Protein AF-A0A379SYJ2-F1 (afdb_monomer_lite)

Structure (mmCIF, N/CA/C/O backbone):
data_AF-A0A379SYJ2-F1
#
_entry.id   AF-A0A379SYJ2-F1
#
loop_
_atom_site.group_PDB
_atom_site.id
_atom_site.type_symbol
_atom_site.label_atom_id
_atom_site.label_alt_id
_atom_site.label_comp_id
_atom_site.label_asym_id
_atom_site.label_entity_id
_atom_site.label_seq_id
_atom_site.pdbx_PDB_ins_code
_atom_site.Cartn_x
_atom_site.Cartn_y
_atom_site.Cartn_z
_atom_site.occupancy
_atom_site.B_iso_or_equiv
_atom_site.auth_seq_id
_atom_site.auth_comp_id
_atom_site.auth_asym_id
_atom_site.auth_atom_id
_atom_site.pdbx_PDB_model_num
ATOM 1 N N . MET A 1 1 ? 20.542 -14.721 -36.507 1.00 72.38 1 MET A N 1
ATOM 2 C CA . MET A 1 1 ? 20.782 -13.264 -36.633 1.00 72.38 1 MET A CA 1
ATOM 3 C C . MET A 1 1 ? 21.652 -12.846 -35.460 1.00 72.38 1 MET A C 1
ATOM 5 O O . MET A 1 1 ? 21.271 -13.174 -34.345 1.00 72.38 1 MET A O 1
ATOM 9 N N . LYS A 1 2 ? 22.825 -12.243 -35.695 1.00 88.62 2 LYS A N 1
ATOM 10 C CA . LYS A 1 2 ? 23.772 -11.899 -34.613 1.00 88.62 2 LYS A CA 1
ATOM 11 C C . LYS A 1 2 ? 23.653 -10.450 -34.147 1.00 88.62 2 LYS A C 1
ATOM 13 O O . LYS A 1 2 ? 23.725 -10.208 -32.953 1.00 88.62 2 LYS A O 1
ATOM 18 N N . ASN A 1 3 ? 23.383 -9.528 -35.067 1.00 93.06 3 ASN A N 1
ATOM 19 C CA . ASN A 1 3 ? 23.279 -8.105 -34.763 1.00 93.06 3 ASN A CA 1
ATOM 20 C C . ASN A 1 3 ? 21.921 -7.590 -35.248 1.00 93.06 3 ASN A C 1
ATOM 22 O O . ASN A 1 3 ? 21.517 -7.893 -36.375 1.00 93.06 3 ASN A O 1
ATOM 26 N N . LEU A 1 4 ? 21.228 -6.824 -34.407 1.00 93.44 4 LEU A N 1
ATOM 27 C CA . LEU A 1 4 ? 19.958 -6.170 -34.720 1.00 93.44 4 LEU A CA 1
ATOM 28 C C . LEU A 1 4 ? 20.050 -4.694 -34.336 1.00 93.44 4 LEU A C 1
ATOM 30 O O . LEU A 1 4 ? 20.374 -4.358 -33.201 1.00 93.44 4 LEU A O 1
ATOM 34 N N . SER A 1 5 ? 19.742 -3.808 -35.282 1.00 93.88 5 SER A N 1
ATOM 35 C CA . SER A 1 5 ? 19.672 -2.368 -35.037 1.00 93.88 5 SER A CA 1
ATOM 36 C C . SER A 1 5 ? 18.329 -1.826 -35.499 1.00 93.88 5 SER A C 1
ATOM 38 O O . SER A 1 5 ? 17.981 -1.939 -36.672 1.00 93.88 5 SER A O 1
ATOM 40 N N . VAL A 1 6 ? 17.589 -1.234 -34.563 1.00 92.06 6 VAL A N 1
ATOM 41 C CA . VAL A 1 6 ? 16.290 -0.576 -34.778 1.00 92.06 6 VAL A CA 1
ATOM 42 C C . VAL A 1 6 ? 16.263 0.809 -34.113 1.00 92.06 6 VAL A C 1
ATOM 44 O O . VAL A 1 6 ? 15.240 1.275 -33.611 1.00 92.06 6 VAL A O 1
ATOM 47 N N . LYS A 1 7 ? 17.413 1.488 -34.114 1.00 93.19 7 LYS A N 1
ATOM 48 C CA . LYS A 1 7 ? 17.591 2.837 -33.558 1.00 93.19 7 LYS A CA 1
ATOM 49 C C . LYS A 1 7 ? 16.748 3.901 -34.272 1.00 93.19 7 LYS A C 1
ATOM 51 O O . LYS A 1 7 ? 16.489 3.760 -35.467 1.00 93.19 7 LYS A O 1
ATOM 56 N N . ASN A 1 8 ? 16.417 4.992 -33.576 1.00 93.75 8 ASN A N 1
ATOM 57 C CA . ASN A 1 8 ? 15.670 6.144 -34.115 1.00 93.75 8 ASN A CA 1
ATOM 58 C C . ASN A 1 8 ? 14.295 5.770 -34.694 1.00 93.75 8 ASN A C 1
ATOM 60 O O . ASN A 1 8 ? 13.936 6.191 -35.796 1.00 93.75 8 ASN A O 1
ATOM 64 N N . ASN A 1 9 ? 13.533 4.963 -33.962 1.00 93.12 9 ASN A N 1
ATOM 65 C CA . ASN A 1 9 ? 12.164 4.609 -34.323 1.00 93.12 9 ASN A CA 1
ATOM 66 C C . ASN A 1 9 ? 11.191 5.110 -33.243 1.00 93.12 9 ASN A C 1
ATOM 68 O O . ASN A 1 9 ? 11.516 5.954 -32.412 1.00 93.12 9 ASN A O 1
ATOM 72 N N . ARG A 1 10 ? 9.947 4.632 -33.299 1.00 92.75 10 ARG A N 1
ATOM 73 C CA . ARG A 1 10 ? 8.892 4.929 -32.319 1.00 92.75 10 ARG A CA 1
ATOM 74 C C . ARG A 1 10 ? 8.417 3.652 -31.629 1.00 92.75 10 ARG A C 1
ATOM 76 O O . ARG A 1 10 ? 7.227 3.489 -31.383 1.00 92.75 10 ARG A O 1
ATOM 83 N N . ILE A 1 11 ? 9.334 2.710 -31.409 1.00 90.06 11 ILE A N 1
ATOM 84 C CA . ILE A 1 11 ? 9.013 1.419 -30.798 1.00 90.06 11 ILE A CA 1
ATOM 85 C C . ILE A 1 11 ? 8.694 1.659 -29.324 1.00 90.06 11 ILE A C 1
ATOM 87 O O . ILE A 1 11 ? 9.484 2.284 -28.620 1.00 90.06 11 ILE A O 1
ATOM 91 N N . THR A 1 12 ? 7.545 1.160 -28.878 1.00 83.50 12 THR A N 1
ATOM 92 C CA . THR A 1 12 ? 7.076 1.267 -27.488 1.00 83.50 12 THR A CA 1
ATOM 93 C C . THR A 1 12 ? 7.252 -0.029 -26.702 1.00 83.50 12 THR A C 1
ATOM 95 O O . THR A 1 12 ? 7.442 0.012 -25.488 1.00 83.50 12 THR A O 1
ATOM 98 N N . VAL A 1 13 ? 7.244 -1.177 -27.390 1.00 83.44 13 VAL A N 1
ATOM 99 C CA . VAL A 1 13 ? 7.384 -2.516 -26.803 1.00 83.44 13 VAL A CA 1
ATOM 100 C C . VAL A 1 13 ? 8.254 -3.390 -27.709 1.00 83.44 13 VAL A C 1
ATOM 102 O O . VAL A 1 13 ? 8.103 -3.367 -28.933 1.00 83.44 13 VAL 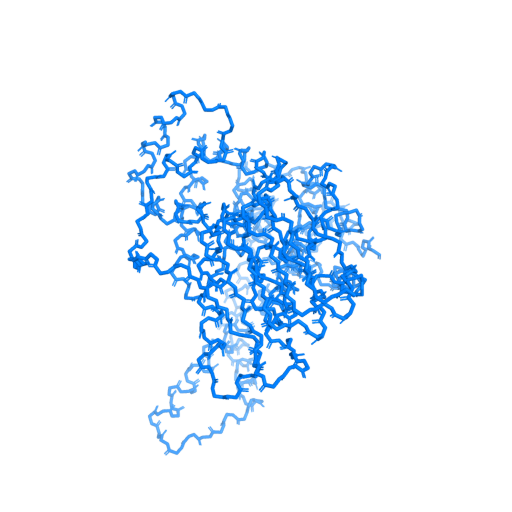A O 1
ATOM 105 N N . LEU A 1 14 ? 9.159 -4.165 -27.109 1.00 84.75 14 LEU A N 1
ATOM 106 C CA . LEU A 1 14 ? 9.900 -5.231 -27.786 1.00 84.75 14 LEU A CA 1
ATOM 107 C C . LEU A 1 14 ? 9.178 -6.575 -27.620 1.00 84.75 14 LEU A C 1
ATOM 109 O O . LEU A 1 14 ? 8.514 -6.785 -26.609 1.00 84.75 14 LEU A O 1
ATOM 113 N N . PRO A 1 15 ? 9.311 -7.506 -28.577 1.00 84.50 15 PRO A N 1
ATOM 114 C CA . PRO A 1 15 ? 8.806 -8.858 -28.383 1.00 84.50 15 PRO A CA 1
ATOM 115 C C . PRO A 1 15 ? 9.585 -9.571 -27.265 1.00 84.50 15 PRO A C 1
ATOM 117 O O . PRO A 1 15 ? 10.812 -9.496 -27.228 1.00 84.50 15 PRO A O 1
ATOM 120 N N . GLU A 1 16 ? 8.885 -10.334 -26.419 1.00 77.06 16 GLU A N 1
ATOM 121 C CA . GLU A 1 16 ? 9.501 -11.185 -25.378 1.00 77.06 16 GLU A CA 1
ATOM 122 C C . GLU A 1 16 ? 10.396 -12.289 -25.965 1.00 77.06 16 GLU A C 1
ATOM 124 O O . GLU A 1 16 ? 11.282 -12.820 -25.303 1.00 77.06 16 GLU A O 1
ATOM 129 N N . THR A 1 17 ? 10.173 -12.649 -27.231 1.00 84.06 17 THR A N 1
ATOM 130 C CA . THR A 1 17 ? 10.947 -13.667 -27.946 1.00 84.06 17 THR A CA 1
ATOM 131 C C . THR A 1 17 ? 11.915 -13.014 -28.924 1.00 84.06 17 THR A C 1
ATOM 133 O O . THR A 1 17 ? 11.639 -12.832 -30.110 1.00 84.06 17 THR A O 1
ATOM 136 N N . LEU A 1 18 ? 13.094 -12.663 -28.415 1.00 87.00 18 LEU A N 1
ATOM 137 C CA . LEU A 1 18 ? 14.213 -12.232 -29.247 1.00 87.00 18 LEU A CA 1
ATOM 138 C C . LEU A 1 18 ? 14.989 -13.447 -29.791 1.00 87.00 18 LEU A C 1
ATOM 140 O O . LEU A 1 18 ? 15.026 -14.499 -29.151 1.00 87.00 18 LEU A O 1
ATOM 144 N N . PRO A 1 19 ? 15.635 -13.341 -30.970 1.00 89.75 19 PRO A N 1
ATOM 145 C CA . PRO A 1 19 ? 16.418 -14.443 -31.519 1.00 89.75 19 PRO A CA 1
ATOM 146 C C . PRO A 1 19 ? 17.515 -14.895 -30.537 1.00 89.75 19 PRO A C 1
ATOM 148 O O . PRO A 1 19 ? 18.330 -14.064 -30.132 1.00 89.75 19 PRO A O 1
ATOM 151 N N . PRO A 1 20 ? 17.628 -16.196 -30.208 1.00 89.25 20 PRO A N 1
ATOM 152 C CA . PRO A 1 20 ? 18.563 -16.672 -29.182 1.00 89.25 20 PRO A CA 1
ATOM 153 C C . PRO A 1 20 ? 20.036 -16.477 -29.570 1.00 89.25 20 PRO A C 1
ATOM 155 O O . PRO A 1 20 ? 20.902 -16.416 -28.709 1.00 89.25 20 PRO A O 1
ATOM 158 N N . THR A 1 21 ? 20.331 -16.339 -30.869 1.00 92.19 21 THR A N 1
ATOM 159 C CA . THR A 1 21 ? 21.689 -16.112 -31.393 1.00 92.19 21 THR A CA 1
ATOM 160 C C . THR A 1 21 ? 22.124 -14.642 -31.386 1.00 92.19 21 THR A C 1
ATOM 162 O O . THR A 1 21 ? 23.171 -14.329 -31.955 1.00 92.19 21 THR A O 1
ATOM 165 N N . LEU A 1 22 ? 21.283 -13.730 -30.890 1.00 93.19 22 LEU A N 1
ATOM 166 C CA . LEU A 1 22 ? 21.532 -12.292 -30.932 1.00 93.19 22 LEU A CA 1
ATOM 167 C C . LEU A 1 22 ? 22.624 -11.912 -29.922 1.00 93.19 22 LEU A C 1
ATOM 169 O O . LEU A 1 22 ? 22.516 -12.238 -28.747 1.00 93.19 22 LEU A O 1
ATOM 173 N N . GLN A 1 23 ? 23.662 -11.229 -30.398 1.00 93.69 23 GLN A N 1
ATOM 174 C CA . GLN A 1 23 ? 24.843 -10.809 -29.638 1.00 93.69 23 GLN A CA 1
ATOM 175 C C . GLN A 1 23 ? 24.851 -9.298 -29.395 1.00 93.69 23 GLN A C 1
ATOM 177 O O . GLN A 1 23 ? 25.197 -8.857 -28.300 1.00 93.69 23 GLN A O 1
ATOM 182 N N . GLU A 1 24 ? 24.425 -8.514 -30.388 1.00 94.69 24 GLU A N 1
ATOM 183 C CA . GLU A 1 24 ? 24.386 -7.052 -30.316 1.00 94.69 24 GLU A CA 1
ATOM 184 C C . GLU A 1 24 ? 22.983 -6.532 -30.648 1.00 94.69 24 GLU A C 1
ATOM 186 O O . GLU A 1 24 ? 22.444 -6.802 -31.730 1.00 94.69 24 GLU A O 1
ATOM 191 N N . LEU A 1 25 ? 22.399 -5.763 -29.728 1.00 95.38 25 LEU A N 1
ATOM 192 C CA . LEU A 1 25 ? 21.087 -5.141 -29.887 1.00 95.38 25 LEU A CA 1
ATOM 193 C C . LEU A 1 25 ? 21.180 -3.623 -29.695 1.00 95.38 25 LEU A C 1
ATOM 195 O O . LEU A 1 25 ? 21.517 -3.143 -28.617 1.00 95.38 25 LEU A O 1
ATOM 199 N N . TYR A 1 26 ? 20.832 -2.872 -30.740 1.00 95.81 26 TYR A N 1
ATOM 200 C CA . TYR A 1 26 ? 20.792 -1.408 -30.729 1.00 95.81 26 TYR A CA 1
ATOM 201 C C . TYR A 1 26 ? 19.350 -0.918 -30.874 1.00 95.81 26 TYR A C 1
ATOM 203 O O . TYR A 1 26 ? 18.769 -0.983 -31.962 1.00 95.81 26 TYR A O 1
ATOM 211 N N . ILE A 1 27 ? 18.785 -0.417 -29.779 1.00 95.06 27 ILE A N 1
ATOM 212 C CA . ILE A 1 27 ? 17.392 0.042 -29.642 1.00 95.06 27 ILE A CA 1
ATOM 213 C C . ILE A 1 27 ? 17.311 1.490 -29.128 1.00 95.06 27 ILE A C 1
ATOM 215 O O . ILE A 1 27 ? 16.250 1.945 -28.703 1.00 95.06 27 ILE A O 1
ATOM 219 N N . ASN A 1 28 ? 18.414 2.237 -29.178 1.00 94.25 28 ASN A N 1
ATOM 220 C CA . ASN A 1 28 ? 18.474 3.618 -28.709 1.00 94.25 28 ASN A CA 1
ATOM 221 C C . ASN A 1 28 ? 17.602 4.585 -29.525 1.00 94.25 28 ASN A C 1
ATOM 223 O O . ASN A 1 28 ? 17.372 4.370 -30.719 1.00 94.25 28 ASN A O 1
ATOM 227 N N . HIS A 1 29 ? 17.174 5.681 -28.889 1.00 93.50 29 HIS A N 1
ATOM 228 C CA . HIS A 1 29 ? 16.259 6.678 -29.464 1.00 93.50 29 HIS A CA 1
ATOM 229 C C . HIS A 1 29 ? 14.934 6.049 -29.918 1.00 93.50 29 HIS A C 1
ATOM 231 O O . HIS A 1 29 ? 14.588 6.048 -31.102 1.00 93.50 29 HIS A O 1
ATOM 237 N N . ASN A 1 30 ? 14.218 5.470 -28.960 1.00 92.88 30 ASN A N 1
ATOM 238 C CA . ASN A 1 30 ? 12.878 4.913 -29.131 1.00 92.88 30 ASN A CA 1
ATOM 239 C C . ASN A 1 30 ? 11.970 5.399 -27.984 1.00 92.88 30 ASN A C 1
ATOM 241 O O . ASN A 1 30 ? 12.314 6.326 -27.252 1.00 92.88 30 ASN A O 1
ATOM 245 N N . LEU A 1 31 ? 10.777 4.818 -27.858 1.00 88.81 31 LEU A N 1
ATOM 246 C CA . LEU A 1 31 ? 9.787 5.154 -26.831 1.00 88.81 31 LEU A CA 1
ATOM 247 C C . LEU A 1 31 ? 9.533 3.955 -25.906 1.00 88.81 31 LEU A C 1
ATOM 249 O O . LEU A 1 31 ? 8.414 3.762 -25.433 1.00 88.81 31 LEU A O 1
ATOM 253 N N . LEU A 1 32 ? 10.549 3.108 -25.699 1.00 86.31 32 LEU A N 1
ATOM 254 C CA . LEU A 1 32 ? 10.408 1.898 -24.895 1.00 86.31 32 LEU A CA 1
ATOM 255 C C . LEU A 1 32 ? 10.166 2.262 -23.437 1.00 86.31 32 LEU A C 1
ATOM 257 O O . LEU A 1 32 ? 10.916 3.051 -22.867 1.00 86.31 32 LEU A O 1
ATOM 261 N N . ILE A 1 33 ? 9.143 1.648 -22.847 1.00 81.06 33 ILE A N 1
ATOM 262 C CA . ILE A 1 33 ? 8.782 1.848 -21.437 1.00 81.06 33 ILE A CA 1
ATOM 263 C C . ILE A 1 33 ? 9.417 0.765 -20.556 1.00 81.06 33 ILE A C 1
ATOM 265 O O . ILE A 1 33 ? 9.783 1.039 -19.417 1.00 81.06 33 ILE A O 1
ATOM 269 N N . ASN A 1 34 ? 9.599 -0.444 -21.101 1.00 81.06 34 ASN A N 1
ATOM 270 C CA . ASN A 1 34 ? 10.216 -1.586 -20.426 1.00 81.06 34 ASN A CA 1
ATOM 271 C C . ASN A 1 34 ? 11.161 -2.341 -21.378 1.00 81.06 34 ASN A C 1
ATOM 273 O O . ASN A 1 34 ? 10.989 -2.313 -22.602 1.00 81.06 34 ASN A O 1
ATOM 277 N N . LEU A 1 35 ? 12.143 -3.035 -20.800 1.00 86.00 35 LEU A N 1
ATOM 278 C CA . LEU A 1 35 ? 12.944 -4.058 -21.477 1.00 86.00 35 LEU A CA 1
ATOM 279 C C . LEU A 1 35 ? 12.278 -5.438 -21.303 1.00 86.00 35 LEU A C 1
ATOM 281 O O . LEU A 1 35 ? 11.541 -5.616 -20.334 1.00 86.00 35 LEU A O 1
ATOM 285 N N . PRO A 1 36 ? 12.521 -6.403 -22.210 1.00 84.75 36 PRO A N 1
ATOM 286 C CA . PRO A 1 36 ? 11.983 -7.755 -22.065 1.00 84.75 36 PRO A CA 1
ATOM 287 C C . PRO A 1 36 ? 12.595 -8.464 -20.851 1.00 84.75 36 PRO A C 1
ATOM 289 O O . PRO A 1 36 ? 13.782 -8.285 -20.562 1.00 84.75 36 PRO A O 1
ATOM 292 N N . GLU A 1 37 ? 11.810 -9.316 -20.185 1.00 82.69 37 GLU A N 1
ATOM 293 C CA . GLU A 1 37 ? 12.290 -10.117 -19.046 1.00 82.69 37 GLU A CA 1
ATOM 294 C C . GLU A 1 37 ? 13.293 -11.183 -19.495 1.00 82.69 37 GLU A C 1
ATOM 296 O O . GLU A 1 37 ? 14.181 -11.570 -18.741 1.00 82.69 37 GLU A O 1
ATOM 301 N N . ASN A 1 38 ? 13.209 -11.645 -20.742 1.00 84.12 38 ASN A N 1
ATOM 302 C CA . ASN A 1 38 ? 14.096 -12.678 -21.267 1.00 84.12 38 ASN A CA 1
ATOM 303 C C . ASN A 1 38 ? 15.046 -12.105 -22.322 1.00 84.12 38 ASN A C 1
ATOM 305 O O . ASN A 1 38 ? 14.748 -12.072 -23.518 1.00 84.12 38 ASN A O 1
ATOM 309 N N . LEU A 1 39 ? 16.228 -11.674 -21.879 1.00 88.44 39 LEU A N 1
ATOM 310 C CA . LEU A 1 39 ? 17.311 -11.315 -22.792 1.00 88.44 39 LEU A CA 1
ATOM 311 C C . LEU A 1 39 ? 17.947 -12.581 -23.404 1.00 88.44 39 LEU A C 1
ATOM 313 O O . LEU A 1 39 ? 18.117 -13.582 -22.703 1.00 88.44 39 LEU A O 1
ATOM 317 N N . PRO A 1 40 ? 18.336 -12.569 -24.696 1.00 89.81 40 PRO A N 1
ATOM 318 C CA . PRO A 1 40 ? 19.019 -13.701 -25.321 1.00 89.81 40 PRO A CA 1
ATOM 319 C C . PRO A 1 40 ? 20.306 -14.078 -24.579 1.00 89.81 40 PRO A C 1
ATOM 321 O O . PRO A 1 40 ? 21.135 -13.214 -24.311 1.00 89.81 40 PRO A O 1
ATOM 324 N N . ALA A 1 41 ? 20.525 -15.369 -24.315 1.00 89.06 41 ALA A N 1
ATOM 325 C CA . ALA A 1 41 ? 21.715 -15.845 -23.598 1.00 89.06 41 ALA A CA 1
ATOM 326 C C . ALA A 1 41 ? 23.037 -15.489 -24.313 1.00 89.06 41 ALA A C 1
ATOM 328 O O . ALA A 1 41 ? 24.056 -15.238 -23.669 1.00 89.06 41 ALA A O 1
ATOM 329 N N . ALA A 1 42 ? 23.018 -15.391 -25.647 1.00 91.38 42 ALA A N 1
ATOM 330 C CA . ALA A 1 42 ? 24.172 -14.981 -26.445 1.00 91.38 42 ALA A CA 1
ATOM 331 C C . ALA A 1 42 ? 24.438 -13.460 -26.436 1.00 91.38 42 ALA A C 1
ATOM 333 O O . ALA A 1 42 ? 25.433 -13.030 -27.026 1.00 91.38 42 ALA A O 1
ATOM 334 N N . LEU A 1 43 ? 23.574 -12.649 -25.810 1.00 93.19 43 LEU A N 1
ATOM 335 C CA . LEU A 1 43 ? 23.667 -11.190 -25.826 1.00 93.19 43 LEU A CA 1
ATOM 336 C C . LEU A 1 43 ? 24.912 -10.721 -25.067 1.00 93.19 43 LEU A C 1
ATOM 338 O O . LEU A 1 43 ? 25.131 -11.077 -23.912 1.00 93.19 43 LEU A O 1
ATOM 342 N N . GLN A 1 44 ? 25.723 -9.897 -25.725 1.00 93.06 44 GLN A N 1
ATOM 343 C CA . GLN A 1 44 ? 26.958 -9.324 -25.179 1.00 93.06 44 GLN A CA 1
ATOM 344 C C . GLN A 1 44 ? 26.866 -7.804 -25.050 1.00 93.06 44 GLN A C 1
ATOM 346 O O . GLN A 1 44 ? 27.516 -7.218 -24.182 1.00 93.06 44 GLN A O 1
ATOM 351 N N . TYR A 1 45 ? 26.063 -7.159 -25.897 1.00 94.31 45 TYR A N 1
ATOM 352 C CA . TYR A 1 45 ? 25.936 -5.710 -25.928 1.00 94.31 45 TYR A CA 1
ATOM 353 C C . TYR A 1 45 ? 24.490 -5.275 -26.192 1.00 94.31 45 TYR A C 1
ATOM 355 O O . TYR A 1 45 ? 23.876 -5.693 -27.178 1.00 94.31 45 TYR A O 1
ATOM 363 N N . LEU A 1 46 ? 23.967 -4.416 -25.318 1.00 95.12 46 LEU A N 1
ATOM 364 C CA . LEU A 1 46 ? 22.651 -3.792 -25.426 1.00 95.12 46 LEU A CA 1
ATOM 365 C C . LEU A 1 46 ? 22.787 -2.275 -25.309 1.00 95.12 46 LEU A C 1
ATOM 367 O O . LEU A 1 46 ? 23.218 -1.765 -24.279 1.00 95.12 46 LEU A O 1
ATOM 371 N N . GLU A 1 47 ? 22.372 -1.562 -26.349 1.00 95.31 47 GLU A N 1
ATOM 372 C CA . GLU A 1 47 ? 22.313 -0.103 -26.380 1.00 95.31 47 GLU A CA 1
ATOM 373 C C . GLU A 1 47 ? 20.851 0.349 -26.406 1.00 95.31 47 GLU A C 1
ATOM 375 O O . GLU A 1 47 ? 20.176 0.258 -27.435 1.00 95.31 47 GLU A O 1
ATOM 380 N N . ALA A 1 48 ? 20.364 0.806 -25.257 1.00 93.88 48 ALA A N 1
ATOM 381 C CA . ALA A 1 48 ? 18.983 1.195 -24.999 1.00 93.88 48 ALA A CA 1
ATOM 382 C C . ALA A 1 48 ? 18.856 2.624 -24.447 1.00 93.88 48 ALA A C 1
ATOM 384 O O . ALA A 1 48 ? 17.829 2.988 -23.865 1.00 93.88 48 ALA A O 1
ATOM 385 N N . SER A 1 49 ? 19.871 3.458 -24.669 1.00 93.25 49 SER A N 1
ATOM 386 C CA . SER A 1 49 ? 19.861 4.859 -24.253 1.00 93.25 49 SER A CA 1
ATOM 387 C C . SER A 1 49 ? 18.800 5.679 -24.995 1.00 93.25 49 SER A C 1
ATOM 389 O O . SER A 1 49 ? 18.402 5.334 -26.112 1.00 93.25 49 SER A O 1
ATOM 391 N N . TYR A 1 50 ? 18.365 6.795 -24.407 1.00 90.69 50 TYR A N 1
ATOM 392 C CA . TYR A 1 50 ? 17.329 7.675 -24.967 1.00 90.69 50 TYR A CA 1
ATOM 393 C C . TYR A 1 50 ? 16.012 6.925 -25.237 1.00 90.69 50 TYR A C 1
ATOM 395 O O . TYR A 1 50 ? 15.528 6.855 -26.369 1.00 90.69 50 TYR A O 1
ATOM 403 N N . ASN A 1 51 ? 15.462 6.324 -24.185 1.00 89.94 51 ASN A N 1
ATOM 404 C CA . ASN A 1 51 ? 14.144 5.691 -24.164 1.00 89.94 51 ASN A CA 1
ATOM 405 C C . ASN A 1 51 ? 13.323 6.255 -22.985 1.00 89.94 51 ASN A C 1
ATOM 407 O O . ASN A 1 51 ? 13.678 7.276 -22.393 1.00 89.94 51 ASN A O 1
ATOM 411 N N . GLN A 1 52 ? 12.196 5.623 -22.661 1.00 85.06 52 GLN A N 1
ATOM 412 C CA . GLN A 1 52 ? 11.331 5.987 -21.537 1.00 85.06 52 GLN A CA 1
ATOM 413 C C . GLN A 1 52 ? 11.325 4.897 -20.453 1.00 85.06 52 GLN A C 1
ATOM 415 O O . GLN A 1 52 ? 10.313 4.708 -19.775 1.00 85.06 52 GLN A O 1
ATOM 420 N N . LEU A 1 53 ? 12.444 4.173 -20.304 1.00 83.50 53 LEU A N 1
ATOM 421 C CA . LEU A 1 53 ? 12.575 3.090 -19.333 1.00 83.50 53 LEU A CA 1
ATOM 422 C C . LEU A 1 53 ? 12.498 3.656 -17.916 1.00 83.50 53 LEU A C 1
ATOM 424 O O . LEU A 1 53 ? 13.351 4.447 -17.522 1.00 83.50 53 LEU A O 1
ATOM 428 N N . ALA A 1 54 ? 11.489 3.233 -17.158 1.00 74.44 54 ALA A N 1
ATOM 429 C CA . ALA A 1 54 ? 11.336 3.632 -15.758 1.00 74.44 54 ALA A CA 1
ATOM 430 C C . ALA A 1 54 ? 11.921 2.606 -14.770 1.00 74.44 54 ALA A C 1
ATOM 432 O O . ALA A 1 54 ? 12.319 2.970 -13.665 1.00 74.44 54 ALA A O 1
ATOM 433 N N . ARG A 1 55 ? 12.033 1.337 -15.183 1.00 74.88 55 ARG A N 1
ATOM 434 C CA . ARG A 1 55 ? 12.596 0.236 -14.387 1.00 74.88 55 ARG A CA 1
ATOM 435 C C . ARG A 1 55 ? 13.400 -0.736 -15.243 1.00 74.88 55 ARG A C 1
ATOM 437 O O . ARG A 1 55 ? 13.312 -0.723 -16.473 1.00 74.88 55 ARG A O 1
ATOM 444 N N . LEU A 1 56 ? 14.173 -1.579 -14.567 1.00 83.88 56 LEU A N 1
ATOM 445 C CA . LEU A 1 56 ? 14.916 -2.685 -15.164 1.00 83.88 56 LEU A CA 1
ATOM 446 C C . LEU A 1 56 ? 14.161 -4.015 -14.973 1.00 83.88 56 LEU A C 1
ATOM 448 O O . LEU A 1 56 ? 13.391 -4.125 -14.020 1.00 83.88 56 LEU A O 1
ATOM 452 N N . PRO A 1 57 ? 14.368 -5.018 -15.849 1.00 85.44 57 PRO A N 1
ATOM 453 C CA . PRO A 1 57 ? 13.795 -6.354 -15.670 1.00 85.44 57 PRO A CA 1
ATOM 454 C C . PRO A 1 57 ? 14.336 -7.045 -14.418 1.00 85.44 57 PRO A C 1
ATOM 456 O O . PRO A 1 57 ? 15.538 -6.983 -14.159 1.00 85.44 57 PRO A O 1
ATOM 459 N N . GLU A 1 58 ? 13.490 -7.761 -13.682 1.00 84.56 58 GLU A N 1
ATOM 460 C CA . GLU A 1 58 ? 13.893 -8.472 -12.454 1.00 84.56 58 GLU A CA 1
ATOM 461 C C . GLU A 1 58 ? 14.859 -9.628 -12.724 1.00 84.56 58 GLU A C 1
ATOM 463 O O . GLU A 1 58 ? 15.658 -10.003 -11.867 1.00 84.56 58 GLU A O 1
ATOM 468 N N . SER A 1 59 ? 14.834 -10.180 -13.936 1.00 85.44 59 SER A N 1
ATOM 469 C CA . SER A 1 59 ? 15.778 -11.215 -14.362 1.00 85.44 59 SER A CA 1
ATOM 470 C C . SER A 1 59 ? 17.215 -10.699 -14.517 1.00 85.44 59 SER A C 1
ATOM 472 O O . SER A 1 59 ? 18.168 -11.486 -14.436 1.00 85.44 59 SER A O 1
ATOM 474 N N . LEU A 1 60 ? 17.394 -9.385 -14.714 1.00 88.69 60 LEU A N 1
ATOM 475 C CA . LEU A 1 60 ? 18.656 -8.762 -15.109 1.00 88.69 60 LEU A CA 1
ATOM 476 C C . LEU A 1 60 ? 19.836 -9.064 -14.164 1.00 88.69 60 LEU A C 1
ATOM 478 O O . LEU A 1 60 ? 20.910 -9.368 -14.683 1.00 88.69 60 LEU A O 1
ATOM 482 N N . PRO A 1 61 ? 19.705 -9.050 -12.819 1.00 85.81 61 PRO A N 1
ATOM 483 C CA . PRO A 1 61 ? 20.823 -9.318 -11.911 1.00 85.81 61 PRO A CA 1
ATOM 484 C C . PRO A 1 61 ? 21.338 -10.755 -12.008 1.00 85.81 61 PRO A C 1
ATOM 486 O O . PRO A 1 61 ? 22.514 -11.017 -11.757 1.00 85.81 61 PRO A O 1
ATOM 489 N N . SER A 1 62 ? 20.451 -11.685 -12.370 1.00 84.94 62 SER A N 1
ATOM 490 C CA . SER A 1 62 ? 20.751 -13.110 -12.520 1.00 84.94 62 SER A CA 1
ATOM 491 C C . SER A 1 62 ? 21.115 -13.508 -13.953 1.00 84.94 62 SER A C 1
ATOM 493 O O . SER A 1 62 ? 21.526 -14.644 -14.187 1.00 84.94 62 SER A O 1
ATOM 495 N N . PHE A 1 63 ? 20.991 -12.583 -14.911 1.00 88.25 63 PHE A N 1
ATOM 496 C CA . PHE A 1 63 ? 21.319 -12.827 -16.307 1.00 88.25 63 PHE A CA 1
ATOM 497 C C . PHE A 1 63 ? 22.812 -13.129 -16.476 1.00 88.25 63 PHE A C 1
ATOM 499 O O . PHE A 1 63 ? 23.677 -12.353 -16.069 1.00 88.25 63 PHE A O 1
ATOM 506 N N . LEU A 1 64 ? 23.112 -14.248 -17.134 1.00 85.19 64 LEU A N 1
ATOM 507 C CA . LEU A 1 64 ? 24.469 -14.664 -17.463 1.00 85.19 64 LEU A CA 1
ATOM 508 C C . LEU A 1 64 ? 24.600 -14.768 -18.979 1.00 85.19 64 LEU A C 1
ATOM 510 O O . LEU A 1 64 ? 23.944 -15.591 -19.614 1.00 85.19 64 LEU A O 1
ATOM 514 N N . SER A 1 65 ? 25.473 -13.945 -19.551 1.00 85.75 65 SER A N 1
ATOM 515 C CA . SER A 1 65 ? 25.807 -14.026 -20.969 1.00 85.75 65 SER A CA 1
ATOM 516 C C . SER A 1 65 ? 26.735 -15.209 -21.243 1.00 85.75 65 SER A C 1
ATOM 518 O O . SER A 1 65 ? 27.731 -15.382 -20.543 1.00 85.75 65 SER A O 1
ATOM 520 N N . GLU A 1 66 ? 26.491 -15.950 -22.323 1.00 86.88 66 GLU A N 1
ATOM 521 C CA . GLU A 1 66 ? 27.362 -17.039 -22.807 1.00 86.88 66 GLU A CA 1
ATOM 522 C C . GLU A 1 66 ? 28.729 -16.544 -23.330 1.00 86.88 66 GLU A C 1
ATOM 524 O O . GLU A 1 66 ? 29.612 -17.337 -23.661 1.00 86.88 66 GLU A O 1
ATOM 529 N N . GLY A 1 67 ? 28.905 -15.225 -23.447 1.00 80.69 67 GLY A N 1
ATOM 530 C CA . GLY A 1 67 ? 30.134 -14.595 -23.914 1.00 80.69 67 GLY A CA 1
ATOM 531 C C . GLY A 1 67 ? 31.311 -14.692 -22.928 1.00 80.69 67 GLY A C 1
ATOM 532 O O . GLY A 1 67 ? 31.135 -14.980 -21.747 1.00 80.69 67 GLY A O 1
ATOM 533 N N . PRO A 1 68 ? 32.539 -14.389 -23.391 1.00 78.38 68 PRO A N 1
ATOM 534 C CA . PRO A 1 68 ? 33.751 -14.435 -22.563 1.00 78.38 68 PRO A CA 1
ATOM 535 C C . PRO A 1 68 ? 33.813 -13.322 -21.502 1.00 78.38 68 PRO A C 1
ATOM 537 O O . PRO A 1 68 ? 34.667 -13.355 -20.619 1.00 78.38 68 PRO A O 1
ATOM 540 N N . GLN A 1 69 ? 32.951 -12.311 -21.617 1.00 83.62 69 GLN A N 1
ATOM 541 C CA . GLN A 1 69 ? 32.843 -11.168 -20.717 1.00 83.62 69 GLN A CA 1
ATOM 542 C C . GLN A 1 69 ? 31.374 -10.961 -20.339 1.00 83.62 69 GLN A C 1
ATOM 544 O O . GLN A 1 69 ? 30.503 -11.319 -21.135 1.00 83.62 69 GLN A O 1
ATOM 549 N N . PRO A 1 70 ? 31.091 -10.362 -19.166 1.00 86.94 70 PRO A N 1
ATOM 550 C CA . PRO A 1 70 ? 29.729 -10.001 -18.798 1.00 86.94 70 PRO A CA 1
ATOM 551 C C . PRO A 1 70 ? 29.149 -9.013 -19.814 1.00 86.94 70 PRO A C 1
ATOM 553 O O . PRO A 1 70 ? 29.836 -8.078 -20.240 1.00 86.94 70 PRO A O 1
ATOM 556 N N . ALA A 1 71 ? 27.880 -9.206 -20.176 1.00 91.06 71 ALA A N 1
ATOM 557 C CA . ALA A 1 71 ? 27.187 -8.325 -21.104 1.00 91.06 71 ALA A CA 1
ATOM 558 C C . ALA A 1 71 ? 27.206 -6.864 -20.635 1.00 91.06 71 ALA A C 1
ATOM 560 O O . ALA A 1 71 ? 27.093 -6.567 -19.442 1.00 91.06 71 ALA A O 1
ATOM 561 N N . ARG A 1 72 ? 27.338 -5.944 -21.592 1.00 93.69 72 ARG A N 1
ATOM 562 C CA . ARG A 1 72 ? 27.322 -4.497 -21.357 1.00 93.69 72 ARG A CA 1
ATOM 563 C C . ARG A 1 72 ? 25.978 -3.928 -21.784 1.00 93.69 72 ARG A C 1
ATOM 565 O O . ARG A 1 72 ? 25.574 -4.112 -22.930 1.00 93.69 72 ARG A O 1
ATOM 572 N N . ILE A 1 73 ? 25.316 -3.226 -20.872 1.00 94.19 73 ILE A N 1
ATOM 573 C CA . ILE A 1 73 ? 23.987 -2.652 -21.081 1.00 94.19 73 ILE A CA 1
ATOM 574 C C . ILE A 1 73 ? 24.069 -1.146 -20.849 1.00 94.19 73 ILE A C 1
ATOM 576 O O . ILE A 1 73 ? 24.385 -0.710 -19.745 1.00 94.19 73 ILE A O 1
ATOM 580 N N . LEU A 1 74 ? 23.804 -0.353 -21.884 1.00 93.62 74 LEU A N 1
ATOM 581 C CA . LEU A 1 74 ? 23.767 1.105 -21.816 1.00 93.62 74 LEU A CA 1
ATOM 582 C C . LEU A 1 74 ? 22.311 1.562 -21.840 1.00 93.62 74 LEU A C 1
ATOM 584 O O . LEU A 1 74 ? 21.570 1.235 -22.766 1.00 93.62 74 LEU A O 1
ATOM 588 N N . ILE A 1 75 ? 21.904 2.291 -20.806 1.00 91.88 75 ILE A N 1
ATOM 589 C CA . ILE A 1 75 ? 20.536 2.800 -20.618 1.00 91.88 75 ILE A CA 1
ATOM 590 C C . ILE A 1 75 ? 20.561 4.285 -20.251 1.00 91.88 75 ILE A C 1
ATOM 592 O O . ILE A 1 75 ? 19.703 4.780 -19.522 1.00 91.88 75 ILE A O 1
ATOM 596 N N . GLU A 1 76 ? 21.550 5.014 -20.759 1.00 90.25 76 GLU A N 1
ATOM 597 C CA . GLU A 1 76 ? 21.717 6.441 -20.499 1.00 90.25 76 GLU A CA 1
ATOM 598 C C . GLU A 1 76 ? 20.491 7.235 -20.971 1.00 90.25 76 GLU A C 1
ATOM 600 O O . GLU A 1 76 ? 19.806 6.850 -21.920 1.00 90.25 76 GLU A O 1
ATOM 605 N N . HIS A 1 77 ? 20.198 8.358 -20.314 1.00 87.75 77 HIS A N 1
ATOM 606 C CA . HIS A 1 77 ? 19.057 9.212 -20.671 1.00 87.75 77 HIS A CA 1
ATOM 607 C C . HIS A 1 77 ? 17.707 8.465 -20.693 1.00 87.75 77 HIS A C 1
ATOM 609 O O . HIS A 1 77 ? 16.927 8.597 -21.635 1.00 87.75 77 HIS A O 1
ATOM 615 N N . ASN A 1 78 ? 17.442 7.683 -19.645 1.00 83.88 78 ASN A N 1
ATOM 616 C CA . ASN A 1 78 ? 16.140 7.092 -19.347 1.00 83.88 78 ASN A CA 1
ATOM 617 C C . ASN A 1 78 ? 15.633 7.601 -17.984 1.00 83.88 78 ASN A C 1
ATOM 619 O O . ASN A 1 78 ? 16.455 7.820 -17.091 1.00 83.88 78 ASN A O 1
ATOM 623 N N . PRO A 1 79 ? 14.312 7.773 -17.797 1.00 80.19 79 PRO A N 1
ATOM 624 C CA . PRO A 1 79 ? 13.708 8.209 -16.537 1.00 80.19 79 PRO A CA 1
ATOM 625 C C . PRO A 1 79 ? 13.633 7.062 -15.511 1.00 80.19 79 PRO A C 1
ATOM 627 O O . PRO A 1 79 ? 12.553 6.718 -15.041 1.00 80.19 79 PRO A O 1
ATOM 630 N N . ILE A 1 80 ? 14.770 6.435 -15.205 1.00 78.75 80 ILE A N 1
ATOM 631 C CA . ILE A 1 80 ? 14.853 5.300 -14.278 1.00 78.75 80 ILE A CA 1
ATOM 632 C C . ILE A 1 80 ? 14.726 5.808 -12.842 1.00 78.75 80 ILE A C 1
ATOM 634 O O . ILE A 1 80 ? 15.379 6.791 -12.484 1.00 78.75 80 ILE A O 1
ATOM 638 N N . SER A 1 81 ? 13.935 5.116 -12.018 1.00 73.44 81 SER A N 1
ATOM 639 C CA . SER A 1 81 ? 13.771 5.483 -10.609 1.00 73.44 81 SER A CA 1
ATOM 640 C C . SER A 1 81 ? 15.096 5.434 -9.841 1.00 73.44 81 SER A C 1
ATOM 642 O O . SER A 1 81 ? 15.947 4.566 -10.066 1.00 73.44 81 SER A O 1
ATOM 644 N N . GLU A 1 82 ? 15.266 6.349 -8.885 1.00 73.00 82 GLU A N 1
ATOM 645 C CA . GLU A 1 82 ? 16.484 6.444 -8.070 1.00 73.00 82 GLU A CA 1
ATOM 646 C C . GLU A 1 82 ? 16.769 5.127 -7.330 1.00 73.00 82 GLU A C 1
ATOM 648 O O . GLU A 1 82 ? 17.901 4.642 -7.323 1.00 73.00 82 GLU A O 1
ATOM 653 N N . ARG A 1 83 ? 15.718 4.491 -6.796 1.00 74.31 83 ARG A N 1
ATOM 654 C CA . ARG A 1 83 ? 15.780 3.173 -6.151 1.00 74.31 83 ARG A CA 1
ATOM 655 C C . ARG A 1 83 ? 16.377 2.109 -7.074 1.00 74.31 83 ARG A C 1
ATOM 657 O O . ARG A 1 83 ? 17.253 1.360 -6.652 1.00 74.31 83 ARG A O 1
ATOM 664 N N . THR A 1 84 ? 15.943 2.054 -8.335 1.00 80.44 84 THR A N 1
ATOM 665 C CA . THR A 1 84 ? 16.467 1.091 -9.319 1.00 80.44 84 THR A CA 1
ATOM 666 C C . THR A 1 84 ? 17.958 1.316 -9.564 1.00 80.44 84 THR A C 1
ATOM 668 O O . THR A 1 84 ? 18.729 0.356 -9.622 1.00 80.44 84 THR A O 1
ATOM 671 N N . ILE A 1 85 ? 18.380 2.581 -9.666 1.00 82.38 85 ILE A N 1
ATOM 672 C CA . ILE A 1 85 ? 19.789 2.946 -9.850 1.00 82.38 85 ILE A CA 1
ATOM 673 C C . ILE A 1 85 ? 20.609 2.519 -8.627 1.00 82.38 85 ILE A C 1
ATOM 675 O O . ILE A 1 85 ? 21.615 1.828 -8.787 1.00 82.38 85 ILE A O 1
ATOM 679 N N . GLN A 1 86 ? 20.170 2.872 -7.417 1.00 81.62 86 GLN A N 1
ATOM 680 C CA . GLN A 1 86 ? 20.855 2.527 -6.168 1.00 81.62 86 GLN A CA 1
ATOM 681 C C . GLN A 1 86 ? 20.957 1.008 -5.969 1.00 81.62 86 GLN A C 1
ATOM 683 O O . GLN A 1 86 ? 22.043 0.495 -5.693 1.00 81.62 86 GLN A O 1
ATOM 688 N N . ASN A 1 87 ? 19.862 0.270 -6.178 1.00 84.00 87 ASN A N 1
ATOM 689 C CA . ASN A 1 87 ? 19.842 -1.187 -6.047 1.00 84.00 87 ASN A CA 1
ATOM 690 C C . ASN A 1 87 ? 20.773 -1.850 -7.067 1.00 84.00 87 ASN A C 1
ATOM 692 O O . ASN A 1 87 ? 21.567 -2.718 -6.702 1.00 84.00 87 ASN A O 1
ATOM 696 N N . MET A 1 88 ? 20.758 -1.406 -8.329 1.00 87.94 88 MET A N 1
ATOM 697 C CA . MET A 1 88 ? 21.670 -1.936 -9.344 1.00 87.94 88 MET A CA 1
ATOM 698 C C . MET A 1 88 ? 23.136 -1.598 -9.035 1.00 87.94 88 MET A C 1
ATOM 700 O O . MET A 1 88 ? 24.012 -2.444 -9.207 1.00 87.94 88 MET A O 1
ATOM 704 N N . GLN A 1 89 ? 23.426 -0.390 -8.544 1.00 87.56 89 GLN A N 1
ATOM 705 C CA . GLN A 1 89 ? 24.776 0.001 -8.125 1.00 87.56 89 GLN A CA 1
ATOM 706 C C . GLN A 1 89 ? 25.275 -0.844 -6.946 1.00 87.56 89 GLN A C 1
ATOM 708 O O . GLN A 1 89 ? 26.425 -1.293 -6.960 1.00 87.56 89 GLN A O 1
ATOM 713 N N . MET A 1 90 ? 24.414 -1.110 -5.961 1.00 87.06 90 MET A N 1
ATOM 714 C CA . MET A 1 90 ? 24.716 -1.982 -4.825 1.00 87.06 90 MET A CA 1
ATOM 715 C C . MET A 1 90 ? 24.988 -3.419 -5.288 1.00 87.06 90 MET A C 1
ATOM 717 O O . MET A 1 90 ? 26.004 -4.003 -4.909 1.00 87.06 90 MET A O 1
ATOM 721 N N . LEU A 1 91 ? 24.145 -3.960 -6.177 1.00 88.75 91 LEU A N 1
ATOM 722 C CA . LEU A 1 91 ? 24.339 -5.279 -6.784 1.00 88.75 91 LEU A CA 1
ATOM 723 C C . LEU A 1 91 ? 25.667 -5.357 -7.546 1.00 88.75 91 LEU A C 1
ATOM 725 O O . LEU A 1 91 ? 26.464 -6.257 -7.295 1.00 88.75 91 LEU A O 1
ATOM 729 N N . MET A 1 92 ? 25.957 -4.385 -8.417 1.00 87.56 92 MET A N 1
ATOM 730 C CA . MET A 1 92 ? 27.187 -4.353 -9.220 1.00 87.56 92 MET A CA 1
ATOM 731 C C . MET A 1 92 ? 28.468 -4.204 -8.391 1.00 87.56 92 MET A C 1
ATOM 733 O O . MET A 1 92 ? 29.542 -4.584 -8.877 1.00 87.56 92 MET A O 1
ATOM 737 N N . SER A 1 93 ? 28.352 -3.643 -7.184 1.00 87.62 93 SER A N 1
ATOM 738 C CA . SER A 1 93 ? 29.447 -3.455 -6.225 1.00 87.62 93 SER A CA 1
ATOM 739 C C . SER A 1 93 ? 29.636 -4.642 -5.275 1.00 87.62 93 SER A C 1
ATOM 741 O O . SER A 1 93 ? 30.649 -4.701 -4.583 1.00 87.62 93 SER A O 1
ATOM 743 N N . SER A 1 94 ? 28.691 -5.588 -5.228 1.00 89.88 94 SER A N 1
ATOM 744 C CA . SER A 1 94 ? 28.766 -6.736 -4.321 1.00 89.88 94 SER A CA 1
ATOM 745 C C . SER A 1 94 ? 29.845 -7.747 -4.734 1.00 89.88 94 SER A C 1
ATOM 747 O O . SER A 1 94 ? 30.037 -8.059 -5.917 1.00 89.88 94 SER A O 1
ATOM 749 N N . GLU A 1 95 ? 30.559 -8.285 -3.742 1.00 81.81 95 GLU A N 1
ATOM 750 C CA . GLU A 1 95 ? 31.582 -9.308 -3.955 1.00 81.81 95 GLU A CA 1
ATOM 751 C C . GLU A 1 95 ? 30.925 -10.618 -4.414 1.00 81.81 95 GLU A C 1
ATOM 753 O O . GLU A 1 95 ? 30.292 -11.328 -3.639 1.00 81.81 95 GLU A O 1
ATOM 758 N N . GLY A 1 96 ? 31.056 -10.938 -5.702 1.00 84.56 96 GLY A N 1
ATOM 759 C CA . GLY A 1 96 ? 30.485 -12.152 -6.293 1.00 84.56 96 GLY A CA 1
ATOM 760 C C . GLY A 1 96 ? 29.386 -11.910 -7.324 1.00 84.56 96 GLY A C 1
ATOM 761 O O . GLY A 1 96 ? 28.903 -12.880 -7.908 1.00 84.56 96 GLY A O 1
ATOM 762 N N . TYR A 1 97 ? 29.034 -10.655 -7.617 1.00 88.75 97 TYR A N 1
ATOM 763 C CA . TYR A 1 97 ? 28.134 -10.339 -8.724 1.00 88.75 97 TYR A CA 1
ATOM 764 C C . TYR A 1 97 ? 28.724 -10.777 -10.076 1.00 88.75 97 TYR A C 1
ATOM 766 O O . TYR A 1 97 ? 29.819 -10.363 -10.465 1.00 88.75 97 TYR A O 1
ATOM 774 N N . ARG A 1 98 ? 27.982 -11.627 -10.798 1.00 86.31 98 ARG A N 1
ATOM 775 C CA . ARG A 1 98 ? 28.359 -12.183 -12.116 1.00 86.31 98 ARG A CA 1
ATOM 776 C C . ARG A 1 98 ? 27.453 -11.723 -13.257 1.00 86.31 98 ARG A C 1
ATOM 778 O O . ARG A 1 98 ? 27.660 -12.150 -14.390 1.00 86.31 98 ARG A O 1
ATOM 785 N N . GLY A 1 99 ? 26.463 -10.890 -12.950 1.00 88.62 99 GLY A N 1
ATOM 786 C CA . GLY A 1 99 ? 25.502 -10.395 -13.921 1.00 88.62 99 GLY A CA 1
ATOM 787 C C . GLY A 1 99 ? 26.076 -9.332 -14.871 1.00 88.62 99 GLY A C 1
ATOM 788 O O . GLY A 1 99 ? 27.280 -9.035 -14.856 1.00 88.62 99 GLY A O 1
ATOM 789 N N . PRO A 1 100 ? 25.221 -8.725 -15.709 1.00 91.44 100 PRO A N 1
ATOM 790 C CA . PRO A 1 100 ? 25.619 -7.720 -16.685 1.00 91.44 100 PRO A CA 1
ATOM 791 C C . PRO A 1 100 ? 26.117 -6.424 -16.031 1.00 91.44 100 PRO A C 1
ATOM 793 O O . PRO A 1 100 ? 25.717 -6.054 -14.923 1.00 91.44 100 PRO A O 1
ATOM 796 N N . ARG A 1 101 ? 26.976 -5.695 -16.753 1.00 91.31 101 ARG A N 1
ATOM 797 C CA . ARG A 1 101 ? 27.423 -4.342 -16.397 1.00 91.31 101 ARG A CA 1
ATOM 798 C C . ARG A 1 101 ? 26.460 -3.320 -16.995 1.00 91.31 101 ARG A C 1
ATOM 800 O O . ARG A 1 101 ? 26.429 -3.154 -18.215 1.00 91.31 101 ARG A O 1
ATOM 807 N N . VAL A 1 102 ? 25.703 -2.649 -16.131 1.00 91.75 102 VAL A N 1
ATOM 808 C CA . VAL A 1 102 ? 24.708 -1.641 -16.515 1.00 91.75 102 VAL A CA 1
ATOM 809 C C . VAL A 1 102 ? 25.287 -0.240 -16.332 1.00 91.75 102 VAL A C 1
ATOM 811 O O . VAL A 1 102 ? 25.849 0.075 -15.285 1.00 91.75 102 VAL A O 1
ATOM 814 N N . PHE A 1 103 ? 25.172 0.591 -17.365 1.00 89.19 103 PHE A N 1
ATOM 815 C CA . PHE A 1 103 ? 25.681 1.958 -17.392 1.00 89.19 103 PHE A CA 1
ATOM 816 C C . PHE A 1 103 ? 24.520 2.954 -17.394 1.00 89.19 103 PHE A C 1
ATOM 818 O O . PHE A 1 103 ? 23.642 2.904 -18.259 1.00 89.19 103 PHE A O 1
ATOM 825 N N . PHE A 1 104 ? 24.552 3.859 -16.418 1.00 83.50 104 PHE A N 1
ATOM 826 C CA . PHE A 1 104 ? 23.600 4.947 -16.224 1.00 83.50 104 PHE A CA 1
ATOM 827 C C . PHE A 1 104 ? 24.288 6.279 -16.541 1.00 83.50 104 PHE A C 1
ATOM 829 O O . PHE A 1 104 ? 25.489 6.419 -16.301 1.00 83.50 104 PHE A O 1
ATOM 836 N N . ALA A 1 105 ? 23.538 7.275 -17.017 1.00 69.94 105 ALA A N 1
ATOM 837 C CA . ALA A 1 105 ? 24.083 8.620 -17.173 1.00 69.94 105 ALA A CA 1
ATOM 838 C C . ALA A 1 105 ? 24.361 9.215 -15.781 1.00 69.94 105 ALA A C 1
ATOM 840 O O . ALA A 1 105 ? 23.429 9.431 -15.006 1.00 69.94 105 ALA A O 1
ATOM 841 N N . MET A 1 106 ? 25.630 9.485 -15.459 1.00 53.59 106 MET A N 1
ATOM 842 C CA . MET A 1 106 ? 26.001 10.278 -14.282 1.00 53.59 106 MET A CA 1
ATOM 843 C C . MET A 1 106 ? 25.692 11.755 -14.556 1.00 53.59 106 MET A C 1
ATOM 845 O O . MET A 1 106 ? 26.570 12.530 -14.926 1.00 53.59 106 MET A O 1
ATOM 849 N N . GLY A 1 107 ? 24.428 12.147 -14.396 1.00 44.06 107 GLY A N 1
ATOM 850 C CA . GLY A 1 107 ? 24.137 13.509 -13.956 1.00 44.06 107 GLY A CA 1
ATOM 851 C C . GLY A 1 107 ? 24.584 13.646 -12.502 1.00 44.06 107 GLY A C 1
ATOM 852 O O . GLY A 1 107 ? 24.614 12.652 -11.778 1.00 44.06 107 GLY A O 1
ATOM 853 N N . GLU A 1 108 ? 24.966 14.846 -12.069 1.00 35.88 108 GLU A N 1
ATOM 854 C CA . GLU A 1 108 ? 25.186 15.145 -10.654 1.00 35.88 108 GLU A CA 1
ATOM 855 C C . GLU A 1 108 ? 23.888 14.856 -9.885 1.00 35.88 108 GLU A C 1
ATOM 857 O O . GLU A 1 108 ? 23.021 15.721 -9.756 1.00 35.88 108 GLU A O 1
ATOM 862 N N . PHE A 1 109 ? 23.728 13.623 -9.398 1.00 44.31 109 PHE A N 1
ATOM 863 C CA . PHE A 1 109 ? 22.706 13.263 -8.427 1.00 44.31 109 PHE A CA 1
ATOM 864 C C . PHE A 1 109 ? 23.081 13.975 -7.130 1.00 44.31 109 PHE A C 1
ATOM 866 O O . PHE A 1 109 ? 23.736 13.440 -6.238 1.00 44.31 109 PHE A O 1
ATOM 873 N N . SER A 1 110 ? 22.742 15.258 -7.072 1.00 36.78 110 SER A N 1
ATOM 874 C CA . SER A 1 110 ? 22.711 16.001 -5.833 1.00 36.78 110 SER A CA 1
ATOM 875 C C . SER A 1 110 ? 21.672 15.296 -4.972 1.00 36.78 110 SER A C 1
ATOM 877 O O . SER A 1 110 ? 20.481 15.412 -5.235 1.00 36.78 110 SER A O 1
ATOM 879 N N . ASN A 1 111 ? 22.121 14.574 -3.944 1.00 43.41 111 ASN A N 1
ATOM 880 C CA . ASN A 1 111 ? 21.292 13.907 -2.926 1.00 43.41 111 ASN A CA 1
ATOM 881 C C . ASN A 1 111 ? 20.410 14.882 -2.110 1.00 43.41 111 ASN A C 1
ATOM 883 O O . ASN A 1 111 ? 19.929 14.555 -1.026 1.00 43.41 111 ASN A O 1
ATOM 887 N N . VAL A 1 112 ? 20.222 16.111 -2.588 1.00 42.47 112 VAL A N 1
ATOM 888 C CA . VAL A 1 112 ? 19.305 17.080 -2.019 1.00 42.47 112 VAL A CA 1
ATOM 889 C C . VAL A 1 112 ? 17.954 16.799 -2.655 1.00 42.47 112 VAL A C 1
ATOM 891 O O . VAL A 1 112 ? 17.663 17.274 -3.750 1.00 42.47 112 VAL A O 1
ATOM 894 N N . ARG A 1 113 ? 17.126 16.008 -1.963 1.00 52.59 113 ARG A N 1
ATOM 895 C CA . ARG A 1 113 ? 15.685 15.969 -2.221 1.00 52.59 113 ARG A CA 1
ATOM 896 C C . ARG A 1 113 ? 15.171 17.396 -2.070 1.00 52.59 113 ARG A C 1
ATOM 898 O O . ARG A 1 113 ? 14.937 17.855 -0.955 1.00 52.59 113 ARG A O 1
ATOM 905 N N . VAL A 1 114 ? 15.062 18.128 -3.172 1.00 56.31 114 VAL A N 1
ATOM 906 C CA . VAL A 1 114 ? 14.376 19.413 -3.158 1.00 56.31 114 VAL A CA 1
ATOM 907 C C . VAL A 1 114 ? 12.906 19.060 -3.052 1.00 56.31 114 VAL A C 1
ATOM 909 O O . VAL A 1 114 ? 12.290 18.647 -4.028 1.00 56.31 114 VAL A O 1
ATOM 912 N N . THR A 1 115 ? 12.367 19.133 -1.838 1.00 66.75 115 THR A N 1
ATOM 913 C CA . THR A 1 115 ? 10.931 18.990 -1.619 1.00 66.75 115 THR A CA 1
ATOM 914 C C . THR A 1 115 ? 10.256 20.099 -2.408 1.00 66.75 115 THR A C 1
ATOM 916 O O . THR A 1 115 ? 10.457 21.279 -2.099 1.00 66.75 115 THR A O 1
ATOM 919 N N . ARG A 1 116 ? 9.503 19.747 -3.451 1.00 82.00 116 ARG A N 1
ATOM 920 C CA . ARG A 1 116 ? 8.743 20.765 -4.166 1.00 82.00 116 ARG A CA 1
ATOM 921 C C . ARG A 1 116 ? 7.612 21.291 -3.273 1.00 82.00 116 ARG A C 1
ATOM 923 O O . ARG A 1 116 ? 7.137 20.561 -2.391 1.00 82.00 116 ARG A O 1
ATOM 930 N N . PRO A 1 117 ? 7.185 22.543 -3.487 1.00 86.56 117 PRO A N 1
ATOM 931 C CA . PRO A 1 117 ? 6.029 23.113 -2.811 1.00 86.56 117 PRO A CA 1
ATOM 932 C C . PRO A 1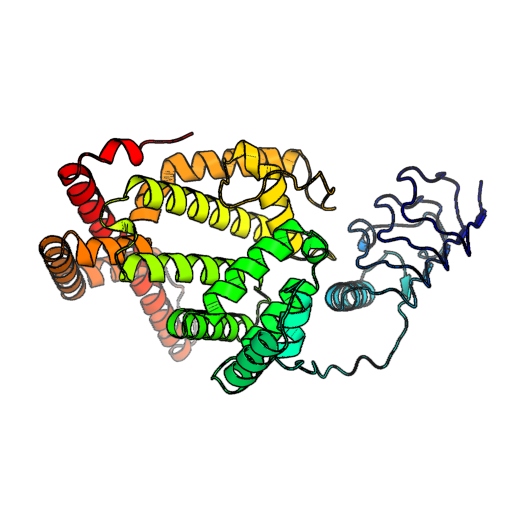 117 ? 4.797 22.208 -2.912 1.00 86.56 117 PRO A C 1
ATOM 934 O O . PRO A 1 117 ? 4.541 21.612 -3.962 1.00 86.56 117 PRO A O 1
ATOM 937 N N . LEU A 1 118 ? 3.996 22.135 -1.844 1.00 87.25 118 LEU A N 1
ATOM 938 C CA . LEU A 1 118 ? 2.832 21.239 -1.781 1.00 87.25 118 LEU A CA 1
ATOM 939 C C . LEU A 1 118 ? 1.850 21.480 -2.939 1.00 87.25 118 LEU A C 1
ATOM 941 O O . LEU A 1 118 ? 1.318 20.541 -3.531 1.00 87.25 118 LEU A O 1
ATOM 945 N N . HIS A 1 119 ? 1.638 22.742 -3.300 1.00 86.69 119 HIS A N 1
ATOM 946 C CA . HIS A 1 119 ? 0.740 23.106 -4.388 1.00 86.69 119 HIS A CA 1
ATOM 947 C C . HIS A 1 119 ? 1.211 22.591 -5.763 1.00 86.69 119 HIS A C 1
ATOM 949 O O . HIS A 1 119 ? 0.375 22.287 -6.612 1.00 86.69 119 HIS A O 1
ATOM 955 N N . GLU A 1 120 ? 2.522 22.445 -5.986 1.00 85.62 120 GLU A N 1
ATOM 956 C CA . GLU A 1 120 ? 3.073 21.834 -7.205 1.00 85.62 120 GLU A CA 1
ATOM 957 C C . GLU A 1 120 ? 2.938 20.307 -7.183 1.00 85.62 120 GLU A C 1
ATOM 959 O O . GLU A 1 120 ? 2.665 19.694 -8.218 1.00 85.62 120 GLU A O 1
ATOM 964 N N . ALA A 1 121 ? 3.081 19.687 -6.007 1.00 86.38 121 ALA A N 1
ATOM 965 C CA . ALA A 1 121 ? 2.852 18.254 -5.844 1.00 86.38 121 ALA A CA 1
ATOM 966 C C . ALA A 1 121 ? 1.411 17.870 -6.184 1.00 86.38 121 ALA A C 1
ATOM 968 O O . ALA A 1 121 ? 1.165 16.973 -6.993 1.00 86.38 121 ALA A O 1
ATOM 969 N N . VAL A 1 122 ? 0.454 18.627 -5.653 1.00 86.62 122 VAL A N 1
ATOM 970 C CA . VAL A 1 122 ? -0.981 18.431 -5.881 1.00 86.62 122 VAL A CA 1
ATOM 971 C C . VAL A 1 122 ? -1.387 18.685 -7.341 1.00 86.62 122 VAL A C 1
ATOM 973 O O . VAL A 1 122 ? -2.248 17.979 -7.872 1.00 86.62 122 VAL A O 1
ATOM 976 N N . GLN A 1 123 ? -0.725 19.616 -8.038 1.00 83.44 123 GLN A N 1
ATOM 977 C CA . GLN A 1 123 ? -0.931 19.836 -9.478 1.00 83.44 123 GLN A CA 1
ATOM 978 C C . GLN A 1 123 ? -0.631 18.601 -10.334 1.00 83.44 123 GLN A C 1
ATOM 980 O O . GLN A 1 123 ? -1.264 18.405 -11.370 1.00 83.44 123 GLN A O 1
ATOM 985 N N . GLY A 1 124 ? 0.288 17.734 -9.899 1.00 79.06 124 GLY A N 1
ATOM 986 C CA . GLY A 1 124 ? 0.555 16.465 -10.581 1.00 79.06 124 GLY A CA 1
ATOM 987 C C . GLY A 1 124 ? -0.651 15.517 -10.592 1.00 79.06 124 GLY A C 1
ATOM 988 O O . GLY A 1 124 ? -0.807 14.726 -11.527 1.00 79.06 124 GLY A O 1
ATOM 989 N N . TRP A 1 125 ? -1.531 15.635 -9.595 1.00 82.06 125 TRP A N 1
ATOM 990 C CA . TRP A 1 125 ? -2.670 14.749 -9.365 1.00 82.06 125 TRP A CA 1
ATOM 991 C C . TRP A 1 125 ? -3.98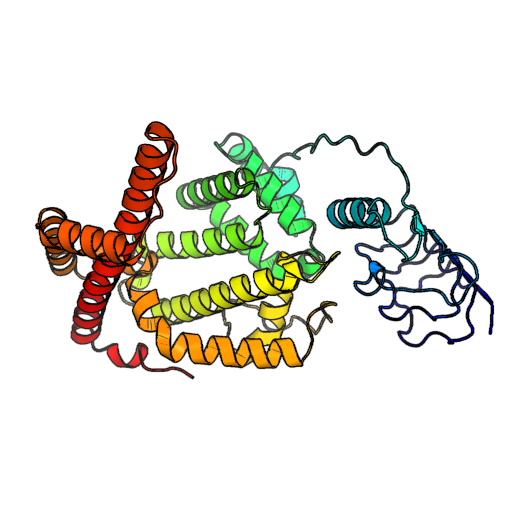0 15.296 -9.928 1.00 82.06 125 TRP A C 1
ATOM 993 O O . TRP A 1 125 ? -4.733 14.553 -10.547 1.00 82.06 125 TRP A O 1
ATOM 1003 N N . LEU A 1 126 ? -4.231 16.596 -9.799 1.00 80.25 126 LEU A N 1
ATOM 1004 C CA . LEU A 1 126 ? -5.507 17.187 -10.194 1.00 80.25 126 LEU A CA 1
ATOM 1005 C C . LEU A 1 126 ? -5.489 17.650 -11.660 1.00 80.25 126 LEU A C 1
ATOM 1007 O O . LEU A 1 126 ? -4.783 18.581 -12.036 1.00 80.25 126 LEU A O 1
ATOM 1011 N N . THR A 1 127 ? -6.304 17.012 -12.502 1.00 68.25 127 THR A N 1
ATOM 1012 C CA . THR A 1 127 ? -6.326 17.257 -13.960 1.00 68.25 127 THR A CA 1
ATOM 1013 C C . THR A 1 127 ? -7.013 18.577 -14.358 1.00 68.25 127 THR A C 1
ATOM 1015 O O . THR A 1 127 ? -6.743 19.101 -15.436 1.00 68.25 127 THR A O 1
ATOM 1018 N N . CYS A 1 128 ? -7.872 19.141 -13.496 1.00 63.69 128 CYS A N 1
ATOM 1019 C CA . CYS A 1 128 ? -8.659 20.359 -13.755 1.00 63.69 128 CYS A CA 1
ATOM 1020 C C . CYS A 1 128 ? -8.622 21.341 -12.570 1.00 63.69 128 CYS A C 1
ATOM 1022 O O . CYS A 1 128 ? -9.657 21.648 -11.982 1.00 63.69 128 CYS A O 1
ATOM 1024 N N . LEU A 1 129 ? -7.436 21.832 -12.211 1.00 65.75 129 LEU A N 1
ATOM 1025 C CA . LEU A 1 129 ? -7.289 22.842 -11.160 1.00 65.75 129 LEU A CA 1
ATOM 1026 C C . LEU A 1 129 ? -7.735 24.224 -11.631 1.00 65.75 129 LEU A C 1
ATOM 1028 O O . LEU A 1 129 ? -7.266 24.724 -12.657 1.00 65.75 129 LEU A O 1
ATOM 1032 N N . LYS A 1 130 ? -8.591 24.876 -10.844 1.00 77.44 130 LYS A N 1
ATOM 1033 C CA . LYS A 1 130 ? -8.793 26.320 -10.953 1.00 77.44 130 LYS A CA 1
ATOM 1034 C C . LYS A 1 130 ? -7.692 27.035 -10.176 1.00 77.44 130 LYS A C 1
ATOM 1036 O O . LYS A 1 130 ? -7.089 26.493 -9.253 1.00 77.44 130 LYS A O 1
ATOM 1041 N N . GLU A 1 131 ? -7.452 28.292 -10.525 1.00 76.19 131 GLU A N 1
ATOM 1042 C CA . GLU A 1 131 ? -6.478 29.138 -9.823 1.00 76.19 131 GLU A CA 1
ATOM 1043 C C . GLU A 1 131 ? -6.830 29.308 -8.329 1.00 76.19 131 GLU A C 1
ATOM 1045 O O . GLU A 1 131 ? -5.948 29.420 -7.483 1.00 76.19 131 GLU A O 1
ATOM 1050 N N . GLU A 1 132 ? -8.122 29.236 -7.992 1.00 78.88 132 GLU A N 1
ATOM 1051 C CA . GLU A 1 132 ? -8.635 29.240 -6.618 1.00 78.88 132 GLU A CA 1
ATOM 1052 C C . GLU A 1 132 ? -8.180 28.015 -5.809 1.00 78.88 132 GLU A C 1
ATOM 1054 O O . GLU A 1 132 ? -7.692 28.176 -4.691 1.00 78.88 132 GLU A O 1
ATOM 1059 N N . ASP A 1 133 ? -8.235 26.817 -6.396 1.00 80.81 133 ASP A N 1
ATOM 1060 C CA . ASP A 1 133 ? -7.804 25.574 -5.747 1.00 80.81 133 ASP A CA 1
ATOM 1061 C C . ASP A 1 133 ? -6.292 25.609 -5.459 1.00 80.81 133 ASP A C 1
ATOM 1063 O O . ASP A 1 133 ? -5.840 25.268 -4.368 1.00 80.81 133 ASP A O 1
ATOM 1067 N N . VAL A 1 134 ? -5.487 26.104 -6.408 1.00 81.94 134 VAL A N 1
ATOM 1068 C CA . VAL A 1 134 ? -4.030 26.256 -6.221 1.00 81.94 134 VAL A CA 1
ATOM 1069 C C . VAL A 1 134 ? -3.713 27.223 -5.077 1.00 81.94 134 VAL A C 1
ATOM 1071 O O . VAL A 1 134 ? -2.784 26.985 -4.304 1.00 81.94 134 VAL A O 1
ATOM 1074 N N . ASN A 1 135 ? -4.488 28.301 -4.939 1.00 84.75 135 ASN A N 1
ATOM 1075 C CA . ASN A 1 135 ? -4.313 29.255 -3.846 1.00 84.75 135 ASN A CA 1
ATOM 1076 C C . ASN A 1 135 ? -4.681 28.653 -2.482 1.00 84.75 135 ASN A C 1
ATOM 1078 O O . ASN A 1 135 ? -4.006 28.955 -1.498 1.00 84.75 135 ASN A O 1
ATOM 1082 N N . GLN A 1 136 ? -5.682 27.769 -2.417 1.00 86.56 136 GLN A N 1
ATOM 1083 C CA . GLN A 1 136 ? -5.992 27.022 -1.193 1.00 86.56 136 GLN A CA 1
ATOM 1084 C C . GLN A 1 136 ? -4.830 26.108 -0.788 1.00 86.56 136 GLN A C 1
ATOM 1086 O O . GLN A 1 136 ? -4.350 26.188 0.341 1.00 86.56 136 GLN A O 1
ATOM 1091 N N . TRP A 1 137 ? -4.292 25.320 -1.723 1.00 88.44 137 TRP A N 1
ATOM 1092 C CA . TRP A 1 137 ? -3.154 24.435 -1.441 1.00 88.44 137 TRP A CA 1
ATOM 1093 C C . TRP A 1 137 ? -1.862 25.184 -1.090 1.00 88.44 137 TRP A C 1
ATOM 1095 O O . TRP A 1 137 ? -1.060 24.680 -0.306 1.00 88.44 137 TRP A O 1
ATOM 1105 N N . ARG A 1 138 ? -1.677 26.412 -1.591 1.00 88.19 138 ARG A N 1
ATOM 1106 C CA . ARG A 1 138 ? -0.607 27.314 -1.128 1.00 88.19 138 ARG A CA 1
ATOM 1107 C C . ARG A 1 138 ? -0.806 27.776 0.311 1.00 88.19 138 ARG A C 1
ATOM 1109 O O . ARG A 1 138 ? 0.173 27.919 1.033 1.00 88.19 138 ARG A O 1
ATOM 1116 N N . ALA A 1 139 ? -2.043 28.014 0.742 1.00 89.19 139 ALA A N 1
ATOM 1117 C CA . ALA A 1 139 ? -2.312 28.347 2.138 1.00 89.19 139 ALA A CA 1
ATOM 1118 C C . ALA A 1 139 ? -1.999 27.155 3.059 1.00 89.19 139 ALA A C 1
ATOM 1120 O O . ALA A 1 139 ? -1.357 27.340 4.095 1.00 89.19 139 ALA A O 1
ATOM 1121 N N . PHE A 1 140 ? -2.360 25.936 2.639 1.00 91.38 140 PHE A N 1
ATOM 1122 C CA . PHE A 1 140 ? -2.082 24.700 3.386 1.00 91.38 140 PHE A CA 1
ATOM 1123 C C . PHE A 1 140 ? -0.584 24.387 3.502 1.00 91.38 140 PHE A C 1
ATOM 1125 O O . PHE A 1 140 ? -0.174 23.671 4.406 1.00 91.38 140 PHE A O 1
ATOM 1132 N N . GLU A 1 141 ? 0.260 24.965 2.644 1.00 88.44 141 GLU A N 1
ATOM 1133 C CA . GLU A 1 141 ? 1.719 24.816 2.714 1.00 88.44 141 GLU A CA 1
ATOM 1134 C C . GLU A 1 141 ? 2.323 25.376 4.016 1.00 88.44 141 GLU A C 1
ATOM 1136 O O . GLU A 1 141 ? 3.396 24.952 4.439 1.00 88.44 141 GLU A O 1
ATOM 1141 N N . THR A 1 142 ? 1.625 26.307 4.676 1.00 87.62 142 THR A N 1
ATOM 1142 C CA . THR A 1 142 ? 2.045 26.863 5.972 1.00 87.62 142 THR A CA 1
ATOM 1143 C C . THR A 1 142 ? 1.694 25.977 7.170 1.00 87.62 142 THR A C 1
ATOM 1145 O O . THR A 1 142 ? 2.149 26.251 8.282 1.00 87.62 142 THR A O 1
ATOM 1148 N N . GLU A 1 143 ? 0.896 24.927 6.965 1.00 89.31 143 GLU A N 1
ATOM 1149 C CA . GLU A 1 143 ? 0.479 24.012 8.024 1.00 89.31 143 GLU A CA 1
ATOM 1150 C C . GLU A 1 143 ? 1.626 23.072 8.431 1.00 89.31 143 GLU A C 1
ATOM 1152 O O . GLU A 1 143 ? 2.540 22.759 7.661 1.00 89.31 143 GLU A O 1
ATOM 1157 N N . VAL A 1 144 ? 1.587 22.606 9.681 1.00 87.75 144 VAL A N 1
ATOM 1158 C CA . VAL A 1 144 ? 2.580 21.659 10.199 1.00 87.75 144 VAL A CA 1
ATOM 1159 C C . VAL A 1 144 ? 2.498 20.361 9.389 1.00 87.75 144 VAL A C 1
ATOM 1161 O O . VAL A 1 144 ? 1.412 19.902 9.053 1.00 87.75 144 VAL A O 1
ATOM 1164 N N . ASN A 1 145 ? 3.650 19.765 9.074 1.00 87.62 145 ASN A N 1
ATOM 1165 C CA . ASN A 1 145 ? 3.779 18.518 8.307 1.00 87.62 145 ASN A CA 1
ATOM 1166 C C . ASN A 1 145 ? 3.354 18.581 6.820 1.00 87.62 145 ASN A C 1
ATOM 1168 O O . ASN A 1 145 ? 3.458 17.571 6.121 1.00 87.62 145 ASN A O 1
ATOM 1172 N N . ALA A 1 146 ? 2.995 19.753 6.281 1.00 87.50 146 ALA A N 1
ATOM 1173 C CA . ALA A 1 146 ? 2.657 19.917 4.860 1.00 87.50 146 ALA A CA 1
ATOM 1174 C C . ALA A 1 146 ? 3.794 19.481 3.909 1.00 87.50 146 ALA A C 1
ATOM 1176 O O . ALA A 1 146 ? 3.555 18.863 2.870 1.00 87.50 146 ALA A O 1
ATOM 1177 N N . ALA A 1 147 ? 5.051 19.739 4.287 1.00 86.12 147 ALA A N 1
ATOM 1178 C CA . ALA A 1 147 ? 6.220 19.307 3.518 1.00 86.12 147 ALA A CA 1
ATOM 1179 C C . ALA A 1 147 ? 6.357 17.773 3.458 1.00 86.12 147 ALA A C 1
ATOM 1181 O O . ALA A 1 147 ? 6.692 17.230 2.407 1.00 86.12 147 ALA A O 1
ATOM 1182 N N . ALA A 1 148 ? 6.056 17.067 4.554 1.00 86.25 148 ALA A N 1
ATOM 1183 C CA . ALA A 1 148 ? 6.072 15.605 4.580 1.00 86.25 148 ALA A CA 1
ATOM 1184 C C . ALA A 1 148 ? 4.977 15.021 3.678 1.00 86.25 148 ALA A C 1
ATOM 1186 O O . ALA A 1 148 ? 5.222 14.068 2.939 1.00 86.25 148 ALA A O 1
ATOM 1187 N N . PHE A 1 149 ? 3.796 15.647 3.666 1.00 89.19 149 PHE A N 1
ATOM 1188 C CA . PHE A 1 149 ? 2.721 15.274 2.751 1.00 89.19 149 PHE A CA 1
ATOM 1189 C C . PHE A 1 149 ? 3.085 15.520 1.276 1.00 89.19 149 PHE A C 1
ATOM 1191 O O . PHE A 1 149 ? 2.782 14.683 0.429 1.00 89.19 149 PHE A O 1
ATOM 1198 N N . SER A 1 150 ? 3.809 16.603 0.966 1.00 88.44 150 SER A N 1
ATOM 1199 C CA . SER A 1 150 ? 4.347 16.843 -0.385 1.00 88.44 150 SER A CA 1
ATOM 1200 C C . SER A 1 150 ? 5.287 15.711 -0.832 1.00 88.44 150 SER A C 1
ATOM 1202 O O . SER A 1 150 ? 5.101 15.131 -1.900 1.00 88.44 150 SER A O 1
ATOM 1204 N N . ILE A 1 151 ? 6.229 15.304 0.032 1.00 82.62 151 ILE A N 1
ATOM 1205 C CA . ILE A 1 151 ? 7.126 14.163 -0.232 1.00 82.62 151 ILE A CA 1
ATOM 1206 C C . ILE A 1 151 ? 6.331 12.875 -0.456 1.00 82.62 151 ILE A C 1
ATOM 1208 O O . ILE A 1 151 ? 6.662 12.086 -1.342 1.00 82.62 151 ILE A O 1
ATOM 1212 N N . PHE A 1 152 ? 5.297 12.643 0.352 1.00 85.69 152 PHE A N 1
ATOM 1213 C CA . PHE A 1 152 ? 4.429 11.483 0.205 1.00 85.69 152 PHE A CA 1
ATOM 1214 C C . PHE A 1 152 ? 3.741 11.462 -1.168 1.00 85.69 152 PHE A C 1
ATOM 1216 O O . PHE A 1 152 ? 3.801 10.440 -1.849 1.00 85.69 152 PHE A O 1
ATOM 1223 N N . LEU A 1 153 ? 3.154 12.580 -1.610 1.00 85.06 153 LEU A N 1
ATOM 1224 C CA . LEU A 1 153 ? 2.512 12.677 -2.926 1.00 85.06 153 LEU A CA 1
ATOM 1225 C C . LEU A 1 153 ? 3.499 12.475 -4.074 1.00 85.06 153 LEU A C 1
ATOM 1227 O O . LEU A 1 153 ? 3.139 11.858 -5.076 1.00 85.06 153 LEU A O 1
ATOM 1231 N N . ASP A 1 154 ? 4.730 12.960 -3.929 1.00 80.94 154 ASP A N 1
ATOM 1232 C CA . ASP A 1 154 ? 5.784 12.772 -4.924 1.00 80.94 154 ASP A CA 1
ATOM 1233 C C . ASP A 1 154 ? 6.180 11.309 -5.043 1.00 80.94 154 ASP A C 1
ATOM 1235 O O . ASP A 1 154 ? 6.213 10.766 -6.146 1.00 80.94 154 ASP A O 1
ATOM 1239 N N . ARG A 1 155 ? 6.396 10.642 -3.909 1.00 76.00 155 ARG A N 1
ATOM 1240 C CA . ARG A 1 155 ? 6.707 9.211 -3.873 1.00 76.00 155 ARG A CA 1
ATOM 1241 C C . ARG A 1 155 ? 5.567 8.369 -4.416 1.00 76.00 155 ARG A C 1
ATOM 1243 O O . ARG A 1 155 ? 5.802 7.449 -5.190 1.00 76.00 155 ARG A O 1
ATOM 1250 N N . LEU A 1 156 ? 4.334 8.706 -4.044 1.00 77.69 156 LEU A N 1
ATOM 1251 C CA . LEU A 1 156 ? 3.165 8.044 -4.594 1.00 77.69 156 LEU A CA 1
ATOM 1252 C C . LEU A 1 156 ? 3.130 8.237 -6.116 1.00 77.69 156 LEU A C 1
ATOM 1254 O O . LEU A 1 156 ? 2.854 7.271 -6.821 1.00 77.69 156 LEU A O 1
ATOM 1258 N N . SER A 1 157 ? 3.489 9.436 -6.609 1.00 74.06 157 SER A N 1
ATOM 1259 C CA . SER A 1 157 ? 3.532 9.804 -8.033 1.00 74.06 157 SER A CA 1
ATOM 1260 C C . SER A 1 157 ? 4.638 9.126 -8.844 1.00 74.06 157 SER A C 1
ATOM 1262 O O . SER A 1 157 ? 4.443 8.904 -10.037 1.00 74.06 157 SER A O 1
ATOM 1264 N N . ASP A 1 158 ? 5.753 8.753 -8.212 1.00 68.62 158 ASP A N 1
ATOM 1265 C CA . ASP A 1 158 ? 6.926 8.146 -8.862 1.00 68.62 158 ASP A CA 1
ATOM 1266 C C . ASP A 1 158 ? 6.701 6.677 -9.283 1.00 68.62 158 ASP A C 1
ATOM 1268 O O . ASP A 1 158 ? 7.514 6.068 -9.975 1.00 68.62 158 ASP A O 1
ATOM 1272 N N . THR A 1 159 ? 5.559 6.095 -8.914 1.00 64.19 159 THR A N 1
ATOM 1273 C CA . THR A 1 159 ? 5.180 4.734 -9.316 1.00 64.19 159 THR A CA 1
ATOM 1274 C C . THR A 1 159 ? 4.595 4.715 -10.728 1.00 64.19 159 THR A C 1
ATOM 1276 O O . THR A 1 159 ? 3.873 5.635 -11.122 1.00 64.19 159 THR A O 1
ATOM 1279 N N . GLN A 1 160 ? 4.825 3.653 -11.517 1.00 54.88 160 GLN A N 1
ATOM 1280 C CA . GLN A 1 160 ? 4.244 3.581 -12.870 1.00 54.88 160 GLN A CA 1
ATOM 1281 C C . GLN A 1 160 ? 2.706 3.633 -12.864 1.00 54.88 160 GLN A C 1
ATOM 1283 O O . GLN A 1 160 ? 2.102 4.050 -13.855 1.00 54.88 160 GLN A O 1
ATOM 1288 N N . ASN A 1 161 ? 2.075 3.261 -11.749 1.00 54.47 161 ASN A N 1
ATOM 1289 C CA . ASN A 1 161 ? 0.623 3.192 -11.602 1.00 54.47 161 ASN A CA 1
ATOM 1290 C C . ASN A 1 161 ? -0.066 4.563 -11.529 1.00 54.47 161 ASN A C 1
ATOM 1292 O O . ASN A 1 161 ? -1.266 4.654 -11.776 1.00 54.47 161 ASN A O 1
ATOM 1296 N N . THR A 1 162 ? 0.663 5.655 -11.295 1.00 55.81 162 THR A N 1
ATOM 1297 C CA . THR A 1 162 ? 0.093 7.022 -11.304 1.00 55.81 162 THR A CA 1
ATOM 1298 C C . THR A 1 162 ? -0.208 7.536 -12.702 1.00 55.81 162 THR A C 1
ATOM 1300 O O . THR A 1 162 ? -0.952 8.502 -12.882 1.00 55.81 162 THR A O 1
ATOM 1303 N N . ARG A 1 163 ? 0.321 6.843 -13.717 1.00 58.94 163 ARG A N 1
ATOM 1304 C CA . ARG A 1 163 ? -0.077 7.016 -15.114 1.00 58.94 163 ARG A CA 1
ATOM 1305 C C . ARG A 1 163 ? -1.480 6.465 -15.379 1.00 58.94 163 ARG A C 1
ATOM 1307 O O . ARG A 1 163 ? -2.019 6.734 -16.452 1.00 58.94 163 ARG A O 1
ATOM 1314 N N . HIS A 1 164 ? -2.072 5.718 -14.439 1.00 62.59 164 HIS A N 1
ATOM 1315 C CA . HIS A 1 164 ? -3.438 5.236 -14.570 1.00 62.59 164 HIS A CA 1
ATOM 1316 C C . HIS A 1 164 ? -4.440 6.365 -14.270 1.00 62.59 164 HIS A C 1
ATOM 1318 O O . HIS A 1 164 ? -4.427 6.910 -13.162 1.00 62.59 164 HIS A O 1
ATOM 1324 N N . PRO A 1 165 ? -5.335 6.706 -15.216 1.00 67.81 165 PRO A N 1
ATOM 1325 C CA . PRO A 1 165 ? -6.304 7.786 -15.034 1.00 67.81 165 PRO A CA 1
ATOM 1326 C C . PRO A 1 165 ? -7.217 7.551 -13.824 1.00 67.81 165 PRO A C 1
ATOM 1328 O O . PRO A 1 165 ? -7.416 8.470 -13.041 1.00 67.81 165 PRO A O 1
ATOM 1331 N N . ASP A 1 166 ? -7.682 6.319 -13.611 1.00 68.12 166 ASP A N 1
ATOM 1332 C CA . ASP A 1 166 ? -8.587 5.996 -12.503 1.00 68.12 166 ASP A CA 1
ATOM 1333 C C . ASP A 1 166 ? -7.956 6.125 -11.110 1.00 68.12 166 ASP A C 1
ATOM 1335 O O . ASP A 1 166 ? -8.565 6.683 -10.201 1.00 68.12 166 ASP A O 1
ATOM 1339 N N . PHE A 1 167 ? -6.722 5.639 -10.920 1.00 73.12 167 PHE A N 1
ATOM 1340 C CA . PHE A 1 167 ? -6.031 5.800 -9.637 1.00 73.12 167 PHE A CA 1
ATOM 1341 C C . PHE A 1 167 ? -5.779 7.284 -9.353 1.00 73.12 167 PHE A C 1
ATOM 1343 O O . PHE A 1 167 ? -5.995 7.768 -8.241 1.00 73.12 167 PHE A O 1
ATOM 1350 N N . LYS A 1 168 ? -5.403 8.037 -10.394 1.00 77.62 168 LYS A N 1
ATOM 1351 C CA . LYS A 1 168 ? -5.271 9.489 -10.321 1.00 77.62 168 LYS A CA 1
ATOM 1352 C C . LYS A 1 168 ? -6.600 10.167 -9.977 1.00 77.62 168 LYS A C 1
ATOM 1354 O O . LYS A 1 168 ? -6.593 11.110 -9.190 1.00 77.62 168 LYS A O 1
ATOM 1359 N N . GLU A 1 169 ? -7.726 9.690 -10.501 1.00 79.94 169 GLU A N 1
ATOM 1360 C CA . GLU A 1 169 ? -9.068 10.186 -10.178 1.00 79.94 169 GLU A CA 1
ATOM 1361 C C . GLU A 1 169 ? -9.455 9.899 -8.720 1.00 79.94 169 GLU A C 1
ATOM 1363 O O . GLU A 1 169 ? -9.930 10.799 -8.029 1.00 79.94 169 GLU A O 1
ATOM 1368 N N . GLN A 1 170 ? -9.174 8.698 -8.208 1.00 78.06 170 GLN A N 1
ATOM 1369 C CA . GLN A 1 170 ? -9.433 8.354 -6.808 1.00 78.06 170 GLN A CA 1
ATOM 1370 C C . GLN A 1 170 ? -8.619 9.231 -5.847 1.00 78.06 170 GLN A C 1
ATOM 1372 O O . GLN A 1 170 ? -9.170 9.805 -4.904 1.00 78.06 170 GLN A O 1
ATOM 1377 N N . VAL A 1 171 ? -7.311 9.367 -6.093 1.00 84.12 171 VAL A N 1
ATOM 1378 C CA . VAL A 1 171 ? -6.442 10.236 -5.285 1.00 84.12 171 VAL A CA 1
ATOM 1379 C C . VAL A 1 171 ? -6.883 11.696 -5.417 1.00 84.12 171 VAL A C 1
ATOM 1381 O O . VAL A 1 171 ? -6.912 12.411 -4.421 1.00 84.12 171 VAL A O 1
ATOM 1384 N N . SER A 1 172 ? -7.315 12.129 -6.604 1.00 85.12 172 SER A N 1
ATOM 1385 C CA . SER A 1 172 ? -7.872 13.470 -6.823 1.00 85.12 172 SER A CA 1
ATOM 1386 C C . SER A 1 172 ? -9.119 13.727 -5.983 1.00 85.12 172 SER A C 1
ATOM 1388 O O . SER A 1 172 ? -9.197 14.748 -5.304 1.00 85.12 172 SER A O 1
ATOM 1390 N N . ALA A 1 173 ? -10.085 12.807 -5.994 1.00 85.06 173 ALA A N 1
ATOM 1391 C CA . ALA A 1 173 ? -11.308 12.927 -5.205 1.00 85.06 173 ALA A CA 1
ATOM 1392 C C . ALA A 1 173 ? -11.003 12.986 -3.701 1.00 85.06 173 ALA A C 1
ATOM 1394 O O . ALA A 1 173 ? -11.588 13.789 -2.971 1.00 85.06 173 ALA A O 1
ATOM 1395 N N . TRP A 1 174 ? -10.039 12.183 -3.244 1.00 87.56 174 TRP A N 1
ATOM 1396 C CA . TRP A 1 174 ? -9.578 12.211 -1.861 1.00 87.56 174 TRP A CA 1
ATOM 1397 C C . TRP A 1 174 ? -8.880 13.533 -1.502 1.00 87.56 174 TRP A C 1
ATOM 1399 O O . TRP A 1 174 ? -9.195 14.121 -0.470 1.00 87.56 174 TRP A O 1
ATOM 1409 N N . LEU A 1 175 ? -8.019 14.071 -2.372 1.00 89.69 175 LEU A N 1
ATOM 1410 C CA . LEU A 1 175 ? -7.398 15.387 -2.177 1.00 89.69 175 LEU A CA 1
ATOM 1411 C C . LEU A 1 175 ? -8.443 16.507 -2.089 1.00 89.69 175 LEU A C 1
ATOM 1413 O O . LEU A 1 175 ? -8.335 17.366 -1.218 1.00 89.69 175 LEU A O 1
ATOM 1417 N N . MET A 1 176 ? -9.483 16.482 -2.928 1.00 88.00 176 MET A N 1
ATOM 1418 C CA . MET A 1 176 ? -10.575 17.460 -2.841 1.00 88.00 176 MET A CA 1
ATOM 1419 C C . MET A 1 176 ? -11.298 17.388 -1.492 1.00 88.00 176 MET A C 1
ATOM 1421 O O . MET A 1 176 ? -11.590 18.422 -0.896 1.00 88.00 176 MET A O 1
ATOM 1425 N N . ARG A 1 177 ? -11.501 16.182 -0.950 1.00 88.69 177 ARG A N 1
ATOM 1426 C CA . ARG A 1 177 ? -12.056 16.005 0.399 1.00 88.69 177 ARG A CA 1
ATOM 1427 C C . ARG A 1 177 ? -11.155 16.604 1.486 1.00 88.69 177 ARG A C 1
ATOM 1429 O O . ARG A 1 177 ? -11.658 17.239 2.408 1.00 88.69 177 ARG A O 1
ATOM 1436 N N . LEU A 1 178 ? -9.834 16.436 1.381 1.00 90.69 178 LEU A N 1
ATOM 1437 C CA . LEU A 1 178 ? -8.875 17.048 2.313 1.00 90.69 178 LEU A CA 1
ATOM 1438 C C . LEU A 1 178 ? -8.834 18.579 2.206 1.00 90.69 178 LEU A C 1
ATOM 1440 O O . LEU A 1 178 ? -8.529 19.259 3.186 1.00 90.69 178 LEU A O 1
ATOM 1444 N N . ALA A 1 179 ? -9.117 19.138 1.029 1.00 88.88 179 ALA A N 1
ATOM 1445 C CA . ALA A 1 179 ? -9.181 20.585 0.857 1.00 88.88 179 ALA A CA 1
ATOM 1446 C C . ALA A 1 179 ? -10.371 21.190 1.624 1.00 88.88 179 ALA A C 1
ATOM 1448 O O . ALA A 1 179 ? -10.228 22.241 2.251 1.00 88.88 179 ALA A O 1
ATOM 1449 N N . GLU A 1 180 ? -11.514 20.498 1.635 1.00 89.75 180 GLU A N 1
ATOM 1450 C CA . GLU A 1 180 ? -12.728 20.937 2.334 1.00 89.75 180 GLU A CA 1
ATOM 1451 C C . GLU A 1 180 ? -12.653 20.755 3.860 1.00 89.75 180 GLU A C 1
ATOM 1453 O O . GLU A 1 180 ? -13.187 21.585 4.600 1.00 89.75 180 GLU A O 1
ATOM 1458 N N . ASP A 1 181 ? -11.981 19.705 4.349 1.00 90.69 181 ASP A N 1
ATOM 1459 C CA . ASP A 1 181 ? -11.946 19.361 5.776 1.00 90.69 181 ASP A CA 1
ATOM 1460 C C . ASP A 1 181 ? -10.558 19.548 6.411 1.00 90.69 181 ASP A C 1
ATOM 1462 O O . ASP A 1 181 ? -9.639 18.747 6.225 1.00 90.69 181 ASP A O 1
ATOM 1466 N N . SER A 1 182 ? -10.415 20.599 7.227 1.00 89.69 182 SER A N 1
ATOM 1467 C CA . SER A 1 182 ? -9.147 20.925 7.893 1.00 89.69 182 SER A CA 1
ATOM 1468 C C . SER A 1 182 ? -8.702 19.880 8.914 1.00 89.69 182 SER A C 1
ATOM 1470 O O . SER A 1 182 ? -7.508 19.640 9.060 1.00 89.69 182 SER A O 1
ATOM 1472 N N . THR A 1 183 ? -9.642 19.245 9.617 1.00 90.00 183 THR A N 1
ATOM 1473 C CA . THR A 1 183 ? -9.315 18.261 10.659 1.00 90.00 183 THR A CA 1
ATOM 1474 C C . THR A 1 183 ? -8.853 16.937 10.064 1.00 90.00 183 THR A C 1
ATOM 1476 O O . THR A 1 183 ? -7.902 16.332 10.558 1.00 90.00 183 THR A O 1
ATOM 1479 N N . LEU A 1 184 ? -9.480 16.506 8.967 1.00 90.88 184 LEU A N 1
ATOM 1480 C CA . LEU A 1 184 ? -9.033 15.330 8.231 1.00 90.88 184 LEU A CA 1
ATOM 1481 C C . LEU A 1 184 ? -7.664 15.575 7.578 1.00 90.88 184 LEU A C 1
ATOM 1483 O O . LEU A 1 184 ? -6.800 14.697 7.610 1.00 90.88 184 LEU A O 1
ATOM 1487 N N . ARG A 1 185 ? -7.439 16.782 7.041 1.00 93.38 185 ARG A N 1
ATOM 1488 C CA . ARG A 1 185 ? -6.151 17.183 6.461 1.00 93.38 185 ARG A CA 1
ATOM 1489 C C . ARG A 1 185 ? -5.012 17.153 7.478 1.00 93.38 185 ARG A C 1
ATOM 1491 O O . ARG A 1 185 ? -3.973 16.568 7.190 1.00 93.38 185 ARG A O 1
ATOM 1498 N N . GLU A 1 186 ? -5.220 17.695 8.676 1.00 91.56 186 GLU A N 1
ATOM 1499 C CA . GLU A 1 186 ? -4.221 17.670 9.755 1.00 91.56 186 GLU A CA 1
ATOM 1500 C C . GLU A 1 186 ? -3.822 16.233 10.144 1.00 91.56 186 GLU A C 1
ATOM 1502 O O . GLU A 1 186 ? -2.635 15.922 10.300 1.00 91.56 186 GLU A O 1
ATOM 1507 N N . ARG A 1 187 ? -4.800 15.319 10.231 1.00 90.75 187 ARG A N 1
ATOM 1508 C CA . ARG A 1 187 ? -4.540 13.890 10.478 1.00 90.75 187 ARG A CA 1
ATOM 1509 C C . ARG A 1 187 ? -3.737 13.255 9.346 1.00 90.75 187 ARG A C 1
ATOM 1511 O O . ARG A 1 187 ? -2.742 12.585 9.614 1.00 90.75 187 ARG A O 1
ATOM 1518 N N . ALA A 1 188 ? -4.120 13.503 8.093 1.00 90.31 188 ALA A N 1
ATOM 1519 C CA . ALA A 1 188 ? -3.398 12.987 6.932 1.00 90.31 188 ALA A CA 1
ATOM 1520 C C . ALA A 1 188 ? -1.942 13.486 6.895 1.00 90.31 188 ALA A C 1
ATOM 1522 O O . ALA A 1 188 ? -1.028 12.702 6.645 1.00 90.31 188 ALA A O 1
ATOM 1523 N N . PHE A 1 189 ? -1.696 14.761 7.208 1.00 91.19 189 PHE A N 1
ATOM 1524 C CA . PHE A 1 189 ? -0.339 15.318 7.256 1.00 91.19 189 PHE A CA 1
ATOM 1525 C C . PHE A 1 189 ? 0.501 14.697 8.376 1.00 91.19 189 PHE A C 1
ATOM 1527 O O . PHE A 1 189 ? 1.690 14.445 8.190 1.00 91.19 189 PHE A O 1
ATOM 1534 N N . THR A 1 190 ? -0.112 14.399 9.520 1.00 89.81 190 THR A N 1
ATOM 1535 C CA . THR A 1 190 ? 0.563 13.717 10.633 1.00 89.81 190 THR A CA 1
ATOM 1536 C C . THR A 1 190 ? 0.976 12.294 10.250 1.00 89.81 190 THR A C 1
ATOM 1538 O O . THR A 1 190 ? 2.137 11.934 10.424 1.00 89.81 190 THR A O 1
ATOM 1541 N N . ILE A 1 191 ? 0.083 11.525 9.617 1.00 88.06 191 ILE A N 1
ATOM 1542 C CA . ILE A 1 191 ? 0.393 10.173 9.114 1.00 88.06 191 ILE A CA 1
ATOM 1543 C C . ILE A 1 191 ? 1.512 10.222 8.064 1.00 88.06 191 ILE A C 1
ATOM 1545 O O . ILE A 1 191 ? 2.421 9.391 8.076 1.00 88.06 191 ILE A O 1
ATOM 1549 N N . ALA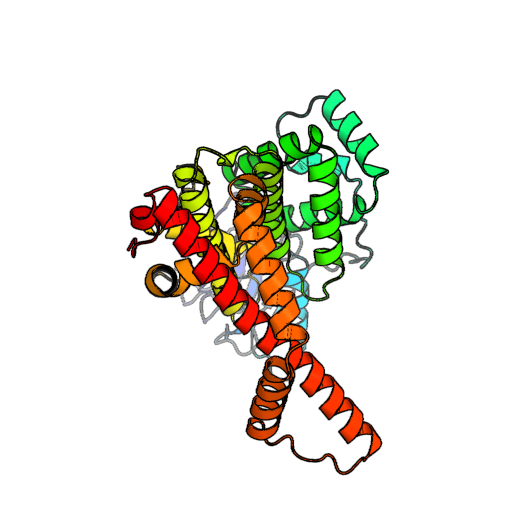 A 1 192 ? 1.494 11.221 7.174 1.00 85.88 192 ALA A N 1
ATOM 1550 C CA . ALA A 1 192 ? 2.570 11.417 6.204 1.00 85.88 192 ALA A CA 1
ATOM 1551 C C . ALA A 1 192 ? 3.917 11.682 6.886 1.00 85.88 192 ALA A C 1
ATOM 1553 O O . ALA A 1 192 ? 4.936 11.139 6.462 1.00 85.88 192 ALA A O 1
ATOM 1554 N N . MET A 1 193 ? 3.928 12.488 7.950 1.00 84.81 193 MET A N 1
ATOM 1555 C CA . MET A 1 193 ? 5.138 12.753 8.723 1.00 84.81 193 MET A CA 1
ATOM 1556 C C . MET A 1 193 ? 5.699 11.467 9.331 1.00 84.81 193 MET A C 1
ATOM 1558 O O . MET A 1 193 ? 6.869 11.157 9.102 1.00 84.81 193 MET A O 1
ATOM 1562 N N . ASP A 1 194 ? 4.868 10.676 10.008 1.00 80.06 194 ASP A N 1
ATOM 1563 C CA . ASP A 1 194 ? 5.287 9.407 10.613 1.00 80.06 194 ASP A CA 1
ATOM 1564 C C . ASP A 1 194 ? 5.851 8.433 9.566 1.00 80.06 194 ASP A C 1
ATOM 1566 O O . ASP A 1 194 ? 6.890 7.799 9.781 1.00 80.06 194 ASP A O 1
ATOM 1570 N N . ALA A 1 195 ? 5.233 8.386 8.384 1.00 73.81 195 ALA A N 1
ATOM 1571 C CA . ALA A 1 195 ? 5.708 7.589 7.260 1.00 73.81 195 ALA A CA 1
ATOM 1572 C C . ALA A 1 195 ? 7.051 8.066 6.688 1.00 73.81 195 ALA A C 1
ATOM 1574 O O . ALA A 1 195 ? 7.837 7.249 6.210 1.00 73.81 195 ALA A O 1
ATOM 1575 N N . THR A 1 196 ? 7.331 9.373 6.728 1.00 66.25 196 THR A N 1
ATOM 1576 C CA . THR A 1 196 ? 8.625 9.926 6.290 1.00 66.25 196 THR A CA 1
ATOM 1577 C C . THR A 1 196 ? 9.737 9.784 7.334 1.00 66.25 196 THR A C 1
ATOM 1579 O O . THR A 1 196 ? 10.904 9.725 6.950 1.00 66.25 196 THR A O 1
ATOM 1582 N N . ILE A 1 197 ? 9.400 9.715 8.631 1.00 63.38 197 ILE A N 1
ATOM 1583 C CA . ILE A 1 197 ? 10.357 9.499 9.733 1.00 63.38 197 ILE A CA 1
ATOM 1584 C C . ILE A 1 197 ? 10.743 8.019 9.853 1.00 63.38 197 ILE A C 1
ATOM 1586 O O . ILE A 1 197 ? 11.887 7.701 10.183 1.00 63.38 197 ILE A O 1
ATOM 1590 N N . SER A 1 198 ? 9.801 7.107 9.599 1.00 52.69 198 SER A N 1
ATOM 1591 C CA . SER A 1 198 ? 10.062 5.670 9.519 1.00 52.69 198 SER A CA 1
ATOM 1592 C C . SER A 1 198 ? 11.173 5.402 8.495 1.00 52.69 198 SER A C 1
ATOM 1594 O O . SER A 1 198 ? 10.968 5.559 7.297 1.00 52.69 198 SER A O 1
ATOM 1596 N N . CYS A 1 199 ? 12.353 4.965 8.953 1.00 44.47 199 CYS A N 1
ATOM 1597 C CA . CYS A 1 199 ? 13.498 4.616 8.096 1.00 44.47 199 CYS A CA 1
ATOM 1598 C C . CYS A 1 199 ? 13.202 3.505 7.071 1.00 44.47 199 CYS A C 1
ATOM 1600 O O . CYS A 1 199 ? 14.029 3.233 6.204 1.00 44.47 199 CYS A O 1
ATOM 1602 N N . GLU A 1 200 ? 12.053 2.840 7.179 1.00 48.66 200 GLU A N 1
ATOM 1603 C CA . GLU A 1 200 ? 11.531 1.976 6.133 1.00 48.66 200 GLU A CA 1
ATOM 1604 C C . GLU A 1 200 ? 10.586 2.800 5.253 1.00 48.66 200 GLU A C 1
ATOM 1606 O O . GLU A 1 200 ? 9.577 3.313 5.739 1.00 48.66 200 GLU A O 1
ATOM 1611 N N . ASP A 1 201 ? 10.936 2.931 3.973 1.00 53.50 201 ASP A N 1
ATOM 1612 C CA . ASP A 1 201 ? 10.180 3.604 2.911 1.00 53.50 201 ASP A CA 1
ATOM 1613 C C . ASP A 1 201 ? 8.758 3.022 2.738 1.00 53.50 201 ASP A C 1
ATOM 1615 O O . ASP A 1 201 ? 8.486 2.278 1.802 1.00 53.50 201 ASP A O 1
ATOM 1619 N N . ARG A 1 202 ? 7.824 3.344 3.640 1.00 67.44 202 ARG A N 1
ATOM 1620 C CA . ARG A 1 202 ? 6.499 2.700 3.715 1.00 67.44 202 ARG A CA 1
ATOM 1621 C C . ARG A 1 202 ? 5.369 3.610 3.226 1.00 67.44 202 ARG A C 1
ATOM 1623 O O . ARG A 1 202 ? 4.481 4.002 3.980 1.00 67.44 202 ARG A O 1
ATOM 1630 N N . VAL A 1 203 ? 5.399 3.961 1.945 1.00 73.75 203 VAL A N 1
ATOM 1631 C CA . VAL A 1 203 ? 4.380 4.823 1.310 1.00 73.75 203 VAL A CA 1
ATOM 1632 C C . VAL A 1 203 ? 3.039 4.093 1.144 1.00 73.75 203 VAL A C 1
ATOM 1634 O O . VAL A 1 203 ? 1.990 4.701 1.334 1.00 73.75 203 VAL A O 1
ATOM 1637 N N . THR A 1 204 ? 3.062 2.788 0.858 1.00 71.00 204 THR A N 1
ATOM 1638 C CA . THR A 1 204 ? 1.882 1.898 0.837 1.00 71.00 204 THR A CA 1
ATOM 1639 C C . THR A 1 204 ? 1.139 1.911 2.166 1.00 71.00 204 THR A C 1
ATOM 1641 O O . THR A 1 204 ? -0.062 2.172 2.205 1.00 71.00 204 THR A O 1
ATOM 1644 N N . LEU A 1 205 ? 1.870 1.692 3.262 1.00 73.75 205 LEU A N 1
ATOM 1645 C CA . LEU A 1 205 ? 1.321 1.711 4.613 1.00 73.75 205 LEU A CA 1
ATOM 1646 C C . LEU A 1 205 ? 0.736 3.081 4.954 1.00 73.75 205 LEU A C 1
ATOM 1648 O O . LEU A 1 205 ? -0.363 3.151 5.489 1.00 73.75 205 LEU A O 1
ATOM 1652 N N . ALA A 1 206 ? 1.443 4.161 4.615 1.00 81.50 206 ALA A N 1
ATOM 1653 C CA . ALA A 1 206 ? 0.966 5.520 4.847 1.00 81.50 206 ALA A CA 1
ATOM 1654 C C . ALA A 1 206 ? -0.345 5.798 4.103 1.00 81.50 206 ALA A C 1
ATOM 1656 O O . ALA A 1 206 ? -1.284 6.334 4.682 1.00 81.50 206 ALA A O 1
ATOM 1657 N N . TYR A 1 207 ? -0.430 5.385 2.834 1.00 79.94 207 TYR A N 1
ATOM 1658 C CA . TYR A 1 207 ? -1.643 5.520 2.034 1.00 79.94 207 TYR A CA 1
ATOM 1659 C C . TYR A 1 207 ? -2.815 4.739 2.645 1.00 79.94 207 TYR A C 1
ATOM 1661 O O . TYR A 1 207 ? -3.910 5.283 2.779 1.00 79.94 207 TYR A O 1
ATOM 1669 N N . HIS A 1 208 ? -2.575 3.500 3.086 1.00 78.62 208 HIS A N 1
ATOM 1670 C CA . HIS A 1 208 ? -3.577 2.687 3.781 1.00 78.62 208 HIS A CA 1
ATOM 1671 C C . HIS A 1 208 ? -4.035 3.333 5.097 1.00 78.62 208 HIS A C 1
ATOM 1673 O O . HIS A 1 208 ? -5.231 3.500 5.32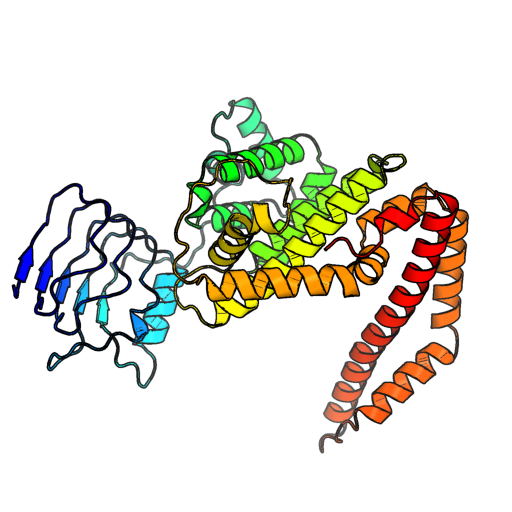1 1.00 78.62 208 HIS A O 1
ATOM 1679 N N . GLN A 1 209 ? -3.098 3.786 5.933 1.00 83.19 209 GLN A N 1
ATOM 1680 C CA . GLN A 1 209 ? -3.394 4.473 7.196 1.00 83.19 209 GLN A CA 1
ATOM 1681 C C . GLN A 1 209 ? -4.201 5.759 6.981 1.00 83.19 209 GLN A C 1
ATOM 1683 O O . GLN A 1 209 ? -5.089 6.080 7.765 1.00 83.19 209 GLN A O 1
ATOM 1688 N N . MET A 1 210 ? -3.936 6.498 5.903 1.00 86.50 210 MET A N 1
ATOM 1689 C CA . MET A 1 210 ? -4.708 7.687 5.536 1.00 86.50 210 MET A CA 1
ATOM 1690 C C . MET A 1 210 ? -6.147 7.350 5.113 1.00 86.50 210 MET A C 1
ATOM 1692 O O . MET A 1 210 ? -7.085 8.081 5.456 1.00 86.50 210 MET A O 1
ATOM 1696 N N . GLN A 1 211 ? -6.344 6.246 4.386 1.00 81.69 211 GLN A N 1
ATOM 1697 C CA . GLN A 1 211 ? -7.682 5.747 4.055 1.00 81.69 211 GLN A CA 1
ATOM 1698 C C . GLN A 1 211 ? -8.435 5.314 5.318 1.00 81.69 211 GLN A C 1
ATOM 1700 O O . GLN A 1 211 ? -9.583 5.715 5.515 1.00 81.69 211 GLN A O 1
ATOM 1705 N N . GLU A 1 212 ? -7.776 4.572 6.209 1.00 83.50 212 GLU A N 1
ATOM 1706 C CA . GLU A 1 212 ? -8.340 4.173 7.499 1.00 83.50 212 GLU A CA 1
ATOM 1707 C C . GLU A 1 212 ? -8.719 5.392 8.351 1.00 83.50 212 GLU A C 1
ATOM 1709 O O . GLU A 1 212 ? -9.851 5.482 8.828 1.00 83.50 212 GLU A O 1
ATOM 1714 N N . ALA A 1 213 ? -7.838 6.389 8.463 1.00 87.12 213 ALA A N 1
ATOM 1715 C CA . ALA A 1 213 ? -8.106 7.620 9.204 1.00 87.12 213 ALA A CA 1
ATOM 1716 C C . ALA A 1 213 ? -9.316 8.397 8.657 1.00 87.12 213 ALA A C 1
ATOM 1718 O O . ALA A 1 213 ? -10.023 9.058 9.421 1.00 87.12 213 ALA A O 1
ATOM 1719 N N . THR A 1 214 ? -9.592 8.289 7.353 1.00 87.50 214 THR A N 1
ATOM 1720 C CA . THR A 1 214 ? -10.801 8.860 6.740 1.00 87.50 214 THR A CA 1
ATOM 1721 C C . THR A 1 214 ? -12.063 8.139 7.226 1.00 87.50 214 THR A C 1
ATOM 1723 O O . THR A 1 214 ? -13.057 8.790 7.538 1.00 87.50 214 THR A O 1
ATOM 1726 N N . LEU A 1 215 ? -12.023 6.812 7.373 1.00 84.38 215 LEU A N 1
ATOM 1727 C CA . LEU A 1 215 ? -13.137 6.041 7.937 1.00 84.38 215 LEU A CA 1
ATOM 1728 C C . LEU A 1 215 ? -13.329 6.308 9.432 1.00 84.38 215 LEU A C 1
ATOM 1730 O O . LEU A 1 215 ? -14.470 6.440 9.876 1.00 84.38 215 LEU A O 1
ATOM 1734 N N . VAL A 1 216 ? -12.237 6.438 10.198 1.00 85.25 216 VAL A N 1
ATOM 1735 C CA . VAL A 1 216 ? -12.291 6.847 11.615 1.00 85.25 216 VAL A CA 1
ATOM 1736 C C . VAL A 1 216 ? -12.996 8.196 11.730 1.00 85.25 216 VAL A C 1
ATOM 1738 O O . VAL A 1 216 ? -13.916 8.358 12.529 1.00 85.25 216 VAL A O 1
ATOM 1741 N N . TYR A 1 217 ? -12.605 9.152 10.889 1.00 86.94 217 TYR A N 1
ATOM 1742 C CA . TYR A 1 217 ? -13.189 10.486 10.867 1.00 86.94 217 TYR A CA 1
ATOM 1743 C C . TYR A 1 217 ? -14.700 10.473 10.584 1.00 86.94 217 TYR A C 1
ATOM 1745 O O . TYR A 1 217 ? -15.485 11.129 11.275 1.00 86.94 217 TYR A O 1
ATOM 1753 N N . ASP A 1 218 ? -15.129 9.677 9.608 1.00 86.19 218 ASP A N 1
ATOM 1754 C CA . ASP A 1 218 ? -16.543 9.544 9.251 1.00 86.19 218 ASP A CA 1
ATOM 1755 C C . ASP A 1 218 ? -17.355 8.856 10.357 1.00 86.19 218 ASP A C 1
ATOM 1757 O O . ASP A 1 218 ? -18.491 9.253 10.649 1.00 86.19 218 ASP A O 1
ATOM 1761 N N . ALA A 1 219 ? -16.753 7.873 11.029 1.00 84.31 219 ALA A N 1
ATOM 1762 C CA . ALA A 1 219 ? -17.333 7.211 12.190 1.00 84.31 219 ALA A CA 1
ATOM 1763 C C . ALA A 1 219 ? -17.519 8.165 13.378 1.00 84.31 219 ALA A C 1
ATOM 1765 O O . ALA A 1 219 ? -18.596 8.187 13.975 1.00 84.31 219 ALA A O 1
ATOM 1766 N N . GLU A 1 220 ? -16.535 9.014 13.685 1.00 86.50 220 GLU A N 1
ATOM 1767 C CA . GLU A 1 220 ? -16.626 10.004 14.771 1.00 86.50 220 GLU A CA 1
ATOM 1768 C C . GLU A 1 220 ? -17.792 10.985 14.578 1.00 86.50 220 GLU A C 1
ATOM 1770 O O . GLU A 1 220 ? -18.472 11.364 15.541 1.00 86.50 220 GLU A O 1
ATOM 1775 N N . ARG A 1 221 ? -18.068 11.363 13.323 1.00 86.12 221 ARG A N 1
ATOM 1776 C CA . ARG A 1 221 ? -19.172 12.266 12.950 1.00 86.12 221 ARG A CA 1
ATOM 1777 C C . ARG A 1 221 ? -20.533 11.567 12.869 1.00 86.12 221 ARG A C 1
ATOM 1779 O O . ARG A 1 221 ? -21.540 12.242 12.658 1.00 86.12 221 ARG A O 1
ATOM 1786 N N . GLY A 1 222 ? -20.578 10.252 13.083 1.00 85.56 222 GLY A N 1
ATOM 1787 C CA . GLY A 1 222 ? -21.805 9.460 13.118 1.00 85.56 222 GLY A CA 1
ATOM 1788 C C . GLY A 1 222 ? -22.342 9.055 11.745 1.00 85.56 222 GLY A C 1
ATOM 1789 O O . GLY A 1 222 ? -23.525 8.737 11.624 1.00 85.56 222 GLY A O 1
ATOM 1790 N N . ALA A 1 223 ? -21.505 9.039 10.698 1.00 86.06 223 ALA A N 1
ATOM 1791 C CA . ALA A 1 223 ? -21.928 8.632 9.353 1.00 86.06 223 ALA A CA 1
ATOM 1792 C C . ALA A 1 223 ? -22.472 7.189 9.309 1.00 86.06 223 ALA A C 1
ATOM 1794 O O . ALA A 1 223 ? -23.306 6.859 8.462 1.00 86.06 223 ALA A O 1
ATOM 1795 N N . PHE A 1 224 ? -22.038 6.345 10.252 1.00 84.56 224 PHE A N 1
ATOM 1796 C CA . PHE A 1 224 ? -22.367 4.921 10.312 1.00 84.56 224 PHE A CA 1
ATOM 1797 C C . PHE A 1 224 ? -23.370 4.539 11.415 1.00 84.56 224 PHE A C 1
ATOM 1799 O O . PHE A 1 224 ? -23.704 3.361 11.523 1.00 84.56 224 PHE A O 1
ATOM 1806 N N . ASP A 1 225 ? -23.920 5.500 12.175 1.00 80.62 225 ASP A N 1
ATOM 1807 C CA . ASP A 1 225 ? -24.779 5.251 13.356 1.00 80.62 225 ASP A CA 1
ATOM 1808 C C . ASP A 1 225 ? -26.035 4.397 13.039 1.00 80.62 225 ASP A C 1
ATOM 1810 O O . ASP A 1 225 ? -26.597 3.744 13.917 1.00 80.62 225 ASP A O 1
ATOM 1814 N N . SER A 1 226 ? -26.477 4.372 11.775 1.00 79.50 226 SER A N 1
ATOM 1815 C CA . SER A 1 226 ? -27.609 3.558 11.286 1.00 79.50 226 SER A CA 1
ATOM 1816 C C . SER A 1 226 ? -27.259 2.642 10.104 1.00 79.50 226 SER A C 1
ATOM 1818 O O . SER A 1 226 ? -28.133 1.971 9.555 1.00 79.50 226 SER A O 1
ATOM 1820 N N . LYS A 1 227 ? -25.981 2.593 9.709 1.00 86.00 227 LYS A N 1
ATOM 1821 C CA . LYS A 1 227 ? -25.500 1.968 8.466 1.00 86.00 227 LYS A CA 1
ATOM 1822 C C . LYS A 1 227 ? -24.434 0.907 8.743 1.00 86.00 227 LYS A C 1
ATOM 1824 O O . LYS A 1 227 ? -23.383 0.873 8.109 1.00 86.00 227 LYS A O 1
ATOM 1829 N N . PHE A 1 228 ? -24.721 0.004 9.680 1.00 82.56 228 PHE A N 1
ATOM 1830 C CA . PHE A 1 228 ? -23.784 -1.052 10.083 1.00 82.56 228 PHE A CA 1
ATOM 1831 C C . PHE A 1 228 ? -23.344 -1.949 8.926 1.00 82.56 228 PHE A C 1
ATOM 1833 O O . PHE A 1 228 ? -22.189 -2.352 8.877 1.00 82.56 228 PHE A O 1
ATOM 1840 N N . THR A 1 229 ? -24.232 -2.230 7.970 1.00 84.38 229 THR A N 1
ATOM 1841 C CA . THR A 1 229 ? -23.884 -3.026 6.788 1.00 84.38 229 THR A CA 1
ATOM 1842 C C . THR A 1 229 ? -22.816 -2.343 5.939 1.00 84.38 229 THR A C 1
ATOM 1844 O O . THR A 1 229 ? -21.876 -3.005 5.518 1.00 84.38 229 THR A O 1
ATOM 1847 N N . GLU A 1 230 ? -22.923 -1.028 5.722 1.00 86.19 230 GLU A N 1
ATOM 1848 C CA . GLU A 1 230 ? -21.922 -0.266 4.961 1.00 86.19 230 GLU A CA 1
ATOM 1849 C C . GLU A 1 230 ? -20.571 -0.277 5.690 1.00 86.19 230 GLU A C 1
ATOM 1851 O O . GLU A 1 230 ? -19.546 -0.534 5.066 1.00 86.19 230 GLU A O 1
ATOM 1856 N N . LEU A 1 231 ? -20.575 -0.103 7.017 1.00 87.69 231 LEU A N 1
ATOM 1857 C CA . LEU A 1 231 ? -19.355 -0.131 7.827 1.00 87.69 231 LEU A CA 1
ATOM 1858 C C . LEU A 1 231 ? -18.690 -1.512 7.863 1.00 87.69 231 LEU A C 1
ATOM 1860 O O . LEU A 1 231 ? -17.473 -1.601 7.748 1.00 87.69 231 LEU A O 1
ATOM 1864 N N . ILE A 1 232 ? -19.463 -2.590 8.022 1.00 88.25 232 ILE A N 1
ATOM 1865 C CA . ILE A 1 232 ? -18.919 -3.956 8.031 1.00 88.25 232 ILE A CA 1
ATOM 1866 C C . ILE A 1 232 ? -18.328 -4.289 6.662 1.00 88.25 232 ILE A C 1
ATOM 1868 O O . ILE A 1 232 ? -17.238 -4.850 6.597 1.00 88.25 232 ILE A O 1
ATOM 1872 N N . MET A 1 233 ? -19.005 -3.921 5.570 1.00 86.62 233 MET A N 1
ATOM 1873 C CA . MET A 1 233 ? -18.470 -4.131 4.222 1.00 86.62 233 MET A CA 1
ATOM 1874 C C . MET A 1 233 ? -17.198 -3.311 3.983 1.00 86.62 233 MET A C 1
ATOM 1876 O O . MET A 1 233 ? -16.221 -3.867 3.487 1.00 86.62 233 MET A O 1
ATOM 1880 N N . ALA A 1 234 ? -17.162 -2.047 4.419 1.00 86.75 234 ALA A N 1
ATOM 1881 C CA . ALA A 1 234 ? -15.947 -1.235 4.383 1.00 86.75 234 ALA A CA 1
ATOM 1882 C C . ALA A 1 234 ? -14.818 -1.876 5.208 1.00 86.75 234 ALA A C 1
ATOM 1884 O O . ALA A 1 234 ? -13.700 -2.009 4.723 1.00 86.75 234 ALA A O 1
ATOM 1885 N N . GLY A 1 235 ? -15.117 -2.363 6.416 1.00 88.69 235 GLY A N 1
ATOM 1886 C CA . GLY A 1 235 ? -14.158 -3.074 7.261 1.00 88.69 235 GLY A CA 1
ATOM 1887 C C . GLY A 1 235 ? -13.613 -4.344 6.604 1.00 88.69 235 GLY A C 1
ATOM 1888 O O . GLY A 1 235 ? -12.414 -4.596 6.671 1.00 88.69 235 GLY A O 1
ATOM 1889 N N . ARG A 1 236 ? -14.455 -5.130 5.916 1.00 90.06 236 ARG A N 1
ATOM 1890 C CA . ARG A 1 236 ? -14.010 -6.311 5.148 1.00 90.06 236 ARG A CA 1
ATOM 1891 C C . ARG A 1 236 ? -13.057 -5.926 4.024 1.00 90.06 236 ARG A C 1
ATOM 1893 O O . ARG A 1 236 ? -12.054 -6.606 3.826 1.00 90.06 236 ARG A O 1
ATOM 1900 N N . GLU A 1 237 ? -13.340 -4.844 3.306 1.00 88.38 237 GLU A N 1
ATOM 1901 C CA . GLU A 1 237 ? -12.438 -4.342 2.267 1.00 88.38 237 GLU A CA 1
ATOM 1902 C C . GLU A 1 237 ? -11.097 -3.890 2.848 1.00 88.38 237 GLU A C 1
ATOM 1904 O O . GLU A 1 237 ? -10.061 -4.345 2.371 1.00 88.38 237 GLU A O 1
ATOM 1909 N N . ILE A 1 238 ? -11.101 -3.087 3.916 1.00 87.62 238 ILE A N 1
ATOM 1910 C CA . ILE A 1 238 ? -9.874 -2.650 4.601 1.00 87.62 238 ILE A CA 1
ATOM 1911 C C . ILE A 1 238 ? -9.071 -3.851 5.113 1.00 87.62 238 ILE A C 1
ATOM 1913 O O . ILE A 1 238 ? -7.866 -3.917 4.878 1.00 87.62 238 ILE A O 1
ATOM 1917 N N . PHE A 1 239 ? -9.727 -4.854 5.703 1.00 91.00 239 PHE A N 1
ATOM 1918 C CA . PHE A 1 239 ? -9.072 -6.095 6.121 1.00 91.00 239 PHE A CA 1
ATOM 1919 C C . PHE A 1 239 ? -8.384 -6.807 4.949 1.00 91.00 239 PHE A C 1
ATOM 1921 O O . PHE A 1 239 ? -7.237 -7.241 5.066 1.00 91.00 239 PHE A O 1
ATOM 1928 N N . ARG A 1 240 ? -9.059 -6.929 3.797 1.00 90.81 240 ARG A N 1
ATOM 1929 C CA . ARG A 1 240 ? -8.469 -7.532 2.588 1.00 90.81 240 ARG A CA 1
ATOM 1930 C C . ARG A 1 240 ? -7.261 -6.723 2.113 1.00 90.81 240 ARG A C 1
ATOM 1932 O O . ARG A 1 240 ? -6.240 -7.324 1.789 1.00 90.81 240 ARG A O 1
ATOM 1939 N N . LEU A 1 241 ? -7.347 -5.391 2.122 1.00 86.62 241 LEU A N 1
ATOM 1940 C CA . LEU A 1 241 ? -6.246 -4.501 1.740 1.00 86.62 241 LEU A CA 1
ATOM 1941 C C . LEU A 1 241 ? -5.040 -4.633 2.677 1.00 86.62 241 LEU A C 1
ATOM 1943 O O . LEU A 1 241 ? -3.921 -4.732 2.185 1.00 86.62 241 LEU A O 1
ATOM 1947 N N . GLU A 1 242 ? -5.238 -4.761 3.992 1.00 88.00 242 GLU A N 1
ATOM 1948 C CA . GLU A 1 242 ? -4.142 -5.037 4.937 1.00 88.00 242 GLU A CA 1
ATOM 1949 C C . GLU A 1 242 ? -3.441 -6.363 4.643 1.00 88.00 242 GLU A C 1
ATOM 1951 O O . GLU A 1 242 ? -2.214 -6.470 4.697 1.00 88.00 242 GLU A O 1
ATOM 1956 N N . LYS A 1 243 ? -4.209 -7.406 4.306 1.00 91.12 243 LYS A N 1
ATOM 1957 C CA . LYS A 1 243 ? -3.609 -8.686 3.919 1.00 91.12 243 LYS A CA 1
ATOM 1958 C C . LYS A 1 243 ? -2.841 -8.561 2.603 1.00 91.12 243 LYS A C 1
ATOM 1960 O O . LYS A 1 243 ? -1.744 -9.111 2.516 1.00 91.12 243 LYS A O 1
ATOM 1965 N N . ILE A 1 244 ? -3.355 -7.812 1.628 1.00 89.19 244 ILE A N 1
ATOM 1966 C CA . ILE A 1 244 ? -2.653 -7.532 0.367 1.00 89.19 244 ILE A CA 1
ATOM 1967 C C . ILE A 1 244 ? -1.354 -6.755 0.617 1.00 89.19 244 ILE A C 1
ATOM 1969 O O . ILE A 1 244 ? -0.324 -7.111 0.051 1.00 89.19 244 ILE A O 1
ATOM 1973 N N . GLU A 1 245 ? -1.364 -5.759 1.502 1.00 85.75 245 GLU A N 1
ATOM 1974 C CA . GLU A 1 245 ? -0.172 -5.008 1.918 1.00 85.75 245 GLU A CA 1
ATOM 1975 C C . GLU A 1 245 ? 0.888 -5.942 2.511 1.00 85.75 245 GLU A C 1
ATOM 1977 O O . GLU A 1 245 ? 2.037 -5.953 2.061 1.00 85.75 245 GLU A O 1
ATOM 1982 N N . SER A 1 246 ? 0.483 -6.834 3.418 1.00 87.81 246 SER A N 1
ATOM 1983 C CA . SER A 1 246 ? 1.402 -7.803 4.017 1.00 87.81 246 SER A CA 1
ATOM 1984 C C . SER A 1 246 ? 2.021 -8.765 2.989 1.00 87.81 246 SER A C 1
ATOM 1986 O O . SER A 1 246 ? 3.202 -9.111 3.092 1.00 87.81 246 SER A O 1
ATOM 1988 N N . LEU A 1 247 ? 1.251 -9.166 1.969 1.00 89.00 247 LEU A N 1
ATOM 1989 C CA . LEU A 1 247 ? 1.714 -10.023 0.874 1.00 89.00 247 LEU A CA 1
ATOM 1990 C C . LEU A 1 247 ? 2.650 -9.275 -0.077 1.00 89.00 247 LEU A C 1
ATOM 1992 O O . LEU A 1 247 ? 3.697 -9.807 -0.450 1.00 89.00 247 LEU A O 1
ATOM 1996 N N . ALA A 1 248 ? 2.317 -8.031 -0.424 1.00 84.88 248 ALA A N 1
ATOM 1997 C CA . ALA A 1 248 ? 3.171 -7.166 -1.227 1.00 84.88 248 ALA A CA 1
ATOM 1998 C C . ALA A 1 248 ? 4.531 -6.963 -0.549 1.00 84.88 248 ALA A C 1
ATOM 2000 O O . ALA A 1 248 ? 5.573 -7.118 -1.189 1.00 84.88 248 ALA A O 1
ATOM 2001 N N . ARG A 1 249 ? 4.531 -6.752 0.771 1.00 84.00 249 ARG A N 1
ATOM 2002 C CA . ARG A 1 249 ? 5.745 -6.642 1.586 1.00 84.00 249 ARG A CA 1
ATOM 2003 C C . ARG A 1 249 ? 6.558 -7.937 1.636 1.00 84.00 249 ARG A C 1
ATOM 2005 O O . ARG A 1 249 ? 7.789 -7.905 1.674 1.00 84.00 249 ARG A O 1
ATOM 2012 N N . GLU A 1 250 ? 5.910 -9.099 1.667 1.00 87.81 250 GLU A N 1
ATOM 2013 C CA . GLU A 1 250 ? 6.616 -10.384 1.587 1.00 87.81 250 GLU A CA 1
ATOM 2014 C C . GLU A 1 250 ? 7.274 -10.565 0.210 1.00 87.81 250 GLU A C 1
ATOM 2016 O O . GLU A 1 250 ? 8.418 -11.021 0.112 1.00 87.81 250 GLU A O 1
ATOM 2021 N N . LYS A 1 251 ? 6.566 -10.163 -0.849 1.00 86.44 251 LYS A N 1
ATOM 2022 C CA . LYS A 1 251 ? 6.999 -10.318 -2.236 1.00 86.44 251 LYS A CA 1
ATOM 2023 C C . LYS A 1 251 ? 8.118 -9.350 -2.615 1.00 86.44 251 LYS A C 1
ATOM 2025 O O . LYS A 1 251 ? 9.103 -9.798 -3.196 1.00 86.44 251 LYS A O 1
ATOM 2030 N N . VAL A 1 252 ? 8.026 -8.070 -2.241 1.00 83.75 252 VAL A N 1
ATOM 2031 C CA . VAL A 1 252 ? 9.025 -7.038 -2.588 1.00 83.75 252 VAL A CA 1
ATOM 2032 C C . VAL A 1 252 ? 10.417 -7.364 -2.042 1.00 83.75 252 VAL A C 1
ATOM 2034 O O . VAL A 1 252 ? 11.414 -7.048 -2.675 1.00 83.75 252 VAL A O 1
ATOM 2037 N N . LYS A 1 253 ? 10.514 -8.101 -0.925 1.00 84.00 253 LYS A N 1
ATOM 2038 C CA . LYS A 1 253 ? 11.799 -8.592 -0.386 1.00 84.00 253 LYS A CA 1
ATOM 2039 C C . LYS A 1 253 ? 12.546 -9.530 -1.338 1.00 84.00 253 LYS A C 1
ATOM 2041 O O . LYS A 1 253 ? 13.735 -9.766 -1.146 1.00 84.00 253 LYS A O 1
ATOM 2046 N N . ARG A 1 254 ? 11.846 -10.110 -2.317 1.00 84.88 254 ARG A N 1
ATOM 2047 C CA . ARG A 1 254 ? 12.398 -11.017 -3.332 1.00 84.88 254 ARG A CA 1
ATOM 2048 C C . ARG A 1 254 ? 12.651 -10.312 -4.672 1.00 84.88 254 ARG A C 1
ATOM 2050 O O . ARG A 1 254 ? 13.124 -10.972 -5.591 1.00 84.88 254 ARG A O 1
ATOM 2057 N N . LEU A 1 255 ? 12.316 -9.025 -4.784 1.00 82.69 255 LEU A N 1
ATOM 2058 C CA . LEU A 1 255 ? 12.395 -8.219 -6.004 1.00 82.69 255 LEU A CA 1
ATOM 2059 C C . LEU A 1 255 ? 13.444 -7.110 -5.831 1.00 82.69 255 LEU A C 1
ATOM 2061 O O . LEU A 1 255 ? 13.646 -6.591 -4.733 1.00 82.69 255 LEU A O 1
ATOM 2065 N N . PHE A 1 256 ? 14.132 -6.755 -6.911 1.00 78.81 256 PHE A N 1
ATOM 2066 C CA . PHE A 1 256 ? 15.247 -5.809 -6.909 1.00 78.81 256 PHE A CA 1
ATOM 2067 C C . PHE A 1 256 ? 14.858 -4.417 -7.406 1.00 78.81 256 PHE A C 1
ATOM 2069 O O . PHE A 1 256 ? 15.404 -3.424 -6.924 1.00 78.81 256 PHE A O 1
ATOM 2076 N N . PHE A 1 257 ? 13.950 -4.319 -8.370 1.00 76.50 257 PHE A N 1
ATOM 2077 C CA . PHE A 1 257 ? 13.655 -3.086 -9.105 1.00 76.50 257 PHE A CA 1
ATOM 2078 C C . PHE A 1 257 ? 12.199 -2.646 -8.995 1.00 76.50 257 PHE A C 1
ATOM 2080 O O . PHE A 1 257 ? 11.906 -1.477 -9.233 1.00 76.50 257 PHE A O 1
ATOM 2087 N N . ILE A 1 258 ? 11.300 -3.553 -8.622 1.00 75.00 258 ILE A N 1
ATOM 2088 C CA . ILE A 1 258 ? 9.884 -3.244 -8.425 1.00 75.00 258 ILE A CA 1
ATOM 2089 C C . ILE A 1 258 ? 9.656 -2.618 -7.043 1.00 75.00 258 ILE A C 1
ATOM 2091 O O . ILE A 1 258 ? 10.241 -3.033 -6.036 1.00 75.00 258 ILE A O 1
ATOM 2095 N N . ASP A 1 259 ? 8.789 -1.607 -7.007 1.00 71.88 259 ASP A N 1
ATOM 2096 C CA . ASP A 1 259 ? 8.371 -0.930 -5.781 1.00 71.88 259 ASP A CA 1
ATOM 2097 C C . ASP A 1 259 ? 7.272 -1.718 -5.044 1.00 71.88 259 ASP A C 1
ATOM 2099 O O . ASP A 1 259 ? 6.435 -2.382 -5.658 1.00 71.88 259 ASP A O 1
ATOM 2103 N N . GLU A 1 260 ? 7.231 -1.608 -3.717 1.00 76.62 260 GLU A N 1
ATOM 2104 C CA . GLU A 1 260 ? 6.168 -2.196 -2.899 1.00 76.62 260 GLU A CA 1
ATOM 2105 C C . GLU A 1 260 ? 4.785 -1.680 -3.318 1.00 76.62 260 GLU A C 1
ATOM 2107 O O . GLU A 1 260 ? 3.836 -2.463 -3.380 1.00 76.62 260 GLU A O 1
ATOM 2112 N N . ILE A 1 261 ? 4.677 -0.396 -3.684 1.00 74.50 261 ILE A N 1
ATOM 2113 C CA . ILE A 1 261 ? 3.421 0.192 -4.168 1.00 74.50 261 ILE A CA 1
ATOM 2114 C C . ILE A 1 261 ? 2.968 -0.477 -5.466 1.00 74.50 261 ILE A C 1
ATOM 2116 O O . ILE A 1 261 ? 1.778 -0.733 -5.646 1.00 74.50 261 ILE A O 1
ATOM 2120 N N . GLU A 1 262 ? 3.895 -0.791 -6.373 1.00 74.50 262 GLU A N 1
ATOM 2121 C CA . GLU A 1 262 ? 3.553 -1.441 -7.639 1.00 74.50 262 GLU A CA 1
ATOM 2122 C C . GLU A 1 262 ? 3.047 -2.866 -7.419 1.00 74.50 262 GLU A C 1
ATOM 2124 O O . GLU A 1 262 ? 2.054 -3.261 -8.033 1.00 74.50 262 GLU A O 1
ATOM 2129 N N . VAL A 1 263 ? 3.673 -3.611 -6.503 1.00 80.69 263 VAL A N 1
ATOM 2130 C CA . VAL A 1 263 ? 3.214 -4.954 -6.123 1.00 80.69 263 VAL A CA 1
ATOM 2131 C C . VAL A 1 263 ? 1.852 -4.891 -5.429 1.00 80.69 263 VAL A C 1
ATOM 2133 O O . VAL A 1 263 ? 0.958 -5.666 -5.768 1.00 80.69 263 VAL A O 1
ATOM 2136 N N . PHE A 1 264 ? 1.670 -3.957 -4.492 1.00 80.25 264 PHE A N 1
ATOM 2137 C CA . PHE A 1 264 ? 0.413 -3.761 -3.768 1.00 80.25 264 PHE A CA 1
ATOM 2138 C C . PHE A 1 264 ? -0.743 -3.436 -4.717 1.00 80.25 264 PHE A C 1
ATOM 2140 O O . PHE A 1 264 ? -1.747 -4.146 -4.728 1.00 80.25 264 PHE A O 1
ATOM 2147 N N . LEU A 1 265 ? -0.579 -2.415 -5.562 1.00 76.69 265 LEU A N 1
ATOM 2148 C CA . LEU A 1 265 ? -1.582 -2.020 -6.552 1.00 76.69 265 LEU A CA 1
ATOM 2149 C C . LEU A 1 265 ? -1.803 -3.124 -7.600 1.00 76.69 265 LEU A C 1
ATOM 2151 O O . LEU A 1 265 ? -2.922 -3.310 -8.073 1.00 76.69 265 LEU A O 1
ATOM 2155 N N . GLY A 1 266 ? -0.763 -3.896 -7.928 1.00 78.50 266 GLY A N 1
ATOM 2156 C CA . GLY A 1 266 ? -0.862 -5.075 -8.783 1.00 78.50 266 GLY A CA 1
ATOM 2157 C C . GLY A 1 266 ? -1.787 -6.143 -8.203 1.00 78.50 266 GLY A C 1
ATOM 2158 O O . GLY A 1 266 ? -2.725 -6.563 -8.879 1.00 78.50 266 GLY A O 1
ATOM 2159 N N . PHE A 1 267 ? -1.572 -6.538 -6.945 1.00 84.00 267 PHE A N 1
ATOM 2160 C CA . PHE A 1 267 ? -2.462 -7.467 -6.244 1.00 84.00 267 PHE A CA 1
ATOM 2161 C C . PHE A 1 267 ? -3.869 -6.891 -6.075 1.00 84.00 267 PHE A C 1
ATOM 2163 O O . PHE A 1 267 ? -4.841 -7.587 -6.356 1.00 84.00 267 PHE A O 1
ATOM 2170 N N . GLN A 1 268 ? -3.990 -5.628 -5.659 1.00 81.12 268 GLN A N 1
ATOM 2171 C CA . GLN A 1 268 ? -5.277 -4.959 -5.469 1.00 81.12 268 GLN A CA 1
ATOM 2172 C C . GLN A 1 268 ? -6.107 -4.960 -6.757 1.00 81.12 268 GLN A C 1
ATOM 2174 O O . GLN A 1 268 ? -7.297 -5.267 -6.716 1.00 81.12 268 GLN A O 1
ATOM 2179 N N . ASN A 1 269 ? -5.484 -4.664 -7.901 1.00 78.81 269 ASN A N 1
ATOM 2180 C CA . ASN A 1 269 ? -6.169 -4.651 -9.185 1.00 78.81 269 ASN A CA 1
ATOM 2181 C C . ASN A 1 269 ? -6.529 -6.066 -9.671 1.00 78.81 269 ASN A C 1
ATOM 2183 O O . ASN A 1 269 ? -7.679 -6.331 -10.015 1.00 78.81 269 ASN A O 1
ATOM 2187 N N . GLN A 1 270 ? -5.565 -6.991 -9.667 1.00 80.31 270 GLN A N 1
ATOM 2188 C CA . GLN A 1 270 ? -5.761 -8.359 -10.170 1.00 80.31 270 GLN A CA 1
ATOM 2189 C C . GLN A 1 270 ? -6.773 -9.150 -9.326 1.00 80.31 270 GLN A C 1
ATOM 2191 O O . GLN A 1 270 ? -7.551 -9.935 -9.859 1.00 80.31 270 GLN A O 1
ATOM 2196 N N . LEU A 1 271 ? -6.805 -8.920 -8.009 1.00 86.31 271 LEU A N 1
ATOM 2197 C CA . LEU A 1 271 ? -7.712 -9.605 -7.086 1.00 86.31 271 LEU A CA 1
ATOM 2198 C C . LEU A 1 271 ? -9.027 -8.849 -6.852 1.00 86.31 271 LEU A C 1
ATOM 2200 O O . LEU A 1 271 ? -9.860 -9.319 -6.081 1.00 86.31 271 LEU A O 1
ATOM 2204 N N . ARG A 1 272 ? -9.254 -7.706 -7.512 1.00 83.12 272 ARG A N 1
ATOM 2205 C CA . ARG A 1 272 ? -10.436 -6.851 -7.311 1.00 83.12 272 ARG A CA 1
ATOM 2206 C C . ARG A 1 272 ? -11.749 -7.615 -7.439 1.00 83.12 272 ARG A C 1
ATOM 2208 O O . ARG A 1 272 ? -12.601 -7.522 -6.558 1.00 83.12 272 ARG A O 1
ATOM 2215 N N . GLU A 1 273 ? -11.921 -8.351 -8.536 1.00 83.06 273 GLU A N 1
ATOM 2216 C CA . GLU A 1 273 ? -13.156 -9.101 -8.800 1.00 83.06 273 GLU A CA 1
ATOM 2217 C C . GLU A 1 273 ? -13.282 -10.295 -7.856 1.00 83.06 273 GLU A C 1
ATOM 2219 O O . GLU A 1 273 ? -14.328 -10.491 -7.237 1.00 83.06 273 GLU A O 1
ATOM 2224 N N . SER A 1 274 ? -12.189 -11.035 -7.671 1.00 87.25 274 SER A N 1
ATOM 2225 C CA . SER A 1 274 ? -12.176 -12.228 -6.828 1.00 87.25 274 SER A CA 1
ATOM 2226 C C . SER A 1 274 ? -12.419 -11.934 -5.342 1.00 87.25 274 SER A C 1
ATOM 2228 O O . SER A 1 274 ? -13.100 -12.699 -4.656 1.00 87.25 274 SER A O 1
ATOM 2230 N N . LEU A 1 275 ? -11.904 -10.804 -4.851 1.00 86.94 275 LEU A N 1
ATOM 2231 C CA . LEU A 1 275 ? -12.051 -10.339 -3.473 1.00 86.94 275 LEU A CA 1
ATOM 2232 C C . LEU A 1 275 ? -13.143 -9.275 -3.310 1.00 86.94 275 LEU A C 1
ATOM 2234 O O . LEU A 1 275 ? -13.275 -8.720 -2.222 1.00 86.94 275 LEU A O 1
ATOM 2238 N N . SER A 1 276 ? -13.936 -8.994 -4.351 1.00 85.25 276 SER A N 1
ATOM 2239 C CA . SER A 1 276 ? -15.040 -8.019 -4.322 1.00 85.25 276 SER A CA 1
ATOM 2240 C C . SER A 1 276 ? -14.644 -6.664 -3.709 1.00 85.25 276 SER A C 1
ATOM 2242 O O . SER A 1 276 ? -15.298 -6.191 -2.783 1.00 85.25 276 SER A O 1
ATOM 2244 N N . LEU A 1 277 ? -13.549 -6.063 -4.185 1.00 81.38 277 LEU A N 1
ATOM 2245 C CA . LEU A 1 277 ? -13.076 -4.750 -3.726 1.00 81.38 277 LEU A CA 1
ATOM 2246 C C . LEU A 1 277 ? -13.879 -3.642 -4.432 1.00 81.38 277 LEU A C 1
ATOM 2248 O O . LEU A 1 277 ? -13.581 -3.298 -5.577 1.00 81.38 277 LEU A O 1
ATOM 2252 N N . THR A 1 278 ? -14.925 -3.115 -3.782 1.00 70.19 278 THR A N 1
ATOM 2253 C CA . THR A 1 278 ? -15.891 -2.185 -4.405 1.00 70.19 278 THR A CA 1
ATOM 2254 C C . THR A 1 278 ? -15.461 -0.723 -4.379 1.00 70.19 278 THR A C 1
ATOM 2256 O O . THR A 1 278 ? -15.962 0.069 -5.176 1.00 70.19 278 THR A O 1
ATOM 2259 N N . THR A 1 279 ? -14.484 -0.365 -3.543 1.00 62.09 279 THR A N 1
ATOM 2260 C CA . THR A 1 279 ? -13.902 0.989 -3.511 1.00 62.09 279 THR A CA 1
ATOM 2261 C C . THR A 1 279 ? -13.176 1.368 -4.825 1.00 62.09 279 THR A C 1
ATOM 2263 O O . THR A 1 279 ? -12.816 2.528 -5.015 1.00 62.09 279 THR A O 1
ATOM 2266 N N . MET A 1 280 ? -12.978 0.426 -5.759 1.00 54.50 280 MET A N 1
ATOM 2267 C CA . MET A 1 280 ? -12.216 0.619 -7.003 1.00 54.50 280 MET A CA 1
ATOM 2268 C C . MET A 1 280 ? -13.104 0.714 -8.258 1.00 54.50 280 MET A C 1
ATOM 2270 O O . MET A 1 280 ? -14.099 0.001 -8.398 1.00 54.50 280 MET A O 1
ATOM 2274 N N . THR A 1 281 ? -12.708 1.559 -9.217 1.00 47.31 281 THR A N 1
ATOM 2275 C CA . THR A 1 281 ? -13.374 1.721 -10.523 1.00 47.31 281 THR A CA 1
ATOM 2276 C C . THR A 1 281 ? -13.166 0.514 -11.448 1.00 47.31 281 THR A C 1
ATOM 2278 O O . THR A 1 281 ? -12.247 -0.289 -11.282 1.00 47.31 281 THR A O 1
ATOM 2281 N N . GLN A 1 282 ? -14.070 0.362 -12.425 1.00 48.84 282 GLN A N 1
ATOM 2282 C CA . GLN A 1 282 ? -14.346 -0.894 -13.137 1.00 48.84 282 GLN A CA 1
ATOM 2283 C C . GLN A 1 282 ? -13.343 -1.283 -14.239 1.00 48.84 282 GLN A C 1
ATOM 2285 O O . GLN A 1 282 ? -13.290 -2.462 -14.586 1.00 48.84 282 GLN A O 1
ATOM 2290 N N . ASP A 1 283 ? -12.472 -0.393 -14.720 1.00 45.62 283 ASP A N 1
ATOM 2291 C CA . ASP A 1 283 ? -11.782 -0.597 -16.009 1.00 45.62 283 ASP A CA 1
ATOM 2292 C C . ASP A 1 283 ? -10.249 -0.418 -15.964 1.00 45.62 283 ASP A C 1
ATOM 2294 O O . ASP A 1 283 ? -9.625 0.141 -16.866 1.00 45.62 283 ASP A O 1
ATOM 2298 N N . MET A 1 284 ? -9.595 -0.974 -14.943 1.00 48.47 284 MET A N 1
ATOM 2299 C CA . MET A 1 284 ? -8.134 -1.101 -14.924 1.00 48.47 284 MET A CA 1
ATOM 2300 C C . MET A 1 284 ? -7.682 -2.279 -15.805 1.00 48.47 284 MET A C 1
ATOM 2302 O O . MET A 1 284 ? -7.454 -3.397 -15.340 1.00 48.47 284 MET A O 1
ATOM 2306 N N . ARG A 1 285 ? -7.586 -2.054 -17.121 1.00 40.97 285 ARG A N 1
ATOM 2307 C CA . ARG A 1 285 ? -7.169 -3.088 -18.085 1.00 40.97 285 ARG A CA 1
ATOM 2308 C C . ARG A 1 285 ? -5.739 -3.564 -17.814 1.00 40.97 285 ARG A C 1
ATOM 2310 O O . ARG A 1 285 ? -4.790 -2.817 -18.028 1.00 40.97 285 ARG A O 1
ATOM 2317 N N . PHE A 1 286 ? -5.645 -4.832 -17.403 1.00 43.12 286 PHE A N 1
ATOM 2318 C CA . PHE A 1 286 ? -4.497 -5.745 -17.426 1.00 43.12 286 PHE A CA 1
ATOM 2319 C C . PHE A 1 286 ? -3.162 -5.105 -17.812 1.00 43.12 286 PHE A C 1
ATOM 2321 O O . PHE A 1 286 ? -2.736 -5.164 -18.968 1.00 43.12 286 PHE A O 1
ATOM 2328 N N . TYR A 1 287 ? -2.468 -4.551 -16.823 1.00 47.97 287 TYR A N 1
ATOM 2329 C CA . TYR A 1 287 ? -1.023 -4.449 -16.925 1.00 47.97 287 TYR A CA 1
ATOM 2330 C C . TYR A 1 287 ? -0.413 -5.671 -16.246 1.00 47.97 287 TYR A C 1
ATOM 2332 O O . TYR A 1 287 ? -0.717 -5.970 -15.090 1.00 47.97 287 TYR A O 1
ATOM 2340 N N . ASN A 1 288 ? 0.457 -6.374 -16.971 1.00 50.72 288 ASN A N 1
ATOM 2341 C CA . ASN A 1 288 ? 1.379 -7.321 -16.365 1.00 50.72 288 ASN A CA 1
ATOM 2342 C C . ASN A 1 288 ? 2.300 -6.505 -15.456 1.00 50.72 288 ASN A C 1
ATOM 2344 O O . ASN A 1 288 ? 3.264 -5.893 -15.923 1.00 50.72 288 ASN A O 1
ATOM 2348 N N . VAL A 1 289 ? 1.976 -6.451 -14.165 1.00 53.41 289 VAL A N 1
ATOM 2349 C CA . VAL A 1 289 ? 2.954 -6.063 -13.155 1.00 53.41 289 VAL A CA 1
ATOM 2350 C C . VAL A 1 289 ? 3.998 -7.169 -13.189 1.00 53.41 289 VAL A C 1
ATOM 2352 O O . VAL A 1 289 ? 3.762 -8.285 -12.727 1.00 53.41 289 VAL A O 1
ATOM 2355 N N . SER A 1 290 ? 5.120 -6.881 -13.851 1.00 57.31 290 SER A N 1
ATOM 2356 C CA . SER A 1 290 ? 6.322 -7.714 -13.817 1.00 57.31 290 SER A CA 1
ATOM 2357 C C . SER A 1 290 ? 6.553 -8.123 -12.366 1.00 57.31 290 SER A C 1
ATOM 2359 O O . SER A 1 290 ? 6.532 -7.256 -11.502 1.00 57.31 290 SER A O 1
ATOM 2361 N N . GLY A 1 291 ? 6.682 -9.420 -12.089 1.00 67.19 291 GLY A N 1
ATOM 2362 C CA . GLY A 1 291 ? 6.941 -9.941 -10.743 1.00 67.19 291 GLY A CA 1
ATOM 2363 C C . GLY A 1 291 ? 5.759 -10.600 -10.020 1.00 67.19 291 GLY A C 1
ATOM 2364 O O . GLY A 1 291 ? 6.018 -11.360 -9.086 1.00 67.19 291 GLY A O 1
ATOM 2365 N N . ILE A 1 292 ? 4.503 -10.399 -10.444 1.00 80.75 292 ILE A N 1
ATOM 2366 C CA . ILE A 1 292 ? 3.346 -11.150 -9.915 1.00 80.75 292 ILE A CA 1
ATOM 2367 C C . ILE A 1 292 ? 2.988 -12.273 -10.893 1.00 80.75 292 ILE A C 1
ATOM 2369 O O . ILE A 1 292 ? 2.651 -12.018 -12.048 1.00 80.75 292 ILE A O 1
ATOM 2373 N N . THR A 1 293 ? 3.081 -13.523 -10.440 1.00 84.25 293 THR A N 1
ATOM 2374 C CA . THR A 1 293 ? 2.702 -14.701 -11.232 1.00 84.25 293 THR A CA 1
ATOM 2375 C C . THR A 1 293 ? 1.253 -15.102 -10.965 1.00 84.25 293 THR A C 1
ATOM 2377 O O . THR A 1 293 ? 0.697 -14.776 -9.921 1.00 84.25 293 THR A O 1
ATOM 2380 N N . GLU A 1 294 ? 0.648 -15.862 -11.878 1.00 85.00 294 GLU A N 1
ATOM 2381 C CA . GLU A 1 294 ? -0.697 -16.429 -11.687 1.00 85.00 294 GLU A CA 1
ATOM 2382 C C . GLU A 1 294 ? -0.775 -17.292 -10.414 1.00 85.00 294 GLU A C 1
ATOM 2384 O O . GLU A 1 294 ? -1.703 -17.157 -9.627 1.00 85.00 294 GLU A O 1
ATOM 2389 N N . SER A 1 295 ? 0.281 -18.061 -10.120 1.00 87.94 295 SER A N 1
ATOM 2390 C CA . SER A 1 295 ? 0.378 -18.826 -8.870 1.00 87.94 295 SER A CA 1
ATOM 2391 C C . SER A 1 295 ? 0.420 -17.940 -7.622 1.00 87.94 295 SER A C 1
ATOM 2393 O O . SER A 1 295 ? -0.087 -18.356 -6.584 1.00 87.94 295 SER A O 1
ATOM 2395 N N . ASP A 1 296 ? 1.034 -16.751 -7.691 1.00 88.25 296 ASP A N 1
ATOM 2396 C CA . ASP A 1 296 ? 1.027 -15.811 -6.563 1.00 88.25 296 ASP A CA 1
ATOM 2397 C C . ASP A 1 296 ? -0.387 -15.254 -6.330 1.00 88.25 296 ASP A C 1
ATOM 2399 O O . ASP A 1 296 ? -0.767 -15.023 -5.184 1.00 88.25 296 ASP A O 1
ATOM 2403 N N . LEU A 1 297 ? -1.162 -15.036 -7.400 1.00 89.44 297 LEU A N 1
ATOM 2404 C CA . LEU A 1 297 ? -2.546 -14.560 -7.315 1.00 89.44 297 LEU A CA 1
ATOM 2405 C C . LEU A 1 297 ? -3.462 -15.620 -6.699 1.00 89.44 297 LEU A C 1
ATOM 2407 O O . LEU A 1 297 ? -4.204 -15.302 -5.771 1.00 89.44 297 LEU A O 1
ATOM 2411 N N . ASP A 1 298 ? -3.353 -16.872 -7.148 1.00 90.81 298 ASP A N 1
ATOM 2412 C CA . ASP A 1 298 ? -4.129 -17.992 -6.605 1.00 90.81 298 ASP A CA 1
ATOM 2413 C C . ASP A 1 298 ? -3.830 -18.211 -5.112 1.00 90.81 298 ASP A C 1
ATOM 2415 O O . ASP A 1 298 ? -4.739 -18.372 -4.292 1.00 90.81 298 ASP A O 1
ATOM 2419 N N . GLU A 1 299 ? -2.547 -18.181 -4.731 1.00 92.81 299 GLU A N 1
ATOM 2420 C CA . GLU A 1 299 ? -2.136 -18.314 -3.332 1.00 92.81 299 GLU A CA 1
ATOM 2421 C C . GLU A 1 299 ? -2.648 -17.140 -2.485 1.00 92.81 299 GLU A C 1
ATOM 2423 O O . GLU A 1 299 ? -3.197 -17.351 -1.396 1.00 92.81 299 GLU A O 1
ATOM 2428 N N . ALA A 1 300 ? -2.501 -15.908 -2.984 1.00 93.06 300 ALA A N 1
ATOM 2429 C CA . ALA A 1 300 ? -2.962 -14.702 -2.305 1.00 93.06 300 ALA A CA 1
ATOM 2430 C C . ALA A 1 300 ? -4.477 -14.728 -2.078 1.00 93.06 300 ALA A C 1
ATOM 2432 O O . ALA A 1 300 ? -4.934 -14.473 -0.962 1.00 93.06 300 ALA A O 1
ATOM 2433 N N . GLU A 1 301 ? -5.253 -15.088 -3.101 1.00 94.38 301 GLU A N 1
ATOM 2434 C CA . GLU A 1 301 ? -6.705 -15.197 -3.016 1.00 94.38 301 GLU A CA 1
ATOM 2435 C C . GLU A 1 301 ? -7.130 -16.165 -1.909 1.00 94.38 301 GLU A C 1
ATOM 2437 O O . GLU A 1 301 ? -7.888 -15.794 -1.007 1.00 94.38 301 GLU A O 1
ATOM 2442 N N . VAL A 1 302 ? -6.627 -17.402 -1.953 1.00 94.62 302 VAL A N 1
ATOM 2443 C CA . VAL A 1 302 ? -6.998 -18.440 -0.984 1.00 94.62 302 VAL A CA 1
ATOM 2444 C C . VAL A 1 302 ? -6.606 -18.012 0.426 1.00 94.62 302 VAL A C 1
ATOM 2446 O O . VAL A 1 302 ? -7.404 -18.130 1.360 1.00 94.62 302 VAL A O 1
ATOM 2449 N N . ARG A 1 303 ? -5.398 -17.466 0.594 1.00 94.62 303 ARG A N 1
ATOM 2450 C CA . ARG A 1 303 ? -4.892 -17.025 1.897 1.00 94.62 303 ARG A CA 1
ATOM 2451 C C . ARG A 1 303 ? -5.742 -15.900 2.485 1.00 94.62 303 ARG A C 1
ATOM 2453 O O . ARG A 1 303 ? -6.030 -15.941 3.681 1.00 94.62 303 ARG A O 1
ATOM 2460 N N . ILE A 1 304 ? -6.179 -14.938 1.671 1.00 94.69 304 ILE A N 1
ATOM 2461 C CA . ILE A 1 304 ? -7.031 -13.828 2.120 1.00 94.69 304 ILE A CA 1
ATOM 2462 C C . ILE A 1 304 ? -8.433 -14.329 2.479 1.00 94.69 304 ILE A C 1
ATOM 2464 O O . ILE A 1 304 ? -8.923 -13.998 3.557 1.00 94.69 304 ILE A O 1
ATOM 2468 N N . LYS A 1 305 ? -9.053 -15.176 1.646 1.00 94.00 305 LYS A N 1
ATOM 2469 C CA . LYS A 1 305 ? -10.395 -15.727 1.915 1.00 94.00 305 LYS A CA 1
ATOM 2470 C C . LYS A 1 305 ? -10.428 -16.560 3.202 1.00 94.00 305 LYS A C 1
ATOM 2472 O O . LYS A 1 305 ? -11.310 -16.384 4.043 1.00 94.00 305 LYS A O 1
ATOM 2477 N N . VAL A 1 306 ? -9.418 -17.410 3.410 1.00 94.88 306 VAL A N 1
ATOM 2478 C CA . VAL A 1 306 ? -9.258 -18.197 4.647 1.00 94.88 306 VAL A CA 1
ATOM 2479 C C . VAL A 1 306 ? -9.000 -17.296 5.857 1.00 94.88 306 VAL A C 1
ATOM 2481 O O . VAL A 1 306 ? -9.569 -17.525 6.931 1.00 94.88 306 VAL A O 1
ATOM 2484 N N . ALA A 1 307 ? -8.165 -16.264 5.706 1.00 93.88 307 ALA A N 1
ATOM 2485 C CA . ALA A 1 307 ? -7.902 -15.309 6.776 1.00 93.88 307 ALA A CA 1
ATOM 2486 C C . ALA A 1 307 ? -9.162 -14.519 7.151 1.00 93.88 307 ALA A C 1
ATOM 2488 O O . ALA A 1 307 ? -9.426 -14.347 8.336 1.00 93.88 307 ALA A O 1
ATOM 2489 N N . GLU A 1 308 ? -9.975 -14.091 6.185 1.00 94.25 308 GLU A N 1
ATOM 2490 C CA . GLU A 1 308 ? -11.217 -13.369 6.469 1.00 94.25 308 GLU A CA 1
ATOM 2491 C C . GLU A 1 308 ? -12.215 -14.250 7.225 1.00 94.25 308 GLU A C 1
ATOM 2493 O O . GLU A 1 308 ? -12.759 -13.832 8.242 1.00 94.25 308 GLU A O 1
ATOM 2498 N N . ASN A 1 309 ? -12.388 -15.506 6.814 1.00 92.62 309 ASN A N 1
ATOM 2499 C CA . ASN A 1 309 ? -13.316 -16.416 7.486 1.00 92.62 309 ASN A CA 1
ATOM 2500 C C . ASN A 1 309 ? -12.912 -16.771 8.926 1.00 92.62 309 ASN A C 1
ATOM 2502 O O . ASN A 1 309 ? -13.776 -17.133 9.723 1.00 92.62 309 ASN A O 1
ATOM 2506 N N . SER A 1 310 ? -11.621 -16.693 9.265 1.00 91.00 310 SER A N 1
ATOM 2507 C CA . SER A 1 310 ? -11.106 -17.097 10.581 1.00 91.00 310 SER A CA 1
ATOM 2508 C C . SER A 1 310 ? -10.749 -15.931 11.506 1.00 91.00 310 SER A C 1
ATOM 2510 O O . SER A 1 310 ? -10.892 -16.064 12.718 1.00 91.00 310 SER A O 1
ATOM 2512 N N . GLN A 1 311 ? -10.289 -14.799 10.966 1.00 92.94 311 GLN A N 1
ATOM 2513 C CA . GLN A 1 311 ? -9.704 -13.700 11.746 1.00 92.94 311 GLN A CA 1
ATOM 2514 C C . GLN A 1 311 ? -10.542 -12.419 11.711 1.00 92.94 311 GLN A C 1
ATOM 2516 O O . GLN A 1 311 ? -10.349 -11.566 12.576 1.00 92.94 311 GLN A O 1
ATOM 2521 N N . PHE A 1 312 ? -11.465 -12.260 10.752 1.00 92.38 312 PHE A N 1
ATOM 2522 C CA . PHE A 1 312 ? -12.160 -10.985 10.543 1.00 92.38 312 PHE A CA 1
ATOM 2523 C C . PHE A 1 312 ? -12.925 -10.506 11.778 1.00 92.38 312 PHE A C 1
ATOM 2525 O O . PHE A 1 312 ? -12.829 -9.337 12.124 1.00 92.38 312 PHE A O 1
ATOM 2532 N N . ASN A 1 313 ? -13.629 -11.394 12.484 1.00 89.62 313 ASN A N 1
ATOM 2533 C CA . ASN A 1 313 ? -14.411 -11.000 13.662 1.00 89.62 313 ASN A CA 1
ATOM 2534 C C . ASN A 1 313 ? -13.524 -10.412 14.759 1.00 89.62 313 ASN A C 1
ATOM 2536 O O . ASN A 1 313 ? -13.808 -9.344 15.292 1.00 89.62 313 ASN A O 1
ATOM 2540 N N . GLN A 1 314 ? -12.413 -11.088 15.034 1.00 89.75 314 GLN A N 1
ATOM 2541 C CA . GLN A 1 314 ? -11.450 -10.669 16.040 1.00 89.75 314 GLN A CA 1
ATOM 2542 C C . GLN A 1 314 ? -10.733 -9.371 15.635 1.00 89.75 314 GLN A C 1
ATOM 2544 O O . GLN A 1 314 ? -10.459 -8.523 16.480 1.00 89.75 314 GLN A O 1
ATOM 2549 N N . TRP A 1 315 ? -10.442 -9.211 14.341 1.00 92.62 315 TRP A N 1
ATOM 2550 C CA . TRP A 1 315 ? -9.859 -7.991 13.787 1.00 92.62 315 TRP A CA 1
ATOM 2551 C C . TRP A 1 315 ? -10.833 -6.810 13.878 1.00 92.62 315 TRP A C 1
ATOM 2553 O O . TRP A 1 315 ? -10.481 -5.770 14.425 1.00 92.62 315 TRP A O 1
ATOM 2563 N N . PHE A 1 316 ? -12.081 -6.996 13.440 1.00 91.38 316 PHE A N 1
ATOM 2564 C CA . PHE A 1 316 ? -13.113 -5.958 13.421 1.00 91.38 316 PHE A CA 1
ATOM 2565 C C . PHE A 1 316 ? -13.430 -5.450 14.828 1.00 91.38 316 PHE A C 1
ATOM 2567 O O . PHE A 1 316 ? -13.624 -4.256 15.035 1.00 91.38 316 PHE A O 1
ATOM 2574 N N . SER A 1 317 ? -13.423 -6.339 15.824 1.00 90.19 317 SER A N 1
ATOM 2575 C CA . SER A 1 317 ? -13.588 -5.947 17.222 1.00 90.19 317 SER A CA 1
ATOM 2576 C C . SER A 1 317 ? -12.502 -4.995 17.713 1.00 90.19 317 SER A C 1
ATOM 2578 O O . SER A 1 317 ? -12.792 -4.156 18.557 1.00 90.19 317 SER A O 1
ATOM 2580 N N . CYS A 1 318 ? -11.283 -5.076 17.186 1.00 89.50 318 CYS A N 1
ATOM 2581 C CA . CYS A 1 318 ? -10.184 -4.174 17.533 1.00 89.50 318 CYS A CA 1
ATOM 2582 C C . CYS A 1 318 ? -10.074 -2.952 16.605 1.00 89.50 318 CYS A C 1
ATOM 2584 O O . CYS A 1 318 ? -9.172 -2.142 16.800 1.00 89.50 318 CYS A O 1
ATOM 2586 N N . TRP A 1 319 ? -10.953 -2.822 15.611 1.00 91.25 319 TRP A N 1
ATOM 2587 C CA . TRP A 1 319 ? -10.849 -1.803 14.574 1.00 91.25 319 TRP A CA 1
ATOM 2588 C C . TRP A 1 319 ? -11.324 -0.428 15.067 1.00 91.25 319 TRP A C 1
ATOM 2590 O O . TRP A 1 319 ? -12.428 -0.286 15.600 1.00 91.25 319 TRP A O 1
ATOM 2600 N N . GLU A 1 320 ? -10.502 0.605 14.875 1.00 88.38 320 GLU A N 1
ATOM 2601 C CA . GLU A 1 320 ? -10.723 1.932 15.466 1.00 88.38 320 GLU A CA 1
ATOM 2602 C C . GLU A 1 320 ? -12.018 2.626 14.990 1.00 88.38 320 GLU A C 1
ATOM 2604 O O . GLU A 1 320 ? -12.769 3.112 15.843 1.00 88.38 320 GLU A O 1
ATOM 2609 N N . PRO A 1 321 ? -12.376 2.640 13.687 1.00 89.50 321 PRO A N 1
ATOM 2610 C CA . PRO A 1 321 ? -13.659 3.190 13.244 1.00 89.50 321 PRO A CA 1
ATOM 2611 C C . PRO A 1 321 ? -14.854 2.543 13.949 1.00 89.50 321 PRO A C 1
ATOM 2613 O O . PRO A 1 321 ? -15.816 3.224 14.305 1.00 89.50 321 PRO A O 1
ATOM 2616 N N . TRP A 1 322 ? -14.788 1.234 14.208 1.00 91.06 322 TRP A N 1
ATOM 2617 C CA . TRP A 1 322 ? -15.841 0.531 14.932 1.00 91.06 322 TRP A CA 1
ATOM 2618 C C . TRP A 1 322 ? -15.921 0.965 16.399 1.00 91.06 322 TRP A C 1
ATOM 2620 O O . TRP A 1 322 ? -17.021 1.178 16.908 1.00 91.06 322 TRP A O 1
ATOM 2630 N N . HIS A 1 323 ? -14.785 1.191 17.064 1.00 90.69 323 HIS A N 1
ATOM 2631 C CA . HIS A 1 323 ? -14.751 1.745 18.425 1.00 90.69 323 HIS A CA 1
ATOM 2632 C C . HIS A 1 323 ? -15.434 3.108 18.508 1.00 90.69 323 HIS A C 1
ATOM 2634 O O . HIS A 1 323 ? -16.236 3.332 19.413 1.00 90.69 323 HIS A O 1
ATOM 2640 N N . LYS A 1 324 ? -15.197 3.990 17.531 1.00 89.50 324 LYS A N 1
ATOM 2641 C CA . LYS A 1 324 ? -15.851 5.308 17.472 1.00 89.50 324 LYS A CA 1
ATOM 2642 C C . LYS A 1 324 ? -17.358 5.220 17.294 1.00 89.50 324 LYS A C 1
ATOM 2644 O O . LYS A 1 324 ? -18.091 6.008 17.888 1.00 89.50 324 LYS A O 1
ATOM 2649 N N . VAL A 1 325 ? -17.837 4.229 16.547 1.00 88.81 325 VAL A N 1
ATOM 2650 C CA . VAL A 1 325 ? -19.274 3.948 16.480 1.00 88.81 325 VAL A CA 1
ATOM 2651 C C . VAL A 1 325 ? -19.778 3.417 17.822 1.00 88.81 325 VAL A C 1
ATOM 2653 O O . VAL A 1 325 ? -20.768 3.938 18.330 1.00 88.81 325 VAL A O 1
ATOM 2656 N N . LEU A 1 326 ? -19.093 2.447 18.438 1.00 88.44 326 LEU A N 1
ATOM 2657 C CA . LEU A 1 326 ? -19.468 1.867 19.737 1.00 88.44 326 LEU A CA 1
ATOM 2658 C C . LEU A 1 326 ? -19.589 2.916 20.849 1.00 88.44 326 LEU A C 1
ATOM 2660 O O . LEU A 1 326 ? -20.581 2.904 21.580 1.00 88.44 326 LEU A O 1
ATOM 2664 N N . GLU A 1 327 ? -18.633 3.846 20.930 1.00 89.88 327 GLU A N 1
ATOM 2665 C CA . GLU A 1 327 ? -18.641 4.988 21.856 1.00 89.88 327 GLU A CA 1
ATOM 2666 C C . GLU A 1 327 ? -19.942 5.805 21.760 1.00 89.88 327 GLU A C 1
ATOM 2668 O O . GLU A 1 327 ? -20.423 6.336 22.763 1.00 89.88 327 GLU A O 1
ATOM 2673 N N . ARG A 1 328 ? -20.536 5.886 20.563 1.00 87.88 328 ARG A N 1
ATOM 2674 C CA . ARG A 1 328 ? -21.739 6.678 20.277 1.00 87.88 328 ARG A CA 1
ATOM 2675 C C . ARG A 1 328 ? -23.031 5.881 20.428 1.00 87.88 328 ARG A C 1
ATOM 2677 O O . ARG A 1 328 ? -23.996 6.390 20.997 1.00 87.88 328 ARG A O 1
ATOM 2684 N N . ILE A 1 329 ? -23.072 4.650 19.915 1.00 87.25 329 ILE A N 1
ATOM 2685 C CA . ILE A 1 329 ? -24.300 3.838 19.869 1.00 87.25 329 ILE A CA 1
ATOM 2686 C C . ILE A 1 329 ? -24.581 3.090 21.175 1.00 87.25 329 ILE A C 1
ATOM 2688 O O . ILE A 1 329 ? -25.732 2.750 21.449 1.00 87.25 329 ILE A O 1
ATOM 2692 N N . ALA A 1 330 ? -23.543 2.797 21.961 1.00 88.44 330 ALA A N 1
ATOM 2693 C CA . ALA A 1 330 ? -23.633 2.005 23.183 1.00 88.44 330 ALA A CA 1
ATOM 2694 C C . ALA A 1 330 ? -22.695 2.558 24.278 1.00 88.44 330 ALA A C 1
ATOM 2696 O O . ALA A 1 330 ? -21.822 1.834 24.763 1.00 88.44 330 ALA A O 1
ATOM 2697 N N . PRO A 1 331 ? -22.875 3.828 24.702 1.00 91.62 331 PRO A N 1
ATOM 2698 C CA . PRO A 1 331 ? -21.963 4.491 25.636 1.00 91.62 331 PRO A CA 1
ATOM 2699 C C . PRO A 1 331 ? -21.881 3.782 26.995 1.00 91.62 331 PRO A C 1
ATOM 2701 O O . PRO A 1 331 ? -20.797 3.678 27.563 1.00 91.62 331 PRO A O 1
ATOM 2704 N N . ASP A 1 332 ? -22.997 3.240 27.492 1.00 91.81 332 ASP A N 1
ATOM 2705 C CA . ASP A 1 332 ? -23.034 2.522 28.772 1.00 91.81 332 ASP A CA 1
ATOM 2706 C C . ASP A 1 332 ? -22.231 1.213 28.715 1.00 91.81 332 ASP A C 1
ATOM 2708 O O . ASP A 1 332 ? -21.431 0.932 29.607 1.00 91.81 332 ASP A O 1
ATOM 2712 N N . ASP A 1 333 ? -22.402 0.428 27.642 1.00 90.38 333 ASP A N 1
ATOM 2713 C CA . ASP A 1 333 ? -21.661 -0.824 27.450 1.00 90.38 333 ASP A CA 1
ATOM 2714 C C . ASP A 1 333 ? -20.157 -0.546 27.226 1.00 90.38 333 ASP A C 1
ATOM 2716 O O . ASP A 1 333 ? -19.309 -1.305 27.701 1.00 90.38 333 ASP A O 1
ATOM 2720 N N . TRP A 1 334 ? -19.816 0.555 26.542 1.00 90.25 334 TRP A N 1
ATOM 2721 C CA . TRP A 1 334 ? -18.432 1.001 26.344 1.00 90.25 334 TRP A CA 1
ATOM 2722 C C . TRP A 1 334 ? -17.756 1.396 27.663 1.00 90.25 334 TRP A C 1
ATOM 2724 O O . TRP A 1 334 ? -16.645 0.949 27.949 1.00 90.25 334 TRP A O 1
ATOM 2734 N N . GLN A 1 335 ? -18.438 2.184 28.499 1.00 91.19 335 GLN A N 1
ATOM 2735 C CA . GLN A 1 335 ? -17.949 2.569 29.829 1.00 91.19 335 GLN A CA 1
ATOM 2736 C C . GLN A 1 335 ? -17.782 1.349 30.745 1.00 91.19 335 GLN A C 1
ATOM 2738 O O . GLN A 1 335 ? -16.767 1.229 31.430 1.00 91.19 335 GLN A O 1
ATOM 2743 N N . GLU A 1 336 ? -18.735 0.410 30.728 1.00 90.75 336 GLU A N 1
ATOM 2744 C CA . GLU A 1 336 ? -18.629 -0.849 31.479 1.00 90.75 336 GLU A CA 1
ATOM 2745 C C . GLU A 1 336 ? -17.374 -1.637 31.069 1.00 90.75 336 GLU A C 1
ATOM 2747 O O . GLU A 1 336 ? -16.630 -2.118 31.925 1.00 90.75 336 GLU A O 1
ATOM 2752 N N . MET A 1 337 ? -17.109 -1.740 29.764 1.00 90.62 337 MET A N 1
ATOM 2753 C CA . MET A 1 337 ? -15.934 -2.437 29.243 1.00 90.62 337 MET A CA 1
ATOM 2754 C C . MET A 1 337 ? -14.627 -1.727 29.623 1.00 90.62 337 MET A C 1
ATOM 2756 O O . MET A 1 337 ? -13.686 -2.387 30.064 1.00 90.62 337 MET A O 1
ATOM 2760 N N . MET A 1 338 ? -14.573 -0.394 29.547 1.00 86.31 338 MET A N 1
ATOM 2761 C CA . MET A 1 338 ? -13.387 0.361 29.970 1.00 86.31 338 MET A CA 1
ATOM 2762 C C . MET A 1 338 ? -13.105 0.215 31.466 1.00 86.31 338 MET A C 1
ATOM 2764 O O . MET A 1 338 ? -11.947 0.066 31.852 1.00 86.31 338 MET A O 1
ATOM 2768 N N . ASN A 1 339 ? -14.143 0.160 32.302 1.00 88.44 339 ASN A N 1
ATOM 2769 C CA . ASN A 1 339 ? -13.981 -0.120 33.728 1.00 88.44 339 ASN A CA 1
ATOM 2770 C C . ASN A 1 339 ? -13.427 -1.532 33.966 1.00 88.44 339 ASN A C 1
ATOM 2772 O O . ASN A 1 339 ? -12.478 -1.682 34.732 1.00 88.44 339 ASN A O 1
ATOM 2776 N N . LYS A 1 340 ? -13.934 -2.551 33.253 1.00 86.50 340 LYS A N 1
ATOM 2777 C CA . LYS A 1 340 ? -13.367 -3.913 33.299 1.00 86.50 340 LYS A CA 1
ATOM 2778 C C . LYS A 1 340 ? -11.906 -3.932 32.862 1.00 86.50 340 LYS A C 1
ATOM 2780 O O . LYS A 1 340 ? -11.091 -4.614 33.472 1.00 86.50 340 LYS A O 1
ATOM 2785 N N . ARG A 1 341 ? -11.549 -3.171 31.824 1.00 84.75 341 ARG A N 1
ATOM 2786 C CA . ARG A 1 341 ? -10.163 -3.050 31.356 1.00 84.75 341 ARG A CA 1
ATOM 2787 C C . ARG A 1 341 ? -9.250 -2.482 32.447 1.00 84.75 341 ARG A C 1
ATOM 2789 O O . ARG A 1 341 ? -8.170 -3.026 32.654 1.00 84.75 341 ARG A O 1
ATOM 2796 N N . VAL A 1 342 ? -9.674 -1.426 33.144 1.00 84.62 342 VAL A N 1
ATOM 2797 C CA . VAL A 1 342 ? -8.921 -0.858 34.278 1.00 84.62 342 VAL A CA 1
ATOM 2798 C C . VAL A 1 342 ? -8.797 -1.878 35.409 1.00 84.62 342 VAL A C 1
ATOM 2800 O O . VAL A 1 342 ? -7.691 -2.105 35.890 1.00 84.62 342 VAL A O 1
ATOM 2803 N N . GLU A 1 343 ? -9.885 -2.565 35.760 1.00 85.88 343 GLU A N 1
ATOM 2804 C CA . GLU A 1 343 ? -9.881 -3.616 36.785 1.00 85.88 343 GLU A CA 1
ATOM 2805 C C . GLU A 1 343 ? -8.895 -4.745 36.443 1.00 85.88 343 GLU A C 1
ATOM 2807 O O . GLU A 1 343 ? -8.120 -5.163 37.298 1.00 85.88 343 GLU A O 1
ATOM 2812 N N . TYR A 1 344 ? -8.838 -5.187 35.182 1.00 80.00 344 TYR A N 1
ATOM 2813 C CA . TYR A 1 344 ? -7.865 -6.185 34.730 1.00 80.00 344 TYR A CA 1
ATOM 2814 C C . TYR A 1 344 ? -6.415 -5.716 34.883 1.00 80.00 344 TYR A C 1
ATOM 2816 O O . TYR A 1 344 ? -5.575 -6.511 35.310 1.00 80.00 344 TYR A O 1
ATOM 2824 N N . ILE A 1 345 ? -6.119 -4.454 34.558 1.00 77.69 345 ILE A N 1
ATOM 2825 C CA . ILE A 1 345 ? -4.770 -3.877 34.693 1.00 77.69 345 ILE A CA 1
ATOM 2826 C C . ILE A 1 345 ? -4.375 -3.750 36.169 1.00 77.69 345 ILE A C 1
ATOM 2828 O O . ILE A 1 345 ? -3.237 -4.050 36.526 1.00 77.69 345 ILE A O 1
ATOM 2832 N N . GLU A 1 346 ? -5.301 -3.310 37.023 1.00 79.44 346 GLU A N 1
ATOM 2833 C CA . GLU A 1 346 ? -5.074 -3.165 38.466 1.00 79.44 346 GLU A CA 1
ATOM 2834 C C . GLU A 1 346 ? -5.040 -4.518 39.193 1.00 79.44 346 GLU A C 1
ATOM 2836 O O . GLU A 1 346 ? -4.447 -4.643 40.268 1.00 79.44 346 GLU A O 1
ATOM 2841 N N . SER A 1 347 ? -5.648 -5.553 38.608 1.00 75.62 347 SER A N 1
ATOM 2842 C CA . SER A 1 347 ? -5.644 -6.900 39.162 1.00 75.62 347 SER A CA 1
ATOM 2843 C C . SER A 1 347 ? -4.259 -7.556 3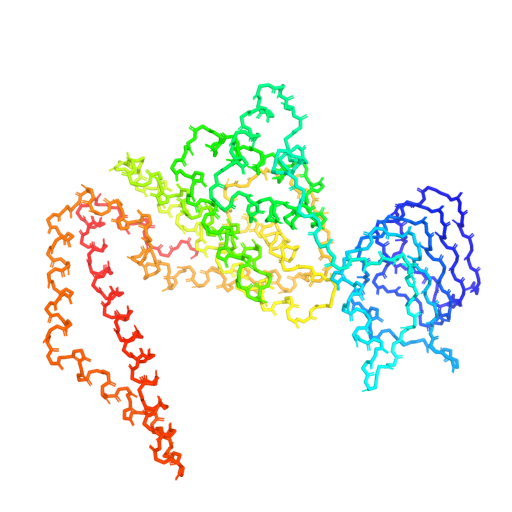9.096 1.00 75.62 347 SER A C 1
ATOM 2845 O O . SER A 1 347 ? -3.471 -7.376 38.165 1.00 75.62 347 SER A O 1
ATOM 2847 N N . ASN A 1 348 ? -4.005 -8.464 40.041 1.00 74.81 348 ASN A N 1
ATOM 2848 C CA . ASN A 1 348 ? -2.832 -9.341 40.000 1.00 74.81 348 ASN A CA 1
ATOM 2849 C C . ASN A 1 348 ? -2.826 -10.288 38.780 1.00 74.81 348 ASN A C 1
ATOM 2851 O O . ASN A 1 348 ? -1.819 -10.956 38.541 1.00 74.81 348 ASN A O 1
ATOM 2855 N N . GLU A 1 349 ? -3.922 -10.380 38.016 1.00 76.06 349 GLU A N 1
ATOM 2856 C CA . GLU A 1 349 ? -4.043 -11.278 36.868 1.00 76.06 349 GLU A CA 1
ATOM 2857 C C . GLU A 1 349 ? -3.187 -10.812 35.683 1.00 76.06 349 GLU A C 1
ATOM 2859 O O . GLU A 1 349 ? -2.501 -11.636 35.073 1.00 76.06 349 GLU A O 1
ATOM 2864 N N . TYR A 1 350 ? -3.135 -9.501 35.409 1.00 80.50 350 TYR A N 1
ATOM 2865 C CA . TYR A 1 350 ? -2.266 -8.938 34.370 1.00 80.50 350 TYR A CA 1
ATOM 2866 C C . TYR A 1 350 ? -0.796 -9.266 34.650 1.00 80.50 350 TYR A C 1
ATOM 2868 O O . TYR A 1 350 ? -0.119 -9.899 33.833 1.00 80.50 350 TYR A O 1
ATOM 2876 N N . GLN A 1 351 ? -0.322 -8.938 35.856 1.00 79.00 351 GLN A N 1
ATOM 2877 C CA . GLN A 1 351 ? 1.061 -9.203 36.247 1.00 79.00 351 GLN A CA 1
ATOM 2878 C C . GLN A 1 351 ? 1.363 -10.708 36.303 1.00 79.00 351 GLN A C 1
ATOM 2880 O O . GLN A 1 351 ? 2.463 -11.135 35.953 1.00 79.00 351 GLN A O 1
ATOM 2885 N N . SER A 1 352 ? 0.388 -11.537 36.693 1.00 84.19 352 SER A N 1
ATOM 2886 C CA . SER A 1 352 ? 0.523 -12.996 36.679 1.00 84.19 352 SER A CA 1
ATOM 2887 C C . SER A 1 352 ? 0.719 -13.542 35.259 1.00 84.19 352 SER A C 1
ATOM 2889 O O . SER A 1 352 ? 1.639 -14.332 35.040 1.00 84.19 352 SER A O 1
ATOM 2891 N N . ARG A 1 353 ? -0.064 -13.079 34.273 1.00 82.19 353 ARG A N 1
ATOM 2892 C CA . ARG A 1 353 ? 0.078 -13.484 32.860 1.00 82.19 353 ARG A CA 1
ATOM 2893 C C . ARG A 1 353 ? 1.397 -13.015 32.249 1.00 82.19 353 ARG A C 1
ATOM 2895 O O . ARG A 1 353 ? 2.045 -13.791 31.543 1.00 82.19 353 ARG A O 1
ATOM 2902 N N . VAL A 1 354 ? 1.825 -11.789 32.558 1.00 82.25 354 VAL A N 1
ATOM 2903 C CA . VAL A 1 354 ? 3.134 -11.260 32.139 1.00 82.25 354 VAL A CA 1
ATOM 2904 C C . VAL A 1 354 ? 4.263 -12.125 32.707 1.00 82.25 354 VAL A C 1
ATOM 2906 O O . VAL A 1 354 ? 5.106 -12.610 31.952 1.00 82.25 354 VAL A O 1
ATOM 2909 N N . ASN A 1 355 ? 4.231 -12.418 34.011 1.00 81.81 355 ASN A N 1
ATOM 2910 C CA . ASN A 1 355 ? 5.220 -13.277 34.668 1.00 81.81 355 ASN A CA 1
ATOM 2911 C C . ASN A 1 355 ? 5.219 -14.710 34.110 1.00 81.81 355 ASN A C 1
ATOM 2913 O O . ASN A 1 355 ? 6.286 -15.297 33.918 1.00 81.81 355 ASN A O 1
ATOM 2917 N N . ALA A 1 356 ? 4.045 -15.271 33.807 1.00 84.75 356 ALA A N 1
ATOM 2918 C CA . ALA A 1 356 ? 3.924 -16.595 33.205 1.00 84.75 356 ALA A CA 1
ATOM 2919 C C . ALA A 1 356 ? 4.599 -16.642 31.823 1.00 84.75 356 ALA A C 1
ATOM 2921 O O . ALA A 1 356 ? 5.433 -17.519 31.582 1.00 84.75 356 ALA A O 1
ATOM 2922 N N . LYS A 1 357 ? 4.329 -15.663 30.949 1.00 82.44 357 LYS A N 1
ATOM 2923 C CA . LYS A 1 357 ? 4.966 -15.567 29.624 1.00 82.44 357 LYS A CA 1
ATOM 2924 C C . LYS A 1 357 ? 6.473 -15.323 29.702 1.00 82.44 357 LYS A C 1
ATOM 2926 O O . LYS A 1 357 ? 7.226 -15.973 28.979 1.00 82.44 357 LYS A O 1
ATOM 2931 N N . LEU A 1 358 ? 6.923 -14.463 30.615 1.00 81.81 358 LEU A N 1
ATOM 2932 C CA . LEU A 1 358 ? 8.349 -14.240 30.880 1.00 81.81 358 LEU A CA 1
ATOM 2933 C C . LEU A 1 358 ? 9.060 -15.530 31.298 1.00 81.81 358 LEU A C 1
ATOM 2935 O O . LEU A 1 358 ? 10.125 -15.849 30.773 1.00 81.81 358 LEU A O 1
ATOM 2939 N N . SER A 1 359 ? 8.457 -16.299 32.210 1.00 79.25 359 SER A N 1
ATOM 2940 C CA . SER A 1 359 ? 9.038 -17.566 32.668 1.00 79.25 359 SER A CA 1
ATOM 2941 C C . SER A 1 359 ? 9.099 -18.626 31.560 1.00 79.25 359 SER A C 1
ATOM 2943 O O . SER A 1 359 ? 10.055 -19.402 31.502 1.00 79.25 359 SER A O 1
ATOM 2945 N N . ALA A 1 360 ? 8.132 -18.625 30.636 1.00 80.50 360 ALA A N 1
ATOM 2946 C CA . ALA A 1 360 ? 8.099 -19.530 29.490 1.00 80.50 360 ALA A CA 1
ATOM 2947 C C . ALA A 1 360 ? 9.199 -19.233 28.454 1.00 80.50 360 ALA A C 1
ATOM 2949 O O . ALA A 1 360 ? 9.717 -20.161 27.833 1.00 80.50 360 ALA A O 1
ATOM 2950 N N . LEU A 1 361 ? 9.591 -17.964 28.299 1.00 76.12 361 LEU A N 1
ATOM 2951 C CA . LEU A 1 361 ? 10.604 -17.530 27.331 1.00 76.12 361 LEU A CA 1
ATOM 2952 C C . LEU A 1 361 ? 12.044 -17.902 27.716 1.00 76.12 361 LEU A C 1
ATOM 2954 O O . LEU A 1 361 ? 12.927 -17.777 26.873 1.00 76.12 361 LEU A O 1
ATOM 2958 N N . LYS A 1 362 ? 12.287 -18.383 28.949 1.00 68.19 362 LYS A N 1
ATOM 2959 C CA . LYS A 1 362 ? 13.612 -18.808 29.452 1.00 68.19 362 LYS A CA 1
ATOM 2960 C C . LYS A 1 362 ? 14.737 -17.858 29.016 1.00 68.19 362 LYS A C 1
ATOM 2962 O O . LYS A 1 362 ? 15.745 -18.311 28.476 1.00 68.19 362 LYS A O 1
ATOM 2967 N N . ILE A 1 363 ? 14.542 -16.551 29.211 1.00 64.06 363 ILE A N 1
ATOM 2968 C CA . ILE A 1 363 ? 15.507 -15.523 28.797 1.00 64.06 363 ILE A CA 1
ATOM 2969 C C . ILE A 1 363 ? 16.870 -15.894 29.395 1.00 64.06 363 ILE A C 1
ATOM 2971 O O . ILE A 1 363 ? 17.024 -15.943 30.617 1.00 64.06 363 ILE A O 1
ATOM 2975 N N . ALA A 1 364 ? 17.824 -16.254 28.533 1.00 54.25 364 ALA A N 1
ATOM 2976 C CA . ALA A 1 364 ? 19.158 -16.651 28.953 1.00 54.25 364 ALA A CA 1
ATOM 2977 C C . ALA A 1 364 ? 19.820 -15.457 29.649 1.00 54.25 364 ALA A C 1
ATOM 2979 O O . ALA A 1 364 ? 19.797 -14.346 29.122 1.00 54.25 364 ALA A O 1
ATOM 2980 N N . GLY A 1 365 ? 20.370 -15.680 30.843 1.00 54.56 365 GLY A N 1
ATOM 2981 C CA . GLY A 1 365 ? 21.093 -14.638 31.560 1.00 54.56 365 GLY A CA 1
ATOM 2982 C C . GLY A 1 365 ? 22.312 -14.213 30.751 1.00 54.56 365 GLY A C 1
ATOM 2983 O O . GLY A 1 365 ? 23.165 -15.051 30.453 1.00 54.56 365 GLY A O 1
ATOM 2984 N N . ASP A 1 366 ? 22.377 -12.934 30.389 1.00 56.28 366 ASP A N 1
ATOM 2985 C CA . ASP A 1 366 ? 23.613 -12.344 29.891 1.00 56.28 366 ASP A CA 1
ATOM 2986 C C . ASP A 1 366 ? 24.644 -12.342 31.034 1.00 56.28 366 ASP A C 1
ATOM 2988 O O . ASP A 1 366 ? 24.303 -12.168 32.207 1.00 56.28 366 ASP A O 1
ATOM 2992 N N . SER A 1 367 ? 25.906 -12.591 30.698 1.00 58.94 367 SER A N 1
ATOM 2993 C CA . SER A 1 367 ? 27.029 -12.563 31.641 1.00 58.94 367 SER A CA 1
ATOM 2994 C C . SER A 1 367 ? 27.291 -11.166 32.215 1.00 58.94 367 SER A C 1
ATOM 2996 O O . SER A 1 367 ? 27.920 -11.056 33.268 1.00 58.94 367 SER A O 1
ATOM 2998 N N . ASP A 1 368 ? 26.806 -10.120 31.541 1.00 70.50 368 ASP A N 1
ATOM 2999 C CA . ASP A 1 368 ? 26.836 -8.739 32.020 1.00 70.50 368 ASP A CA 1
ATOM 3000 C C . ASP A 1 368 ? 25.566 -8.406 32.840 1.00 70.50 368 ASP A C 1
ATOM 3002 O O . ASP A 1 368 ? 24.459 -8.401 32.287 1.00 70.50 368 ASP A O 1
ATOM 3006 N N . PRO A 1 369 ? 25.687 -8.120 34.152 1.00 68.75 369 PRO A N 1
ATOM 3007 C CA . PRO A 1 369 ? 24.544 -7.866 35.025 1.00 68.75 369 PRO A CA 1
ATOM 3008 C C . PRO A 1 369 ? 23.761 -6.588 34.688 1.00 68.75 369 PRO A C 1
ATOM 3010 O O . PRO A 1 369 ? 22.558 -6.565 34.938 1.00 68.75 369 PRO A O 1
ATOM 3013 N N . GLU A 1 370 ? 24.378 -5.546 34.117 1.00 70.38 370 GLU A N 1
ATOM 3014 C CA . GLU A 1 370 ? 23.648 -4.325 33.725 1.00 70.38 370 GLU A CA 1
ATOM 3015 C C . GLU A 1 370 ? 22.821 -4.570 32.461 1.00 70.38 370 GLU A C 1
ATOM 3017 O O . GLU A 1 370 ? 21.628 -4.255 32.411 1.00 70.38 370 GLU A O 1
ATOM 3022 N N . ARG A 1 371 ? 23.418 -5.246 31.477 1.00 66.62 371 ARG A N 1
ATOM 3023 C CA . ARG A 1 371 ? 22.744 -5.611 30.227 1.00 66.62 371 ARG A CA 1
ATOM 3024 C C . ARG A 1 371 ? 21.625 -6.631 30.446 1.00 66.62 371 ARG A C 1
ATOM 3026 O O . ARG A 1 371 ? 20.575 -6.542 29.815 1.00 66.62 371 ARG A O 1
ATOM 3033 N N . ALA A 1 372 ? 21.799 -7.559 31.389 1.00 65.06 372 ALA A N 1
ATOM 3034 C CA . ALA A 1 372 ? 20.762 -8.514 31.774 1.00 65.06 372 ALA A CA 1
ATOM 3035 C C . ALA A 1 372 ? 19.521 -7.838 32.394 1.00 65.06 372 ALA A C 1
ATOM 3037 O O . ALA A 1 372 ? 18.400 -8.307 32.181 1.00 65.06 372 ALA A O 1
ATOM 3038 N N . ILE A 1 373 ? 19.697 -6.737 33.138 1.00 71.19 373 ILE A N 1
ATOM 3039 C CA . ILE A 1 373 ? 18.582 -5.950 33.694 1.00 71.19 373 ILE A CA 1
ATOM 3040 C C . ILE A 1 373 ? 17.824 -5.232 32.573 1.00 71.19 373 ILE A C 1
ATOM 3042 O O . ILE A 1 373 ? 16.594 -5.269 32.552 1.00 71.19 373 ILE A O 1
ATOM 3046 N N . GLU A 1 374 ? 18.539 -4.622 31.626 1.00 73.56 374 GLU A N 1
ATOM 3047 C CA . GLU A 1 374 ? 17.935 -3.904 30.499 1.00 73.56 374 GLU A CA 1
ATOM 3048 C C . GLU A 1 374 ? 17.161 -4.846 29.565 1.00 73.56 374 GLU A C 1
ATOM 3050 O O . GLU A 1 374 ? 15.986 -4.608 29.289 1.00 73.56 374 GLU A O 1
ATOM 3055 N N . ILE A 1 375 ? 17.756 -5.987 29.191 1.00 72.31 375 ILE A N 1
ATOM 3056 C CA . ILE A 1 375 ? 17.100 -7.026 28.376 1.00 72.31 375 ILE A CA 1
ATOM 3057 C C . ILE A 1 375 ? 15.818 -7.520 29.049 1.00 72.31 375 ILE A C 1
ATOM 3059 O O . ILE A 1 375 ? 14.796 -7.725 28.391 1.00 72.31 375 ILE A O 1
ATOM 3063 N N . ARG A 1 376 ? 15.854 -7.714 30.370 1.00 71.75 376 ARG A N 1
ATOM 3064 C CA . ARG A 1 376 ? 14.680 -8.146 31.125 1.00 71.75 376 ARG A CA 1
ATOM 3065 C C . ARG A 1 376 ? 13.603 -7.064 31.165 1.00 71.75 376 ARG A C 1
ATOM 3067 O O . ARG A 1 376 ? 12.437 -7.398 30.982 1.00 71.75 376 ARG A O 1
ATOM 3074 N N . ALA A 1 377 ? 13.972 -5.800 31.358 1.00 75.12 377 ALA A N 1
ATOM 3075 C CA . ALA A 1 377 ? 13.030 -4.684 31.338 1.00 75.12 377 ALA A CA 1
ATOM 3076 C C . ALA A 1 377 ? 12.384 -4.506 29.952 1.00 75.12 377 ALA A C 1
ATOM 3078 O O . ALA A 1 377 ? 11.181 -4.266 29.854 1.00 75.12 377 ALA A O 1
ATOM 3079 N N . ASP A 1 378 ? 13.148 -4.674 28.874 1.00 79.50 378 ASP A N 1
ATOM 3080 C CA . ASP A 1 378 ? 12.626 -4.624 27.507 1.00 79.50 378 ASP A CA 1
ATOM 3081 C C . ASP A 1 378 ? 11.708 -5.803 27.193 1.00 79.50 378 ASP A C 1
ATOM 3083 O O . ASP A 1 378 ? 10.635 -5.612 26.612 1.00 79.50 378 ASP A O 1
ATOM 3087 N N . ALA A 1 379 ? 12.072 -7.007 27.637 1.00 77.31 379 ALA A N 1
ATOM 3088 C CA . ALA A 1 379 ? 11.212 -8.178 27.528 1.00 77.31 379 ALA A CA 1
ATOM 3089 C C . ALA A 1 379 ? 9.915 -8.006 28.334 1.00 77.31 379 ALA A C 1
ATOM 3091 O O . ALA A 1 379 ? 8.836 -8.298 27.823 1.00 77.31 379 ALA A O 1
ATOM 3092 N N . GLU A 1 380 ? 9.996 -7.477 29.558 1.00 79.31 380 GLU A N 1
ATOM 3093 C CA . GLU A 1 380 ? 8.838 -7.150 30.397 1.00 79.31 380 GLU A CA 1
ATOM 3094 C C . GLU A 1 380 ? 7.913 -6.138 29.706 1.00 79.31 380 GLU A C 1
ATOM 3096 O O . GLU A 1 380 ? 6.701 -6.352 29.661 1.00 79.31 380 GLU A O 1
ATOM 3101 N N . ARG A 1 381 ? 8.456 -5.083 29.082 1.00 82.12 381 ARG A N 1
ATOM 3102 C CA . ARG A 1 381 ? 7.661 -4.113 28.304 1.00 82.12 381 ARG A CA 1
ATOM 3103 C C . ARG A 1 381 ? 7.013 -4.743 27.074 1.00 82.12 381 ARG A C 1
ATOM 3105 O O . ARG A 1 381 ? 5.840 -4.488 26.809 1.00 82.12 381 ARG A O 1
ATOM 3112 N N . ALA A 1 382 ? 7.758 -5.539 26.309 1.00 82.38 382 ALA A N 1
ATOM 3113 C CA . ALA A 1 382 ? 7.250 -6.178 25.097 1.00 82.38 382 ALA A CA 1
ATOM 3114 C C . ALA A 1 382 ? 6.135 -7.188 25.413 1.00 82.38 382 ALA A C 1
ATOM 3116 O O . ALA A 1 382 ? 5.077 -7.155 24.788 1.00 82.38 382 ALA A O 1
ATOM 3117 N N . ILE A 1 383 ? 6.339 -8.030 26.427 1.00 83.81 383 ILE A N 1
ATOM 3118 C CA . ILE A 1 383 ? 5.350 -9.019 26.875 1.00 83.81 383 ILE A CA 1
ATOM 3119 C C . ILE A 1 383 ? 4.159 -8.332 27.533 1.00 83.81 383 ILE A C 1
ATOM 3121 O O . ILE A 1 383 ? 3.028 -8.746 27.298 1.00 83.81 383 ILE A O 1
ATOM 3125 N N . GLY A 1 384 ? 4.387 -7.270 28.310 1.00 83.31 384 GLY A N 1
ATOM 3126 C CA . GLY A 1 384 ? 3.322 -6.438 28.864 1.00 83.31 384 GLY A CA 1
ATOM 3127 C C . GLY A 1 384 ? 2.390 -5.913 27.773 1.00 83.31 384 GLY A C 1
ATOM 3128 O O . GLY A 1 384 ? 1.182 -6.126 27.847 1.00 83.31 384 GLY A O 1
ATOM 3129 N N . ARG A 1 385 ? 2.949 -5.329 26.700 1.00 83.94 385 ARG A N 1
ATOM 3130 C CA . ARG A 1 385 ? 2.163 -4.895 25.531 1.00 83.94 385 ARG A CA 1
ATOM 3131 C C . ARG A 1 385 ? 1.368 -6.042 24.907 1.00 83.94 385 ARG A C 1
ATOM 3133 O O . ARG A 1 385 ? 0.166 -5.897 24.724 1.00 83.94 385 ARG A O 1
ATOM 3140 N N . GLN A 1 386 ? 1.997 -7.193 24.677 1.00 84.19 386 GLN A N 1
ATOM 3141 C CA . GLN A 1 386 ? 1.318 -8.351 24.091 1.00 84.19 386 GLN A CA 1
ATOM 3142 C C . GLN A 1 386 ? 0.164 -8.869 24.969 1.00 84.19 386 GLN A C 1
ATOM 3144 O O . GLN A 1 386 ? -0.910 -9.189 24.470 1.00 84.19 386 GLN A O 1
ATOM 3149 N N . VAL A 1 387 ? 0.366 -8.972 26.287 1.00 84.75 387 VAL A N 1
ATOM 3150 C CA . VAL A 1 387 ? -0.694 -9.389 27.224 1.00 84.75 387 VAL A CA 1
ATOM 3151 C C . VAL A 1 387 ? -1.828 -8.367 27.235 1.00 84.75 387 VAL A C 1
ATOM 3153 O O . VAL A 1 387 ? -2.996 -8.749 27.268 1.00 84.75 387 VAL A O 1
ATOM 3156 N N . MET A 1 388 ? -1.495 -7.076 27.177 1.00 83.88 388 MET A N 1
ATOM 3157 C CA . MET A 1 388 ? -2.485 -6.008 27.111 1.00 83.88 388 MET A CA 1
ATOM 3158 C C . MET A 1 388 ? -3.325 -6.087 25.831 1.00 83.88 388 MET A C 1
ATOM 3160 O O . MET A 1 388 ? -4.543 -5.938 25.890 1.00 83.88 388 MET A O 1
ATOM 3164 N N . GLU A 1 389 ? -2.693 -6.352 24.688 1.00 84.94 389 GLU A N 1
ATOM 3165 C CA . GLU A 1 389 ? -3.367 -6.557 23.403 1.00 84.94 389 GLU A CA 1
ATOM 3166 C C . GLU A 1 389 ? -4.316 -7.761 23.446 1.00 84.94 389 GLU A C 1
ATOM 3168 O O . GLU A 1 389 ? -5.465 -7.634 23.037 1.00 84.94 389 GLU A O 1
ATOM 3173 N N . GLU A 1 390 ? -3.892 -8.893 24.015 1.00 85.69 390 GLU A N 1
ATOM 3174 C CA . GLU A 1 390 ? -4.737 -10.088 24.161 1.00 85.69 390 GLU A CA 1
ATOM 3175 C C . GLU A 1 390 ? -5.961 -9.841 25.055 1.00 85.69 390 GLU A C 1
ATOM 3177 O O . GLU A 1 390 ? -7.070 -10.271 24.730 1.00 85.69 390 GLU A O 1
ATOM 3182 N N . ILE A 1 391 ? -5.780 -9.136 26.177 1.00 85.12 391 ILE A N 1
ATOM 3183 C CA . ILE A 1 391 ? -6.886 -8.779 27.078 1.00 85.12 391 ILE A CA 1
ATOM 3184 C C . ILE A 1 391 ? -7.852 -7.830 26.372 1.00 85.12 391 ILE A C 1
ATOM 3186 O O . ILE A 1 391 ? -9.058 -8.077 26.368 1.00 85.12 391 ILE A O 1
ATOM 3190 N N . ASN A 1 392 ? -7.329 -6.774 25.745 1.00 85.75 392 ASN A N 1
ATOM 3191 C CA . ASN A 1 392 ? -8.128 -5.827 24.972 1.00 85.75 392 ASN A CA 1
ATOM 3192 C C . ASN A 1 392 ? -8.947 -6.554 23.906 1.00 85.75 392 ASN A C 1
ATOM 3194 O O . ASN A 1 392 ? -10.150 -6.348 23.806 1.00 85.75 392 ASN A O 1
ATOM 3198 N N . GLN A 1 393 ? -8.314 -7.449 23.155 1.00 88.12 393 GLN A N 1
ATOM 3199 C CA . GLN A 1 393 ? -8.963 -8.208 22.099 1.00 88.12 393 GLN A CA 1
ATOM 3200 C C . GLN A 1 393 ? -10.116 -9.070 22.627 1.00 88.12 393 GLN A C 1
ATOM 3202 O O . GLN A 1 393 ? -11.185 -9.084 22.018 1.00 88.12 393 GLN A O 1
ATOM 3207 N N . SER A 1 394 ? -9.949 -9.727 23.780 1.00 88.12 394 SER A N 1
ATOM 3208 C CA . SER A 1 394 ? -11.034 -10.473 24.437 1.00 88.12 394 SER A CA 1
ATOM 3209 C C . SER A 1 394 ? -12.202 -9.555 24.810 1.00 88.12 394 SER A C 1
ATOM 3211 O O . SER A 1 394 ? -13.342 -9.818 24.430 1.00 88.12 394 SER A O 1
ATOM 3213 N N . LEU A 1 395 ? -11.917 -8.443 25.497 1.00 88.31 395 LEU A N 1
ATOM 3214 C CA . LEU A 1 395 ? -12.935 -7.494 25.961 1.00 88.31 395 LEU A CA 1
ATOM 3215 C C . LEU A 1 395 ? -13.700 -6.850 24.798 1.00 88.31 395 LEU A C 1
ATOM 3217 O O . LEU A 1 395 ? -14.927 -6.736 24.833 1.00 88.31 395 LEU A O 1
ATOM 3221 N N . PHE A 1 396 ? -12.985 -6.451 23.747 1.00 89.94 396 PHE A N 1
ATOM 3222 C CA . PHE A 1 396 ? -13.584 -5.860 22.559 1.00 89.94 396 PHE A CA 1
ATOM 3223 C C . PHE A 1 396 ? -14.434 -6.861 21.772 1.00 89.94 396 PHE A C 1
ATOM 3225 O O . PHE A 1 396 ? -15.475 -6.477 21.230 1.00 89.94 396 PHE A O 1
ATOM 3232 N N . THR A 1 397 ? -14.030 -8.135 21.725 1.00 89.44 397 THR A N 1
ATOM 3233 C CA . THR A 1 397 ? -14.807 -9.196 21.064 1.00 89.44 397 THR A CA 1
ATOM 3234 C C . THR A 1 397 ? -16.137 -9.411 21.783 1.00 89.44 397 THR A C 1
ATOM 3236 O O . THR A 1 397 ? -17.192 -9.340 21.152 1.00 89.44 397 THR A O 1
ATOM 3239 N N . GLU A 1 398 ? -16.114 -9.546 23.112 1.00 89.62 398 GLU A N 1
ATOM 3240 C CA . GLU A 1 398 ? -17.329 -9.691 23.927 1.00 89.62 398 GLU A CA 1
ATOM 3241 C C . GLU A 1 398 ? -18.287 -8.501 23.764 1.00 89.62 398 GLU A C 1
ATOM 3243 O O . GLU A 1 398 ? -19.500 -8.676 23.597 1.00 89.62 398 GLU A O 1
ATOM 3248 N N . LEU A 1 399 ? -17.752 -7.273 23.780 1.00 89.31 399 LEU A N 1
ATOM 3249 C CA . LEU A 1 399 ? -18.548 -6.063 23.576 1.00 89.31 399 LEU A CA 1
ATOM 3250 C C . LEU A 1 399 ? -19.180 -6.037 22.180 1.00 89.31 399 LEU A C 1
ATOM 3252 O O . LEU A 1 399 ? -20.370 -5.742 22.038 1.00 89.31 399 LEU A O 1
ATOM 3256 N N . THR A 1 400 ? -18.396 -6.372 21.156 1.00 88.19 400 THR A N 1
ATOM 3257 C CA . THR A 1 400 ? -18.859 -6.402 19.767 1.00 88.19 400 THR A CA 1
ATOM 3258 C C . THR A 1 400 ? -19.998 -7.407 19.602 1.00 88.19 400 THR A C 1
ATOM 3260 O O . THR A 1 400 ? -21.059 -7.042 19.101 1.00 88.19 400 THR A O 1
ATOM 3263 N N . GLU A 1 401 ? -19.854 -8.635 20.106 1.00 88.62 401 GLU A N 1
ATOM 3264 C CA . GLU A 1 401 ? -20.908 -9.658 20.052 1.00 88.62 401 GLU A CA 1
ATOM 3265 C C . GLU A 1 401 ? -22.193 -9.222 20.772 1.00 88.62 401 GLU A C 1
ATOM 3267 O O . GLU A 1 401 ? -23.302 -9.406 20.250 1.00 88.62 401 GLU A O 1
ATOM 3272 N N . LYS A 1 402 ? -22.066 -8.588 21.948 1.00 88.44 402 LYS A N 1
ATOM 3273 C CA . LYS A 1 402 ? -23.202 -8.044 22.713 1.00 88.44 402 LYS A CA 1
ATOM 3274 C C . LYS A 1 402 ? -23.974 -7.013 21.886 1.00 88.44 402 LYS A C 1
ATOM 3276 O O . LYS A 1 402 ? -25.204 -7.079 21.812 1.00 88.44 402 LYS A O 1
ATOM 3281 N N . VAL A 1 403 ? -23.269 -6.081 21.245 1.00 86.38 403 VAL A N 1
ATOM 3282 C CA . VAL A 1 403 ? -23.876 -5.001 20.451 1.00 86.38 403 VAL A CA 1
ATOM 3283 C C . VAL A 1 403 ? -24.483 -5.526 19.149 1.00 86.38 403 VAL A C 1
ATOM 3285 O O . VAL A 1 403 ? -25.633 -5.203 18.842 1.00 86.38 403 VAL A O 1
ATOM 3288 N N . LEU A 1 404 ? -23.782 -6.402 18.425 1.00 85.94 404 LEU A N 1
ATOM 3289 C CA . LEU A 1 404 ? -24.290 -7.026 17.197 1.00 85.94 404 LEU A CA 1
ATOM 3290 C C . LEU A 1 404 ? -25.561 -7.847 17.452 1.00 85.94 404 LEU A C 1
ATOM 3292 O O . LEU A 1 404 ? -26.498 -7.819 16.647 1.00 85.94 404 LEU A O 1
ATOM 3296 N N . THR A 1 405 ? -25.623 -8.542 18.592 1.00 87.00 405 THR A N 1
ATOM 3297 C CA . THR A 1 405 ? -26.803 -9.311 19.011 1.00 87.00 405 THR A CA 1
ATOM 3298 C C . THR A 1 405 ? -27.980 -8.393 19.332 1.00 87.00 405 THR A C 1
ATOM 3300 O O . THR A 1 405 ? -29.093 -8.643 18.862 1.00 87.00 405 THR A O 1
ATOM 3303 N N . LYS A 1 406 ? -27.750 -7.297 20.072 1.00 84.75 406 LYS A N 1
ATOM 3304 C CA . LYS A 1 406 ? -28.787 -6.291 20.371 1.00 84.75 406 LYS A CA 1
ATOM 3305 C C . LYS A 1 406 ? -29.368 -5.673 19.093 1.00 84.75 406 LYS A C 1
ATOM 3307 O O . LYS A 1 406 ? -30.584 -5.521 18.994 1.00 84.75 406 LYS A O 1
ATOM 3312 N N . GLN A 1 407 ? -28.516 -5.379 18.112 1.00 80.00 407 GLN A N 1
ATOM 3313 C CA . GLN A 1 407 ? -28.899 -4.764 16.835 1.00 80.00 407 GLN A CA 1
ATOM 3314 C C . GLN A 1 407 ? -29.393 -5.773 15.776 1.00 80.00 407 GLN A C 1
ATOM 3316 O O . GLN A 1 407 ? -29.810 -5.371 14.694 1.00 80.00 407 GLN A O 1
ATOM 3321 N N . ARG A 1 408 ? -29.390 -7.085 16.074 1.00 81.31 408 ARG A N 1
ATOM 3322 C CA . ARG A 1 408 ? -29.804 -8.180 15.167 1.00 81.31 408 ARG A CA 1
ATOM 3323 C C . ARG A 1 408 ? -29.040 -8.239 13.833 1.00 81.31 408 ARG A C 1
ATOM 3325 O O . ARG A 1 408 ? -29.580 -8.704 12.834 1.00 81.31 408 ARG A O 1
ATOM 3332 N N . ILE A 1 409 ? -27.775 -7.826 13.829 1.00 80.50 409 ILE A N 1
ATOM 3333 C CA . ILE A 1 409 ? -26.894 -7.806 12.643 1.00 80.50 409 ILE A CA 1
ATOM 3334 C C . ILE A 1 409 ? -25.798 -8.878 12.689 1.00 80.50 409 ILE A C 1
ATOM 3336 O O . ILE A 1 409 ? -24.883 -8.875 11.872 1.00 80.50 409 ILE A O 1
ATOM 3340 N N . ASN A 1 410 ? -25.901 -9.834 13.616 1.00 78.69 410 ASN A N 1
ATOM 3341 C CA . ASN A 1 410 ? -24.893 -10.880 13.816 1.00 78.69 410 ASN A CA 1
ATOM 3342 C C . ASN A 1 410 ? -24.669 -11.764 12.571 1.00 78.69 410 ASN A C 1
ATOM 3344 O O . ASN A 1 410 ? -23.595 -12.328 12.387 1.00 78.69 410 ASN A O 1
ATOM 3348 N N . SER A 1 411 ? -25.663 -11.850 11.681 1.00 80.38 411 SER A N 1
ATOM 3349 C CA . SER A 1 411 ? -25.548 -12.556 10.401 1.00 80.38 411 SER A CA 1
ATOM 3350 C C . SER A 1 411 ? -24.557 -11.912 9.427 1.00 80.38 411 SER A C 1
ATOM 3352 O O . SER A 1 411 ? -24.122 -12.581 8.501 1.00 80.38 411 SER A O 1
ATOM 3354 N N . LEU A 1 412 ? -24.179 -10.642 9.614 1.00 76.56 412 LEU A N 1
ATOM 3355 C CA . LEU A 1 412 ? -23.196 -9.960 8.763 1.00 76.56 412 LEU A CA 1
ATOM 3356 C C . LEU A 1 412 ? -21.743 -10.308 9.128 1.00 76.56 412 LEU A C 1
ATOM 3358 O O . LEU A 1 412 ? -20.836 -10.029 8.345 1.00 76.56 412 LEU A O 1
ATOM 3362 N N . MET A 1 413 ? -21.523 -10.939 10.285 1.00 78.88 413 MET A N 1
ATOM 3363 C CA . MET A 1 413 ? -20.210 -11.361 10.796 1.00 78.88 413 MET A CA 1
ATOM 3364 C C . MET A 1 413 ? -19.958 -12.867 10.621 1.00 78.88 413 MET A C 1
ATOM 3366 O O . MET A 1 413 ? -18.986 -13.413 11.142 1.00 78.88 413 MET A O 1
ATOM 3370 N N . THR A 1 414 ? -20.831 -13.575 9.899 1.00 82.31 414 THR A N 1
ATOM 3371 C CA . THR A 1 414 ? -20.574 -14.974 9.539 1.00 82.31 414 THR A CA 1
ATOM 3372 C C . THR A 1 414 ? -19.434 -15.068 8.519 1.00 82.31 414 THR A C 1
ATOM 3374 O O . THR A 1 414 ? -19.128 -14.066 7.855 1.00 82.31 414 THR A O 1
ATOM 3377 N N . PRO A 1 415 ? -18.813 -16.256 8.368 1.00 82.31 415 PRO A N 1
ATOM 3378 C CA . PRO A 1 415 ? -17.907 -16.523 7.257 1.00 82.31 415 PRO A CA 1
ATOM 3379 C C . PRO A 1 415 ? -18.556 -16.081 5.944 1.00 82.31 415 PRO A C 1
ATOM 3381 O O . PRO A 1 415 ? -19.713 -16.418 5.681 1.00 82.31 415 PRO A O 1
ATOM 3384 N N . TYR A 1 416 ? -17.844 -15.239 5.201 1.00 81.19 416 TYR A N 1
ATOM 3385 C CA . TYR A 1 416 ? -18.354 -14.604 3.986 1.00 81.19 416 TYR A CA 1
ATOM 3386 C C . TYR A 1 416 ? -17.981 -15.410 2.739 1.00 81.19 416 TYR A C 1
ATOM 3388 O O . TYR A 1 416 ? -18.768 -15.463 1.796 1.00 81.19 416 TYR A O 1
ATOM 3396 N N . TRP A 1 417 ? -16.799 -16.037 2.757 1.00 83.56 417 TRP A N 1
ATOM 3397 C CA . TRP A 1 417 ? -16.253 -16.827 1.652 1.00 83.56 417 TRP A CA 1
ATOM 3398 C C . TRP A 1 417 ? -16.525 -18.320 1.770 1.00 83.56 417 TRP A C 1
ATOM 3400 O O . TRP A 1 417 ? -16.632 -18.818 2.917 1.00 83.56 417 TRP A O 1
#

Secondary structure (DSSP, 8-state):
--EEE--SS------S---TT--EEE--SS--S---S---TT--EEE--SS---S--TTGGG---SSSSPPEEE--S----HHHHHHHHHHHHSTT--S-EEE--------------HHHHHHTT-TT--HHHHHHHHHHTTSTTHHHHHHHHHHHHTSGGGG-HHHHHHHHHHHHHHHH-HHHHHHHHHHHHHHHHSSS--HHHHHHHHHHHHHHHHHHTTTTTT-HHHHHHHHHHHHHHHHHHHHHHHHHTT-SS--HHHHHHHHHHHTTTTTT-TTS-S-------TT--HHHHHHHHHHHHHHHHHHHHHHHHT-HHHHHHHHHH-HHHHHHHHHHHHHHHHSHHHHHHHHHHHHHTT-PPPSSHHHHHHHHHHHHHHHHHHHHHHHHHHHHHHHHHHHHHHTT-GGGGS---

Sequence (417 aa):
MKNLSVKNNRITVLPETLPPTLQELYINHNLLINLPENLPAALQYLEASYNQLARLPESLPSFLSEGPQPARILIEHNPISERTIQNMQMLMSSEGYRGPRVFFAMGEFSNVRVTRPLHEAVQGWLTCLKEEDVNQWRAFETEVNAAAFSIFLDRLSDTQNTRHPDFKEQVSAWLMRLAEDSTLRERAFTIAMDATISCEDRVTLAYHQMQEATLVYDAERGAFDSKFTELIMAGREIFRLEKIESLAREKVKRLFFIDEIEVFLGFQNQLRESLSLTTMTQDMRFYNVSGITESDLDEAEVRIKVAENSQFNQWFSCWEPWHKVLERIAPDDWQEMMNKRVEYIESNEYQSRVNAKLSALKIAGDSDPERAIEIRADAERAIGRQVMEEINQSLFTELTEKVLTKQRINSLMTPYW

Radius of gyration: 26.18 Å; chains: 1; bounding box: 64×49×77 Å

Organism: NCBI:txid59203

pLDDT: mean 81.86, std 11.54, range [35.88, 95.81]

Foldseek 3Di:
DAEDADEQDADADDDLDDPLNYAYYHHDNYAHQADHLDDRLQHAEAHHAHYAHQWYHQCQQVRAHPDPAAHEHEHEHYNYDPLRVVLVVVSVPDDPRRGHHYDYDPDPPPVPPPQDQLLVLLVLLDPDDDPVLSVLSNVCSPPPLSSLVSVLSVVVCSAPCSVPNFVSVLVNVVVVVLSVDVVLVNVLSVLSVVCVVPPPNPSLVSVLVSVLSVLLVCLLVPVCLPPVLVVLVVLLLSLLLVLLLVLLVVQVVSGRIDDSSLSSVVLCVVCCVVSVNPSGDDDPPDDPSNRQDPVSNVVSSVVSLVCLQPCSLLVLLVRNSVLSSCCPNPVPLNVVLVVVLVVCVVDVNLVVQLVVVLVVVPPDQDPDPVVSVVVSVVSSVVSSVVSSSVSSSVSSSVSVVVVCVVVVNVVSSHSPD

InterPro domains:
  IPR029487 Novel E3 ligase domain [PF14496] (130-332)
  IPR029487 Novel E3 ligase domain [PS52053] (117-411)
  IPR032675 Leucine-rich repeat domain superfamily [G3DSA:3.80.10.10] (1-109)
  IPR051071 Leucine-rich repeat-containing bacterial E3 ubiquitin ligases [PTHR47114] (2-345)